Protein AF-A0A7X4JNE8-F1 (afdb_monomer)

Radius of gyration: 28.45 Å; Cα contacts (8 Å, |Δi|>4): 620; chains: 1; bounding box: 69×61×79 Å

Solvent-accessible surface area (backbone atoms only — not comparable to full-atom values): 20840 Å² total; per-residue (Å²): 111,81,77,52,62,75,78,47,98,62,65,51,73,46,78,48,75,60,56,24,43,82,74,23,54,50,46,55,52,49,50,57,49,57,77,69,54,55,97,28,32,35,36,36,18,43,23,61,52,49,35,55,59,56,32,74,79,49,92,69,51,84,39,48,39,70,47,43,67,52,39,62,65,87,68,25,31,64,50,63,44,66,60,24,14,46,50,52,12,61,75,68,74,37,67,64,54,52,79,44,72,29,39,25,37,67,55,74,59,38,69,49,50,11,37,65,42,52,54,50,26,41,64,73,39,68,94,43,39,34,40,31,43,39,80,54,51,80,92,48,68,88,50,90,71,54,91,40,55,43,80,36,69,63,62,57,79,87,52,33,26,42,57,51,19,33,29,61,30,32,57,45,55,51,22,39,44,46,47,34,51,43,67,56,56,42,41,37,14,22,16,36,20,20,39,37,34,36,59,48,74,14,41,46,72,65,43,57,88,22,38,50,71,41,84,41,51,73,51,86,87,60,47,57,53,60,35,32,48,63,56,38,66,63,53,39,53,53,49,49,55,43,68,76,34,58,68,60,33,52,55,33,3,52,40,11,22,58,54,29,68,72,31,25,47,68,54,29,51,51,47,51,51,51,49,53,56,52,25,46,53,47,41,58,55,49,64,76,62,71,78,83,73,65,65,57,71,52,77,44,76,38,80,91,77,74,43,80,43,74,49,86,48,90,56,87,80,58,101,84,62,94,69,71,99,53,95,90,54,83,81,68,47,72,66,43,52,49,46,61,57,44,53,77,81,42,54,72,68,60,47,46,56,55,35,34,74,74,59,36,64,77,54,30,52,64,42,47,56,56,47,50,55,49,52,55,71,72,74,109

pLDDT: mean 79.16, std 19.92, range [30.95, 98.62]

Sequence (380 aa):
ILSILRYVDAPFVVPIYSARGHNGDVINAGLLWYAAMRPFDAFFVPTNSVGDLYGRFVSNKNIFHTVSLGVNANKFRPFDKQEAKNEVARMLNRPEIASSPVVGFFSRFQPEKGAGIYIKIAKRLPDVYFLLTAPTLNFYEYQQLPPNLICAPQQPRDQLARFLSAFDVYCFPSMVGEETFGLALLETMACGVPPIVPRLDGLPEVVADAGLIVQAQAFDNEIGSFAGTVSPDIMADAVNTLLTDEKARLALGQKARERALTFTWDKTAQNVIALFKKLKRIQQLENGYKRHFAISFSPYLNNRRRQIESRSILNNITFEKERPLMKDRYAQSIAEGLSLTLLRKHSHHEVEAVLHHLYGQDRTEVILEKVFGFEESVSG

Nearest PDB structures (foldseek):
  3e3n-assembly2_D  TM=7.154E-01  e=1.037E-05  Oryctolagus cuniculus
  3e3n-assembly1_B  TM=7.447E-01  e=4.264E-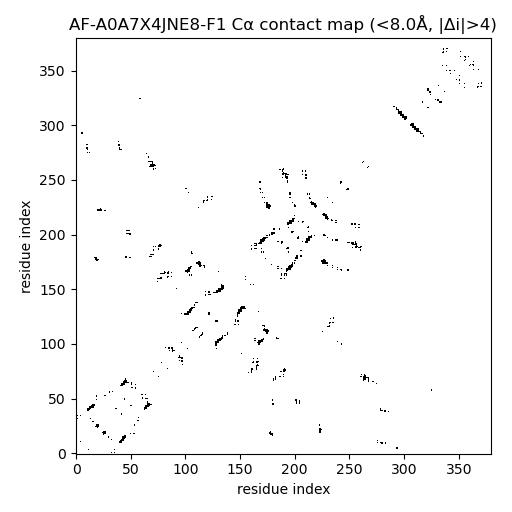05  Oryctolagus cuniculus
  2ieg-assembly1_B  TM=6.595E-01  e=1.541E-05  Oryctolagus cuniculus
  5lr8-assembly1_A  TM=6.938E-01  e=5.346E-05  Hordeum vulgare subsp. vulgare
  1ygp-assembly1_B  TM=4.754E-01  e=1.631E-05  Saccharomyces cerevisiae

Mean predicted aligned error: 13.39 Å

Secondary structure (DSSP, 8-state):
-TTGGGT--S--EEE---SS-GGGHHHHHHHHHHHH--TT-EEEESSHHHHHHHHTT-S-GGGEEE----B-TTTS----HHHHHHHHHHHHT-THHHHS-EEEEES--STTTTHHHHHHHHHH-TTSEEEEE-S--GGGTTS---TTEEEEPPPPTTTHHHHHHT-SEEE-----TT-SS-HHHHHHHHTTPPEEEES-TTHHHHHTTSSEEE--EEPP--TTS-SEE--HHHHHHHHHHHHH-HHHHHHHHHHHHHHHHTSBHHHHHHHHHHHHHHHHHHHHHHHTT-------EEEEEETTTTEEEEEE------SS----SSTTS----HHHHHHHHHHTTS-HHHHHHHHHHHH-HHHHHHHHHHHHHHHHHHH-

Foldseek 3Di:
DLVCVQVDLAEAEAEDLFQQPAQRPSLVVVVVVVLSHDPLYAYEAQAVLSLVSSVVVDDDSVRYDHQHAADPLVQQAADPQLVLQVVVCVQQVNCCLNVAAEEEEEDACDVQQCNVLLQVLCVVCVVYAYEYEYQDDPVCPVPDGRPSDHYDYHDDSSCVSSNLNNHLEYEGQHQASGPRAPPVLLSSLSNLHAYEYEPFGNPCVLCVVLHHYWYWAADDDRSRDGRTGDHSVRSNVRVVVSRVDVPVSNVSSVSSNVSSVVGHNVSSVVSVVVSSVVSSVVSVVVVVVDDNFDWDWDWDQPPVVRDTDTDTDGDDDDPPDQADPDDPDDSQDPLLVQLLVCVVPDDLVVSLVVCCVVPNDVVSVVSSVVNVVVVVVVVD

Structure (mmCIF, N/CA/C/O backbone):
data_AF-A0A7X4JNE8-F1
#
_entry.id   AF-A0A7X4JNE8-F1
#
loop_
_atom_site.group_PDB
_atom_site.id
_atom_site.type_symbol
_atom_site.label_atom_id
_atom_site.label_alt_id
_atom_site.label_comp_id
_atom_site.label_asym_id
_atom_site.label_entity_id
_atom_site.label_seq_id
_atom_site.pdbx_PDB_ins_code
_atom_site.Cartn_x
_atom_site.Cartn_y
_atom_site.Cartn_z
_atom_site.occupancy
_atom_site.B_iso_or_equiv
_atom_site.auth_seq_id
_atom_site.auth_comp_id
_atom_site.auth_asym_id
_atom_site.auth_atom_id
_atom_site.pdbx_PDB_model_num
ATOM 1 N N . ILE A 1 1 ? 28.632 1.189 -13.970 1.00 49.75 1 ILE A N 1
ATOM 2 C CA . ILE A 1 1 ? 27.511 0.307 -14.390 1.00 49.75 1 ILE A CA 1
ATOM 3 C C . ILE A 1 1 ? 26.984 0.694 -15.771 1.00 49.75 1 ILE A C 1
ATOM 5 O O . ILE A 1 1 ? 27.020 -0.153 -16.646 1.00 49.75 1 ILE A O 1
ATOM 9 N N . LEU A 1 2 ? 26.589 1.950 -16.025 1.00 52.19 2 LEU A N 1
ATOM 10 C CA . LEU A 1 2 ? 26.028 2.357 -17.332 1.00 52.19 2 LEU A CA 1
ATOM 11 C C . LEU A 1 2 ? 26.953 2.099 -18.543 1.00 52.19 2 LEU A C 1
ATOM 13 O O . LEU A 1 2 ? 26.482 1.806 -19.634 1.00 52.19 2 LEU A O 1
ATOM 17 N N . SER A 1 3 ? 28.276 2.139 -18.360 1.00 48.94 3 SER A N 1
ATOM 18 C CA . SER A 1 3 ? 29.249 1.760 -19.396 1.00 48.94 3 SER A CA 1
ATOM 19 C C . SER A 1 3 ? 29.241 0.265 -19.744 1.00 48.94 3 SER A C 1
ATOM 21 O O . SER A 1 3 ? 29.579 -0.087 -20.868 1.00 48.94 3 SER A O 1
ATOM 23 N N . ILE A 1 4 ? 28.838 -0.601 -18.807 1.00 53.12 4 ILE A N 1
ATOM 24 C CA . ILE A 1 4 ? 28.792 -2.065 -18.966 1.00 53.12 4 ILE A CA 1
ATOM 25 C C . ILE A 1 4 ? 27.610 -2.479 -19.850 1.00 53.12 4 ILE A C 1
ATOM 27 O O . ILE A 1 4 ? 27.727 -3.448 -20.595 1.00 53.12 4 ILE A O 1
ATOM 31 N N . LEU A 1 5 ? 26.514 -1.707 -19.846 1.00 58.31 5 LEU A N 1
ATOM 32 C CA . LEU A 1 5 ? 25.321 -1.957 -20.671 1.00 58.31 5 LEU A CA 1
ATOM 33 C C . LEU A 1 5 ? 25.649 -2.096 -22.167 1.00 58.31 5 LEU A C 1
ATOM 35 O O . LEU A 1 5 ? 24.934 -2.769 -22.897 1.00 58.31 5 LEU A O 1
ATOM 39 N N . ARG A 1 6 ? 26.755 -1.504 -22.631 1.00 55.16 6 ARG A N 1
ATOM 40 C CA . ARG A 1 6 ? 27.207 -1.606 -24.025 1.00 55.16 6 ARG A CA 1
ATOM 41 C C . ARG A 1 6 ? 27.844 -2.932 -24.407 1.00 55.16 6 ARG A C 1
ATOM 43 O O . ARG A 1 6 ? 27.865 -3.258 -25.586 1.00 55.16 6 ARG A O 1
ATOM 50 N N . TYR A 1 7 ? 28.361 -3.673 -23.437 1.00 58.94 7 TYR A N 1
ATOM 51 C CA . TYR A 1 7 ? 29.080 -4.923 -23.682 1.00 58.94 7 TYR A CA 1
ATOM 52 C C . TYR A 1 7 ? 28.241 -6.157 -23.350 1.00 58.94 7 TYR A C 1
ATOM 54 O O . TYR A 1 7 ? 28.637 -7.274 -23.666 1.00 58.94 7 TYR A O 1
ATOM 62 N N . VAL A 1 8 ? 27.084 -5.964 -22.712 1.00 69.06 8 VAL A N 1
ATOM 63 C CA . VAL A 1 8 ? 26.203 -7.052 -22.292 1.00 69.06 8 VAL A CA 1
ATOM 64 C C . VAL A 1 8 ? 25.046 -7.180 -23.268 1.00 69.06 8 VAL A C 1
ATOM 66 O O . VAL A 1 8 ? 24.150 -6.338 -23.300 1.00 69.06 8 VAL A O 1
ATOM 69 N N . ASP A 1 9 ? 25.035 -8.268 -24.028 1.00 75.00 9 ASP A N 1
ATOM 70 C CA . ASP A 1 9 ? 23.973 -8.599 -24.979 1.00 75.00 9 ASP A CA 1
ATOM 71 C C . ASP A 1 9 ? 22.778 -9.290 -24.292 1.00 75.00 9 ASP A C 1
ATOM 73 O O . ASP A 1 9 ? 22.400 -10.421 -24.592 1.00 75.00 9 ASP A O 1
ATOM 77 N N . ALA A 1 10 ? 22.219 -8.620 -23.286 1.00 80.38 10 ALA A N 1
ATOM 78 C CA . ALA A 1 10 ? 21.033 -9.059 -22.562 1.00 80.38 10 ALA A CA 1
ATOM 79 C C . ALA A 1 10 ? 20.187 -7.847 -22.135 1.00 80.38 10 ALA A C 1
ATOM 81 O O . ALA A 1 10 ? 20.761 -6.785 -21.871 1.00 80.38 10 ALA A O 1
ATOM 82 N N . PRO A 1 11 ? 18.850 -7.988 -22.043 1.00 85.69 11 PRO A N 1
ATOM 83 C CA . PRO A 1 11 ? 17.975 -6.961 -21.482 1.00 85.69 11 PRO A CA 1
ATOM 84 C C . PRO A 1 11 ? 18.330 -6.585 -20.044 1.00 85.69 11 PRO A C 1
ATOM 86 O O . PRO A 1 11 ? 18.476 -7.465 -19.191 1.00 85.69 11 PRO A O 1
ATOM 89 N N . PHE A 1 12 ? 18.370 -5.286 -19.756 1.00 87.25 12 PHE A N 1
ATOM 90 C CA . PHE A 1 12 ? 18.374 -4.766 -18.392 1.00 87.25 12 PHE A CA 1
ATOM 91 C C . PHE A 1 12 ? 16.989 -4.259 -18.023 1.00 87.25 12 PHE A C 1
ATOM 93 O O . PHE A 1 12 ? 16.364 -3.488 -18.751 1.00 87.25 12 PHE A O 1
ATOM 100 N N . VAL A 1 13 ? 16.532 -4.680 -16.848 1.00 89.25 13 VAL A N 1
ATOM 101 C CA . VAL A 1 13 ? 15.301 -4.192 -16.238 1.00 89.25 13 VAL A CA 1
ATOM 102 C C . VAL A 1 13 ? 15.676 -3.458 -14.962 1.00 89.25 13 VAL A C 1
ATOM 104 O O . VAL A 1 13 ? 16.275 -4.047 -14.062 1.00 89.25 13 VAL A O 1
ATOM 107 N N . VAL A 1 14 ? 15.338 -2.173 -14.888 1.00 89.12 14 VAL A N 1
ATOM 108 C CA . VAL A 1 14 ? 15.621 -1.330 -13.725 1.00 89.12 14 VAL A CA 1
ATOM 109 C C . VAL A 1 14 ? 14.343 -1.182 -12.895 1.00 89.12 14 VAL A C 1
ATOM 111 O O . VAL A 1 14 ? 13.357 -0.636 -13.395 1.00 89.12 14 VAL A O 1
ATOM 114 N N . PRO A 1 15 ? 14.317 -1.669 -11.645 1.00 88.38 15 PRO A N 1
ATOM 115 C CA . PRO A 1 15 ? 13.164 -1.498 -10.772 1.00 88.38 15 PRO A CA 1
ATOM 116 C C . PRO A 1 15 ? 13.060 -0.061 -10.253 1.00 88.38 15 PRO A C 1
ATOM 118 O O . PRO A 1 15 ? 14.044 0.500 -9.770 1.00 88.38 15 PRO A O 1
ATOM 121 N N . ILE A 1 16 ? 11.854 0.506 -10.273 1.00 85.44 16 ILE A N 1
ATOM 122 C CA . ILE A 1 16 ? 11.533 1.786 -9.630 1.00 85.44 16 ILE A CA 1
ATOM 123 C C . ILE A 1 16 ? 10.550 1.517 -8.487 1.00 85.44 16 ILE A C 1
ATOM 125 O O . ILE A 1 16 ? 9.348 1.380 -8.701 1.00 85.44 16 ILE A O 1
ATOM 129 N N . TYR A 1 17 ? 11.067 1.437 -7.258 1.00 79.62 17 TYR A N 1
ATOM 130 C CA . TYR A 1 17 ? 10.253 1.204 -6.054 1.00 79.62 17 TYR A CA 1
ATOM 131 C C . TYR A 1 17 ? 9.919 2.466 -5.260 1.00 79.62 17 TYR A C 1
ATOM 133 O O . TYR A 1 17 ? 9.032 2.428 -4.410 1.00 79.62 17 TYR A O 1
ATOM 141 N N . SER A 1 18 ? 10.608 3.572 -5.534 1.00 71.44 18 SER A N 1
ATOM 142 C CA . SER A 1 18 ? 10.297 4.884 -4.971 1.00 71.44 18 SER A CA 1
ATOM 143 C C . SER A 1 18 ? 9.844 5.792 -6.102 1.00 71.44 18 SER A C 1
ATOM 145 O O . SER A 1 18 ? 10.432 5.759 -7.180 1.00 71.44 18 SER A O 1
ATOM 147 N N . ALA A 1 19 ? 8.773 6.550 -5.873 1.00 62.22 19 ALA A N 1
ATOM 148 C CA . ALA A 1 19 ? 8.182 7.375 -6.916 1.00 62.22 19 ALA A CA 1
ATOM 149 C C . ALA A 1 19 ? 8.883 8.732 -7.085 1.00 62.22 19 ALA A C 1
ATOM 151 O O . ALA A 1 19 ? 9.022 9.197 -8.210 1.00 62.22 19 ALA A O 1
ATOM 152 N N . ARG A 1 20 ? 9.309 9.384 -5.995 1.00 61.62 20 ARG A N 1
ATOM 153 C CA . ARG A 1 20 ? 9.889 10.742 -6.055 1.00 61.62 20 ARG A CA 1
ATOM 154 C C . ARG A 1 20 ? 11.289 10.822 -5.442 1.00 61.62 20 ARG A C 1
ATOM 156 O O . ARG A 1 20 ? 12.188 11.362 -6.083 1.00 61.62 20 ARG A O 1
ATOM 163 N N . GLY A 1 21 ? 11.512 10.183 -4.289 1.00 55.97 21 GLY A N 1
ATOM 164 C CA . GLY A 1 21 ? 12.787 10.224 -3.569 1.00 55.97 21 GLY A CA 1
ATOM 165 C C . GLY A 1 21 ? 13.097 11.605 -2.985 1.00 55.97 21 GLY A C 1
ATOM 166 O O . GLY A 1 21 ? 12.703 12.623 -3.541 1.00 55.97 21 GLY A O 1
ATOM 167 N N . HIS A 1 22 ? 13.815 11.649 -1.862 1.00 52.75 22 HIS A N 1
ATOM 168 C CA . HIS A 1 22 ? 14.229 12.883 -1.183 1.00 52.75 22 HIS A CA 1
ATOM 169 C C . HIS A 1 22 ? 14.812 13.906 -2.184 1.00 52.75 22 HIS A C 1
ATOM 171 O O . HIS A 1 22 ? 15.871 13.671 -2.755 1.00 52.75 22 HIS A O 1
ATOM 177 N N . ASN A 1 23 ? 14.104 15.019 -2.419 1.00 55.47 23 ASN A N 1
ATOM 178 C CA . ASN A 1 23 ? 14.482 16.094 -3.354 1.00 55.47 23 ASN A CA 1
ATOM 179 C C . ASN A 1 23 ? 14.722 15.676 -4.822 1.00 55.47 23 ASN A C 1
ATOM 181 O O . ASN A 1 23 ? 15.417 16.372 -5.561 1.00 55.47 23 ASN A O 1
ATOM 185 N N . GLY A 1 24 ? 14.131 14.570 -5.276 1.00 60.97 24 GLY A N 1
ATOM 186 C CA . GLY A 1 24 ? 14.165 14.171 -6.681 1.00 60.97 24 GLY A CA 1
ATOM 187 C C . GLY A 1 24 ? 15.376 13.370 -7.132 1.00 60.97 24 GLY A C 1
ATOM 188 O O . GLY A 1 24 ? 15.503 13.077 -8.323 1.00 60.97 24 GLY A O 1
ATOM 189 N N . ASP A 1 25 ? 16.227 12.939 -6.202 1.00 62.09 25 ASP A N 1
ATOM 190 C CA . ASP A 1 25 ? 17.401 12.112 -6.500 1.00 62.09 25 ASP A CA 1
ATOM 191 C C . ASP A 1 25 ? 17.041 10.814 -7.237 1.00 62.09 25 ASP A C 1
ATOM 193 O O . ASP A 1 25 ? 17.741 10.397 -8.163 1.00 62.09 25 ASP A O 1
ATOM 197 N N . VAL A 1 26 ? 15.915 10.189 -6.879 1.00 66.94 26 VAL A N 1
ATOM 198 C CA . VAL A 1 26 ? 15.462 8.939 -7.509 1.00 66.94 26 VAL A CA 1
ATOM 199 C C . VAL A 1 26 ? 14.964 9.192 -8.932 1.00 66.94 26 VAL A C 1
ATOM 201 O O . VAL A 1 26 ? 15.221 8.385 -9.827 1.00 66.94 26 VAL A O 1
ATOM 204 N N . ILE A 1 27 ? 14.296 10.322 -9.174 1.00 67.25 27 ILE A N 1
ATOM 205 C CA . ILE A 1 27 ? 13.882 10.718 -10.524 1.00 67.25 27 ILE A CA 1
ATOM 206 C C . ILE A 1 27 ? 15.104 11.042 -11.386 1.00 67.25 27 ILE A C 1
ATOM 208 O O . ILE A 1 27 ? 15.213 10.514 -12.491 1.00 67.25 27 ILE A O 1
ATOM 212 N N . ASN A 1 28 ? 16.075 11.796 -10.864 1.00 66.00 28 ASN A N 1
ATOM 213 C CA . ASN A 1 28 ? 17.333 12.079 -11.562 1.00 66.00 28 ASN A CA 1
ATOM 214 C C . ASN A 1 28 ? 18.096 10.793 -11.913 1.00 66.00 28 ASN A C 1
ATOM 216 O O . ASN A 1 28 ? 18.539 10.623 -13.051 1.00 66.00 28 ASN A O 1
ATOM 220 N N . ALA A 1 29 ? 18.199 9.850 -10.973 1.00 70.50 29 ALA A N 1
ATOM 221 C CA . ALA A 1 29 ? 18.788 8.540 -11.232 1.00 70.50 29 ALA A CA 1
ATOM 222 C C . ALA A 1 29 ? 18.011 7.769 -12.313 1.00 70.50 29 ALA A C 1
ATOM 224 O O . ALA A 1 29 ? 18.622 7.203 -13.221 1.00 70.50 29 ALA A O 1
ATOM 225 N N . GLY A 1 30 ? 16.676 7.785 -12.261 1.00 70.44 30 GLY A N 1
ATOM 226 C CA . GLY A 1 30 ? 15.812 7.191 -13.282 1.00 70.44 30 GLY A CA 1
ATOM 227 C C . GLY A 1 30 ? 16.040 7.789 -14.673 1.00 70.44 30 GLY A C 1
ATOM 228 O O . GLY A 1 30 ? 16.172 7.051 -15.644 1.00 70.44 30 GLY A O 1
ATOM 229 N N . LEU A 1 31 ? 16.185 9.111 -14.783 1.00 70.56 31 LEU A N 1
ATOM 230 C CA . LEU A 1 31 ? 16.461 9.783 -16.057 1.00 70.56 31 LEU A CA 1
ATOM 231 C C . LEU A 1 31 ? 17.854 9.460 -16.613 1.00 70.56 31 LEU A C 1
ATOM 233 O O . LEU A 1 31 ? 18.009 9.310 -17.826 1.00 70.56 31 LEU A O 1
ATOM 237 N N . LEU A 1 32 ? 18.857 9.283 -15.747 1.00 68.69 32 LEU A N 1
ATOM 238 C CA . LEU A 1 32 ? 20.181 8.805 -16.161 1.00 68.69 32 LEU A CA 1
ATOM 239 C C . LEU A 1 32 ? 20.127 7.378 -16.713 1.00 68.69 32 LEU A C 1
ATOM 241 O O . LEU A 1 32 ? 20.776 7.084 -17.717 1.00 68.69 32 LEU A O 1
ATOM 245 N N . TRP A 1 33 ? 19.337 6.500 -16.088 1.00 75.94 33 TRP A N 1
ATOM 246 C CA . TRP A 1 33 ? 19.076 5.166 -16.624 1.00 75.94 33 TRP A CA 1
ATOM 247 C C . TRP A 1 33 ? 18.358 5.242 -17.968 1.00 75.94 33 TRP A C 1
ATOM 249 O O . TRP A 1 33 ? 18.814 4.615 -18.918 1.00 75.94 33 TRP A O 1
ATOM 259 N N . TYR A 1 34 ? 17.312 6.062 -18.080 1.00 75.31 34 TYR A N 1
ATOM 260 C CA . TYR A 1 34 ? 16.560 6.249 -19.321 1.00 75.31 34 TYR A CA 1
ATOM 261 C C . TYR A 1 34 ? 17.469 6.679 -20.478 1.00 75.31 34 TYR A C 1
ATOM 263 O O . TYR A 1 34 ? 17.418 6.091 -21.555 1.00 75.31 34 TYR A O 1
ATOM 271 N N . ALA A 1 35 ? 18.356 7.651 -20.243 1.00 69.06 35 ALA A N 1
ATOM 272 C CA . ALA A 1 35 ? 19.301 8.135 -21.249 1.00 69.06 35 ALA A CA 1
ATOM 273 C C . ALA A 1 35 ? 20.298 7.063 -21.732 1.00 69.06 35 ALA A C 1
ATOM 275 O O . ALA A 1 35 ? 20.872 7.201 -22.811 1.00 69.06 35 ALA A O 1
ATOM 276 N N . ALA A 1 36 ? 20.519 6.010 -20.940 1.00 69.12 36 ALA A N 1
ATOM 277 C CA . ALA A 1 36 ? 21.422 4.909 -21.257 1.00 69.12 36 ALA A CA 1
ATOM 278 C C . ALA A 1 36 ? 20.705 3.638 -21.749 1.00 69.12 36 ALA A C 1
ATOM 280 O O . ALA A 1 36 ? 21.382 2.690 -22.156 1.00 69.12 36 ALA A O 1
ATOM 281 N N . MET A 1 37 ? 19.370 3.590 -21.689 1.00 76.94 37 MET A N 1
ATOM 282 C CA . MET A 1 37 ? 18.591 2.407 -22.050 1.00 76.94 37 MET A CA 1
ATOM 283 C C . MET A 1 37 ? 18.554 2.183 -23.561 1.00 76.94 37 MET A C 1
ATOM 285 O O . MET A 1 37 ? 18.389 3.106 -24.359 1.00 76.94 37 MET A O 1
ATOM 289 N N . ARG A 1 38 ? 18.677 0.915 -23.951 1.00 81.62 38 ARG A N 1
ATOM 290 C CA . ARG A 1 38 ? 18.530 0.439 -25.330 1.00 81.62 38 ARG A CA 1
ATOM 291 C C . ARG A 1 38 ? 17.062 0.083 -25.609 1.00 81.62 38 ARG A C 1
ATOM 293 O O . ARG A 1 38 ? 16.278 -0.046 -24.670 1.00 81.62 38 ARG A O 1
ATOM 300 N N . PRO A 1 39 ? 16.670 -0.150 -26.877 1.00 81.06 39 PRO A N 1
ATOM 301 C CA . PRO A 1 39 ? 15.284 -0.486 -27.234 1.00 81.06 39 PRO A CA 1
ATOM 302 C C . PRO A 1 39 ? 14.717 -1.739 -26.547 1.00 81.06 39 PRO A C 1
ATOM 304 O O . PRO A 1 39 ? 13.503 -1.908 -26.470 1.00 81.06 39 PRO A O 1
ATOM 307 N N . PHE A 1 40 ? 15.594 -2.619 -26.064 1.00 85.12 40 PHE A N 1
ATOM 308 C CA . PHE A 1 40 ? 15.258 -3.854 -25.361 1.00 85.12 40 PHE A CA 1
ATOM 309 C C . PHE A 1 40 ? 15.577 -3.808 -23.858 1.00 85.12 40 PHE A C 1
ATOM 311 O O . PHE A 1 40 ? 15.601 -4.851 -23.206 1.00 85.12 40 PHE A O 1
ATOM 318 N N . ASP A 1 41 ? 15.815 -2.620 -23.306 1.00 88.50 41 ASP A N 1
ATOM 319 C CA . ASP A 1 41 ? 15.864 -2.387 -21.865 1.00 88.50 41 ASP A CA 1
ATOM 320 C C . ASP A 1 41 ? 14.538 -1.778 -21.387 1.00 88.50 41 ASP A C 1
ATOM 322 O O . ASP A 1 41 ? 13.731 -1.286 -22.179 1.00 88.50 41 ASP A O 1
ATOM 326 N N . ALA A 1 42 ? 14.293 -1.837 -20.083 1.00 92.50 42 ALA A N 1
ATOM 327 C CA . ALA A 1 42 ? 13.024 -1.425 -19.502 1.00 92.50 42 ALA A CA 1
ATOM 328 C C . ALA A 1 42 ? 13.166 -0.907 -18.076 1.00 92.50 42 ALA A C 1
ATOM 330 O O . ALA A 1 42 ? 14.033 -1.341 -17.315 1.00 92.50 42 ALA A O 1
ATOM 331 N N . PHE A 1 43 ? 12.214 -0.075 -17.673 1.00 92.56 43 PHE A N 1
ATOM 332 C CA . PHE A 1 43 ? 11.870 0.081 -16.270 1.00 92.56 43 PHE A CA 1
ATOM 333 C C . PHE A 1 43 ? 10.738 -0.865 -15.911 1.00 92.56 43 PHE A C 1
ATOM 335 O O . PHE A 1 43 ? 9.800 -1.057 -16.688 1.00 92.56 43 PHE A O 1
ATOM 342 N N . PHE A 1 44 ? 10.790 -1.399 -14.699 1.00 92.19 44 PHE A N 1
ATOM 343 C CA . PHE A 1 44 ? 9.607 -1.976 -14.087 1.00 92.19 44 PHE A CA 1
ATOM 344 C C . PHE A 1 44 ? 9.132 -1.076 -12.948 1.00 92.19 44 PHE A C 1
ATOM 346 O O . PHE A 1 44 ? 9.925 -0.640 -12.111 1.00 92.19 44 PHE A O 1
ATOM 353 N N . VAL A 1 45 ? 7.829 -0.814 -12.933 1.00 92.44 45 VAL A N 1
ATOM 354 C CA . VAL A 1 45 ? 7.137 0.007 -11.935 1.00 92.44 45 VAL A CA 1
ATOM 355 C C . VAL A 1 45 ? 6.036 -0.825 -11.269 1.00 92.44 45 VAL A C 1
ATOM 357 O O . VAL A 1 45 ? 5.457 -1.689 -11.925 1.00 92.44 45 VAL A O 1
ATOM 360 N N . PRO A 1 46 ? 5.723 -0.625 -9.982 1.00 91.56 46 PRO A N 1
ATOM 361 C CA . PRO A 1 46 ? 4.760 -1.479 -9.287 1.00 91.56 46 PRO A CA 1
ATOM 362 C C . PRO A 1 46 ? 3.292 -1.129 -9.580 1.00 91.56 46 PRO A C 1
ATOM 364 O O . PRO A 1 46 ? 2.423 -1.986 -9.421 1.00 91.56 46 PRO A O 1
ATOM 367 N N . THR A 1 47 ? 3.016 0.100 -10.020 1.00 91.31 47 THR A N 1
ATOM 368 C CA . THR A 1 47 ? 1.685 0.585 -10.420 1.00 91.31 47 THR A CA 1
ATOM 369 C C . THR A 1 47 ? 1.779 1.446 -11.672 1.00 91.31 47 THR A C 1
ATOM 371 O O . THR A 1 47 ? 2.831 2.034 -11.957 1.00 91.31 47 THR A O 1
ATOM 374 N N . ASN A 1 48 ? 0.669 1.567 -12.402 1.00 91.25 48 ASN A N 1
ATOM 375 C CA . ASN A 1 48 ? 0.578 2.474 -13.547 1.00 91.25 48 ASN A CA 1
ATOM 376 C C . ASN A 1 48 ? 0.768 3.928 -13.113 1.00 91.25 48 ASN A C 1
ATOM 378 O O . ASN A 1 48 ? 1.435 4.675 -13.817 1.00 91.25 48 ASN A O 1
ATOM 382 N N . SER A 1 49 ? 0.294 4.304 -11.919 1.00 86.88 49 SER A N 1
ATOM 383 C CA . SER A 1 49 ? 0.506 5.652 -11.369 1.00 86.88 49 SER A CA 1
ATOM 384 C C . SER A 1 49 ? 1.989 6.047 -11.313 1.00 86.88 49 SER A C 1
ATOM 386 O O . SER A 1 49 ? 2.330 7.201 -11.576 1.00 86.88 49 SER A O 1
ATOM 388 N N . VAL A 1 50 ? 2.885 5.111 -10.980 1.00 86.00 50 VAL A N 1
ATOM 389 C CA . VAL A 1 50 ? 4.336 5.368 -10.987 1.00 86.00 50 VAL A CA 1
ATOM 390 C C . VAL A 1 50 ? 4.850 5.488 -12.422 1.00 86.00 50 VAL A C 1
ATOM 392 O O . VAL A 1 50 ? 5.617 6.402 -12.721 1.00 86.00 50 VAL A O 1
ATOM 395 N N . GLY A 1 51 ? 4.401 4.615 -13.327 1.00 88.12 51 GLY A N 1
ATOM 396 C CA . GLY A 1 51 ? 4.734 4.707 -14.752 1.00 88.12 51 GLY A CA 1
ATOM 397 C C . GLY A 1 51 ? 4.311 6.040 -15.374 1.00 88.12 51 GLY A C 1
ATOM 398 O O . GLY A 1 51 ? 5.095 6.663 -16.085 1.00 88.12 51 GLY A O 1
ATOM 399 N N . ASP A 1 52 ? 3.116 6.525 -15.043 1.00 86.12 52 ASP A N 1
ATOM 400 C C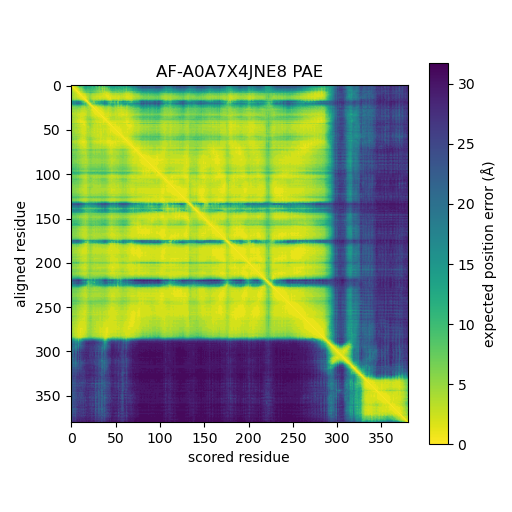A . ASP A 1 52 ? 2.584 7.804 -15.511 1.00 86.12 52 ASP A CA 1
ATOM 401 C C . ASP A 1 52 ? 3.359 8.990 -14.942 1.00 86.12 52 ASP A C 1
ATOM 403 O O . ASP A 1 52 ? 3.631 9.942 -15.675 1.00 86.12 52 ASP A O 1
ATOM 407 N N . LEU A 1 53 ? 3.751 8.933 -13.663 1.00 80.88 53 LEU A N 1
ATOM 408 C CA . LEU A 1 53 ? 4.587 9.954 -13.030 1.00 80.88 53 LEU A CA 1
ATOM 409 C C . LEU A 1 53 ? 5.927 10.094 -13.760 1.00 80.88 53 LEU A C 1
ATOM 411 O O . LEU A 1 53 ? 6.266 11.188 -14.210 1.00 80.88 53 LEU A O 1
ATOM 415 N N . TYR A 1 54 ? 6.665 8.995 -13.926 1.00 79.00 54 TYR A N 1
ATOM 416 C CA . TYR A 1 54 ? 7.953 9.019 -14.624 1.00 79.00 54 TYR A CA 1
ATOM 417 C C . TYR A 1 54 ? 7.800 9.297 -16.123 1.00 79.00 54 TYR A C 1
ATOM 419 O O . TYR A 1 54 ? 8.639 9.966 -16.730 1.00 79.00 54 TYR A O 1
ATOM 427 N N . GLY A 1 55 ? 6.691 8.853 -16.715 1.00 80.50 55 GLY A N 1
ATOM 428 C CA . GLY A 1 55 ? 6.328 9.096 -18.105 1.00 80.50 55 GLY A CA 1
ATOM 429 C C . GLY A 1 55 ? 6.181 10.577 -18.457 1.00 80.50 55 GLY A C 1
ATOM 430 O O . GLY A 1 55 ? 6.288 10.923 -19.630 1.00 80.50 55 GLY A O 1
ATOM 431 N N . ARG A 1 56 ? 5.975 11.470 -17.478 1.00 78.69 56 ARG A N 1
ATOM 432 C CA . ARG A 1 56 ? 5.956 12.931 -17.697 1.00 78.69 56 ARG A CA 1
ATOM 433 C C . ARG A 1 56 ? 7.324 13.493 -18.088 1.00 78.69 56 ARG A C 1
ATOM 435 O O . ARG A 1 56 ? 7.377 14.534 -18.732 1.00 78.69 56 ARG A O 1
ATOM 442 N N . PHE A 1 57 ? 8.410 12.816 -17.715 1.00 73.56 57 PHE A N 1
ATOM 443 C CA . PHE A 1 57 ? 9.777 13.317 -17.879 1.00 73.56 57 PHE A CA 1
ATOM 444 C C . PHE A 1 57 ? 10.521 12.715 -19.077 1.00 73.56 57 PHE A C 1
ATOM 446 O O . PHE A 1 57 ? 11.667 13.083 -19.334 1.00 73.56 57 PHE A O 1
ATOM 453 N N . VAL A 1 58 ? 9.904 11.785 -19.813 1.00 69.50 58 VAL A N 1
ATOM 454 C CA . VAL A 1 58 ? 10.553 11.071 -20.920 1.00 69.50 58 VAL A CA 1
ATOM 455 C C . VAL A 1 58 ? 9.714 11.096 -22.194 1.00 69.50 58 VAL A C 1
ATOM 457 O O . VAL A 1 58 ? 8.492 11.215 -22.159 1.00 69.50 58 VAL A O 1
ATOM 460 N N . SER A 1 59 ? 10.372 10.935 -23.342 1.00 74.69 59 SER A N 1
ATOM 461 C CA . SER A 1 59 ? 9.704 10.914 -24.648 1.00 74.69 59 SER A CA 1
ATOM 462 C C . SER A 1 59 ? 9.061 9.566 -24.986 1.00 74.69 59 SER A C 1
ATOM 464 O O . SER A 1 59 ? 8.024 9.536 -25.645 1.00 74.69 59 SER A O 1
ATOM 466 N N . ASN A 1 60 ? 9.641 8.449 -24.534 1.00 76.81 60 ASN A N 1
ATOM 467 C CA . ASN A 1 60 ? 9.095 7.112 -24.748 1.00 76.81 60 ASN A CA 1
ATOM 468 C C . ASN A 1 60 ? 8.557 6.525 -23.438 1.00 76.81 60 ASN A C 1
ATOM 470 O O . ASN A 1 60 ? 9.313 5.963 -22.652 1.00 76.81 60 ASN A O 1
ATOM 474 N N . LYS A 1 61 ? 7.240 6.604 -23.229 1.00 83.75 61 LYS A N 1
ATOM 475 C CA . LYS A 1 61 ? 6.578 6.049 -22.035 1.00 83.75 61 LYS A CA 1
ATOM 476 C C . LYS A 1 61 ? 6.480 4.520 -22.044 1.00 83.75 61 LYS A C 1
ATOM 478 O O . LYS A 1 61 ? 6.345 3.917 -20.987 1.00 83.75 61 LYS A O 1
ATOM 483 N N . ASN A 1 62 ? 6.604 3.882 -23.211 1.00 86.75 62 ASN A N 1
ATOM 484 C CA . ASN A 1 62 ? 6.450 2.427 -23.352 1.00 86.75 62 ASN A CA 1
ATOM 485 C C . ASN A 1 62 ? 7.579 1.626 -22.689 1.00 86.75 62 ASN A C 1
ATOM 487 O O . ASN A 1 62 ? 7.505 0.401 -22.650 1.00 86.75 62 ASN A O 1
ATOM 491 N N . ILE A 1 63 ? 8.615 2.312 -22.203 1.00 87.88 63 ILE A N 1
ATOM 492 C CA . ILE A 1 63 ? 9.732 1.728 -21.466 1.00 87.88 63 ILE A CA 1
ATOM 493 C C . ILE A 1 63 ? 9.368 1.366 -20.021 1.00 87.88 63 ILE A C 1
ATOM 495 O O . ILE A 1 63 ? 10.055 0.551 -19.410 1.00 87.88 63 ILE A O 1
ATOM 499 N N . PHE A 1 64 ? 8.302 1.958 -19.468 1.00 92.69 64 PHE A N 1
ATOM 500 C CA . PHE A 1 64 ? 7.792 1.609 -18.146 1.00 92.69 64 PHE A CA 1
ATOM 501 C C . PHE A 1 64 ? 6.804 0.454 -18.271 1.00 92.69 64 PHE A C 1
ATOM 503 O O . PHE A 1 64 ? 5.778 0.553 -18.944 1.00 92.69 64 PHE A O 1
ATOM 510 N N . HIS A 1 65 ? 7.113 -0.652 -17.604 1.00 95.00 65 HIS A N 1
ATOM 511 C CA . HIS A 1 65 ? 6.255 -1.825 -17.549 1.00 95.00 65 HIS A CA 1
ATOM 512 C C . HIS A 1 65 ? 5.749 -2.052 -16.132 1.00 95.00 65 HIS A C 1
ATOM 514 O O . HIS A 1 65 ? 6.533 -2.220 -15.197 1.00 95.00 65 HIS A O 1
ATOM 520 N N . THR A 1 66 ? 4.429 -2.095 -15.981 1.00 94.88 66 THR A N 1
ATOM 521 C CA . THR A 1 66 ? 3.808 -2.344 -14.684 1.00 94.88 66 THR A CA 1
ATOM 522 C C . THR A 1 66 ? 3.948 -3.812 -14.304 1.00 94.88 66 THR A C 1
ATOM 524 O O . THR A 1 66 ? 3.420 -4.701 -14.973 1.00 94.88 66 THR A O 1
ATOM 527 N N . VAL A 1 67 ? 4.671 -4.064 -13.218 1.00 94.38 67 VAL A N 1
ATOM 528 C CA . VAL A 1 67 ? 4.804 -5.373 -12.584 1.00 94.38 67 VAL A CA 1
ATOM 529 C C . VAL A 1 67 ? 4.506 -5.191 -11.104 1.00 94.38 67 VAL A C 1
ATOM 531 O O . VAL A 1 67 ? 5.364 -4.806 -10.314 1.00 94.38 67 VAL A O 1
ATOM 534 N N . SER A 1 68 ? 3.255 -5.452 -10.741 1.00 94.44 68 SER A N 1
ATOM 535 C CA . SER A 1 68 ? 2.775 -5.332 -9.368 1.00 94.44 68 SER A CA 1
ATOM 536 C C . SER A 1 68 ? 3.541 -6.234 -8.403 1.00 94.44 68 SER A C 1
ATOM 538 O O . SER A 1 68 ? 3.929 -7.355 -8.751 1.00 94.44 68 SER A O 1
ATOM 540 N N . LEU A 1 69 ? 3.731 -5.747 -7.174 1.00 94.50 69 LEU A N 1
ATOM 541 C CA . LEU A 1 69 ? 4.325 -6.534 -6.094 1.00 94.50 69 LEU A CA 1
ATOM 542 C C . LEU A 1 69 ? 3.352 -7.610 -5.597 1.00 94.50 69 LEU A C 1
ATOM 544 O O . LEU A 1 69 ? 2.188 -7.651 -5.998 1.00 94.50 69 LEU A O 1
ATOM 548 N N . GLY A 1 70 ? 3.850 -8.485 -4.723 1.00 95.44 70 GLY A N 1
ATOM 549 C CA . GLY A 1 70 ? 3.109 -9.640 -4.241 1.00 95.44 70 GLY A CA 1
ATOM 550 C C . GLY A 1 70 ? 2.910 -9.678 -2.729 1.00 95.44 70 GLY A C 1
ATOM 551 O O . GLY A 1 70 ? 3.678 -9.106 -1.955 1.00 95.44 70 GLY A O 1
ATOM 552 N N . VAL A 1 71 ? 1.909 -10.445 -2.303 1.00 96.75 71 VAL A N 1
ATOM 553 C CA . VAL A 1 71 ? 1.733 -10.911 -0.925 1.00 96.75 71 VAL A CA 1
ATOM 554 C C . VAL A 1 71 ? 1.982 -12.415 -0.832 1.00 96.75 71 VAL A C 1
ATOM 556 O O . VAL A 1 71 ? 1.706 -13.179 -1.761 1.00 96.75 71 VAL A O 1
ATOM 559 N N . ASN A 1 72 ? 2.503 -12.865 0.312 1.00 96.44 72 ASN A N 1
ATOM 560 C CA . ASN A 1 72 ? 2.530 -14.286 0.647 1.00 96.44 72 ASN A CA 1
ATOM 561 C C . ASN A 1 72 ? 1.150 -14.700 1.183 1.00 96.44 72 ASN A C 1
ATOM 563 O O . ASN A 1 72 ? 0.852 -14.498 2.360 1.00 96.44 72 ASN A O 1
ATOM 567 N N . ALA A 1 73 ? 0.328 -15.281 0.310 1.00 92.75 73 ALA A N 1
ATOM 568 C CA . ALA A 1 73 ? -1.057 -15.657 0.597 1.00 92.75 73 ALA A CA 1
ATOM 569 C C . ALA A 1 73 ? -1.219 -16.755 1.665 1.00 92.75 73 ALA A C 1
ATOM 571 O O . ALA A 1 73 ? -2.283 -16.837 2.282 1.00 92.75 73 ALA A O 1
ATOM 572 N N . ASN A 1 74 ? -0.184 -17.577 1.882 1.00 92.25 74 ASN A N 1
ATOM 573 C CA . ASN A 1 74 ? -0.179 -18.631 2.903 1.00 92.25 74 ASN A CA 1
ATOM 574 C C . ASN A 1 74 ? 0.063 -18.050 4.299 1.00 92.25 74 ASN A C 1
ATOM 576 O O . ASN A 1 74 ? -0.482 -18.534 5.289 1.00 92.25 74 ASN A O 1
ATOM 580 N N . LYS A 1 75 ? 0.889 -17.001 4.364 1.00 94.56 75 LYS A N 1
ATOM 581 C CA . LYS A 1 75 ? 1.253 -16.316 5.602 1.00 94.56 75 LYS A CA 1
ATOM 582 C C . LYS A 1 75 ? 0.220 -15.269 6.005 1.00 94.56 75 LYS A C 1
ATOM 584 O O . LYS A 1 75 ? -0.239 -15.273 7.141 1.00 94.56 75 LYS A O 1
ATOM 589 N N . PHE A 1 76 ? -0.140 -14.388 5.077 1.00 96.62 76 PHE A N 1
ATOM 590 C CA . PHE A 1 76 ? -1.177 -13.382 5.272 1.00 96.62 76 PHE A CA 1
ATOM 591 C C . PHE A 1 76 ? -2.493 -13.962 4.789 1.00 96.62 76 PHE A C 1
ATOM 593 O O . PHE A 1 76 ? -2.735 -14.066 3.585 1.00 96.62 76 PHE A O 1
ATOM 600 N N . ARG A 1 77 ? -3.302 -14.398 5.747 1.00 96.06 77 ARG A N 1
ATOM 601 C CA . ARG A 1 77 ? -4.620 -14.988 5.549 1.00 96.06 77 ARG A CA 1
ATOM 602 C C . ARG A 1 77 ? -5.517 -14.593 6.720 1.00 96.06 77 ARG A C 1
ATOM 604 O O . ARG A 1 77 ? -4.981 -14.295 7.787 1.00 96.06 77 ARG A O 1
ATOM 611 N N . PRO A 1 78 ? -6.844 -14.630 6.549 1.00 96.44 78 PRO A N 1
ATOM 612 C CA . PRO A 1 78 ? -7.757 -14.421 7.660 1.00 96.44 78 PRO A CA 1
ATOM 613 C C . PRO A 1 78 ? -7.534 -15.461 8.767 1.00 96.44 78 PRO A C 1
ATOM 615 O O . PRO A 1 78 ? -7.334 -16.652 8.492 1.00 96.44 78 PRO A O 1
ATOM 618 N N . PHE A 1 79 ? -7.568 -14.992 10.010 1.00 96.25 79 PHE A N 1
ATOM 619 C CA . PHE A 1 79 ? -7.702 -15.805 11.219 1.00 96.25 79 PHE A CA 1
ATOM 620 C C . PHE A 1 79 ? -9.075 -15.555 11.847 1.00 96.25 79 PHE A C 1
ATOM 622 O O . PHE A 1 79 ? -9.770 -14.619 11.446 1.00 96.25 79 PHE A O 1
ATOM 629 N N . ASP A 1 80 ? -9.466 -16.380 12.823 1.00 96.75 80 ASP A N 1
ATOM 630 C CA . ASP A 1 80 ? -10.658 -16.080 13.609 1.00 96.75 80 ASP A CA 1
ATOM 631 C C . ASP A 1 80 ? -10.488 -14.718 14.293 1.00 96.75 80 ASP A C 1
ATOM 633 O O . ASP A 1 80 ? -9.492 -14.449 14.975 1.00 96.75 80 ASP A O 1
ATOM 637 N N . LYS A 1 81 ? -11.447 -13.830 14.043 1.00 95.38 81 LYS A N 1
ATOM 638 C CA . LYS A 1 81 ? -11.367 -12.439 14.475 1.00 95.38 81 LYS A CA 1
ATOM 639 C C . LYS A 1 81 ? -11.465 -12.316 15.990 1.00 95.38 81 LYS A C 1
ATOM 641 O O . LYS A 1 81 ? -10.740 -11.509 16.575 1.00 95.38 81 LYS A O 1
ATOM 646 N N . GLN A 1 82 ? -12.339 -13.095 16.623 1.00 97.12 82 GLN A N 1
ATOM 647 C CA . GLN A 1 82 ? -12.534 -13.010 18.063 1.00 97.12 82 GLN A CA 1
ATOM 648 C C . GLN A 1 82 ? -11.318 -13.571 18.802 1.00 97.12 82 GLN A C 1
ATOM 650 O O . GLN A 1 82 ? -10.849 -12.953 19.757 1.00 97.12 82 GLN A O 1
ATOM 655 N N . GLU A 1 83 ? -10.746 -14.681 18.333 1.00 97.44 83 GLU A N 1
ATOM 656 C CA . GLU A 1 83 ? -9.483 -15.216 18.850 1.00 97.44 83 GLU A CA 1
ATOM 657 C C . GLU A 1 83 ? -8.342 -14.207 18.702 1.00 97.44 83 GLU A C 1
ATOM 659 O O . GLU A 1 83 ? -7.650 -13.920 19.682 1.00 97.44 83 GLU A O 1
ATOM 664 N N . ALA A 1 84 ? -8.180 -13.614 17.512 1.00 96.88 84 ALA A N 1
ATOM 665 C CA . ALA A 1 84 ? -7.155 -12.604 17.257 1.00 96.88 84 ALA A CA 1
ATOM 666 C C . ALA A 1 84 ? -7.300 -11.394 18.194 1.00 96.88 84 ALA A C 1
ATOM 668 O O . ALA A 1 84 ? -6.325 -10.965 18.813 1.00 96.88 84 ALA A O 1
ATOM 669 N N . LYS A 1 85 ? -8.521 -10.876 18.368 1.00 97.44 85 LYS A N 1
ATOM 670 C CA . LYS A 1 85 ? -8.795 -9.788 19.313 1.00 97.44 85 LYS A CA 1
ATOM 671 C C . LYS A 1 85 ? -8.510 -10.180 20.761 1.00 97.44 85 LYS A C 1
ATOM 673 O O . LYS A 1 85 ? -7.885 -9.403 21.478 1.00 97.44 85 LYS A O 1
ATOM 678 N N . ASN A 1 86 ? -8.906 -11.379 21.187 1.00 97.81 86 ASN A N 1
ATOM 679 C CA . ASN A 1 86 ? -8.647 -11.885 22.538 1.00 97.81 86 ASN A CA 1
ATOM 680 C C . ASN A 1 86 ? -7.143 -12.048 22.816 1.00 97.81 86 ASN A C 1
ATOM 682 O O . ASN A 1 86 ? -6.686 -11.843 23.941 1.00 97.81 86 ASN A O 1
ATOM 686 N N . GLU A 1 87 ? -6.358 -12.449 21.818 1.00 96.06 87 GLU A N 1
ATOM 687 C CA . GLU A 1 87 ? -4.897 -12.506 21.916 1.00 96.06 87 GLU A CA 1
ATOM 688 C C . GLU A 1 87 ? -4.283 -11.111 22.057 1.00 96.06 87 GLU A C 1
ATOM 690 O O . GLU A 1 87 ? -3.490 -10.890 22.972 1.00 96.06 87 GLU A O 1
ATOM 695 N N . VAL A 1 88 ? -4.691 -10.153 21.220 1.00 95.94 88 VAL A N 1
ATOM 696 C CA . VAL A 1 88 ? -4.194 -8.771 21.298 1.00 95.94 88 VAL A CA 1
ATOM 697 C C . VAL A 1 88 ? -4.599 -8.102 22.616 1.00 95.94 88 VAL A C 1
ATOM 699 O O . VAL A 1 88 ? -3.771 -7.451 23.251 1.00 95.94 88 VAL A O 1
ATOM 702 N N . ALA A 1 89 ? -5.838 -8.305 23.069 1.00 96.81 89 ALA A N 1
ATOM 703 C CA . ALA A 1 89 ? -6.332 -7.801 24.347 1.00 96.81 89 ALA A CA 1
ATOM 704 C C . ALA A 1 89 ? -5.494 -8.317 25.527 1.00 96.81 89 ALA A C 1
ATOM 706 O O . ALA A 1 89 ? -5.099 -7.534 26.392 1.00 96.81 89 ALA A O 1
ATOM 707 N N . ARG A 1 90 ? -5.162 -9.619 25.538 1.00 96.88 90 ARG A N 1
ATOM 708 C CA . ARG A 1 90 ? -4.271 -10.222 26.545 1.00 96.88 90 ARG A CA 1
ATOM 709 C C . ARG A 1 90 ? -2.848 -9.683 26.450 1.00 96.88 90 ARG A C 1
ATOM 711 O O . ARG A 1 90 ? -2.273 -9.336 27.474 1.00 96.88 90 ARG A O 1
ATOM 718 N N . MET A 1 91 ? -2.300 -9.580 25.238 1.00 94.25 91 MET A N 1
ATOM 719 C CA . MET A 1 91 ? -0.945 -9.072 25.001 1.00 94.25 91 MET A CA 1
ATOM 720 C C . MET A 1 91 ? -0.761 -7.648 25.534 1.00 94.25 91 MET A C 1
ATOM 722 O O . MET A 1 91 ? 0.295 -7.324 26.068 1.00 94.25 91 MET A O 1
ATOM 726 N N . LEU A 1 92 ? -1.775 -6.796 25.374 1.00 94.19 92 LEU A N 1
ATOM 727 C CA . LEU A 1 92 ? -1.703 -5.384 25.750 1.00 94.19 92 LEU A CA 1
ATOM 728 C C . LEU A 1 92 ? -2.276 -5.094 27.140 1.00 94.19 92 LEU A C 1
ATOM 730 O O . LEU A 1 92 ? -2.180 -3.959 27.596 1.00 94.19 92 LEU A O 1
ATOM 734 N N . ASN A 1 93 ? -2.862 -6.095 27.807 1.00 95.81 93 ASN A N 1
ATOM 735 C CA . ASN A 1 93 ? -3.652 -5.927 29.029 1.00 95.81 93 ASN A CA 1
ATOM 736 C C . ASN A 1 93 ? -4.782 -4.886 28.858 1.00 95.81 93 ASN A C 1
ATOM 738 O O . ASN A 1 93 ? -4.945 -3.974 29.668 1.00 95.81 93 ASN A O 1
ATOM 742 N N . ARG A 1 94 ? -5.529 -4.998 27.749 1.00 95.06 94 ARG A N 1
ATOM 743 C CA . ARG A 1 94 ? -6.611 -4.085 27.336 1.00 95.06 94 ARG A CA 1
ATOM 744 C C . ARG A 1 94 ? -7.851 -4.886 26.909 1.00 95.06 94 ARG A C 1
ATOM 746 O O . ARG A 1 94 ? -7.987 -5.191 25.720 1.00 95.06 94 ARG A O 1
ATOM 753 N N . PRO A 1 95 ? -8.732 -5.291 27.847 1.00 95.44 95 PRO A N 1
ATOM 754 C CA . PRO A 1 95 ? -9.900 -6.122 27.542 1.00 95.44 95 PRO A CA 1
ATOM 755 C C . PRO A 1 95 ? -10.878 -5.469 26.556 1.00 95.44 95 PRO A C 1
ATOM 757 O O . PRO A 1 95 ? -11.548 -6.179 25.811 1.00 95.44 95 PRO A O 1
ATOM 760 N N . GLU A 1 96 ? -10.919 -4.139 26.479 1.00 94.31 96 GLU A N 1
ATOM 761 C CA . GLU A 1 96 ? -11.781 -3.402 25.546 1.00 94.31 96 GLU A CA 1
ATOM 762 C C . GLU A 1 96 ? -11.530 -3.736 24.063 1.00 94.31 96 GLU A C 1
ATOM 764 O O . GLU A 1 96 ? -12.444 -3.651 23.246 1.00 94.31 96 GLU A O 1
ATOM 769 N N . ILE A 1 97 ? -10.315 -4.174 23.704 1.00 95.19 97 ILE A N 1
ATOM 770 C CA . ILE A 1 97 ? -9.963 -4.586 22.334 1.00 95.19 97 ILE A CA 1
ATOM 771 C C . ILE A 1 97 ? -10.763 -5.829 21.923 1.00 95.19 97 ILE A C 1
ATOM 773 O O . ILE A 1 97 ? -11.101 -5.990 20.751 1.00 95.19 97 ILE A O 1
ATOM 777 N N . ALA A 1 98 ? -11.076 -6.704 22.884 1.00 95.56 98 ALA A N 1
ATOM 778 C CA . ALA A 1 98 ? -11.838 -7.923 22.648 1.00 95.56 98 ALA A CA 1
ATOM 779 C C . ALA A 1 98 ? -13.326 -7.657 22.401 1.00 95.56 98 ALA A C 1
ATOM 781 O O . ALA A 1 98 ? -13.950 -8.389 21.633 1.00 95.56 98 ALA A O 1
ATOM 782 N N . SER A 1 99 ? -13.887 -6.630 23.047 1.00 93.31 99 SER A N 1
ATOM 783 C CA . SER A 1 99 ? -15.327 -6.347 23.051 1.00 93.31 99 SER A CA 1
ATOM 784 C C . SER A 1 99 ? -15.761 -5.279 22.052 1.00 93.31 99 SER A C 1
ATOM 786 O O . SER A 1 99 ? -16.943 -5.206 21.727 1.00 93.31 99 SER A O 1
ATOM 788 N N . SER A 1 100 ? -14.836 -4.445 21.577 1.00 93.12 100 SER A N 1
ATOM 789 C CA . SER A 1 100 ? -15.165 -3.245 20.805 1.00 93.12 100 SER A CA 1
ATOM 790 C C . SER A 1 100 ? -14.581 -3.289 19.393 1.00 93.12 100 SER A C 1
ATOM 792 O O . SER A 1 100 ? -13.589 -3.987 19.156 1.00 93.12 100 SER A O 1
ATOM 794 N N . PRO A 1 101 ? -15.160 -2.563 18.421 1.00 93.19 101 PRO A N 1
ATOM 795 C CA . PRO A 1 101 ? -14.555 -2.433 17.105 1.00 93.19 101 PRO A CA 1
ATOM 796 C C . PRO A 1 101 ? -13.189 -1.732 17.159 1.00 93.19 101 PRO A C 1
ATOM 798 O O . PRO A 1 101 ? -13.013 -0.750 17.882 1.00 93.19 101 PRO A O 1
ATOM 801 N N . VAL A 1 102 ? -12.226 -2.232 16.382 1.00 96.44 102 VAL A N 1
ATOM 802 C CA . VAL A 1 102 ? -10.836 -1.756 16.385 1.00 96.44 102 VAL A CA 1
ATOM 803 C C . VAL A 1 102 ? -10.444 -1.240 15.007 1.00 96.44 102 VAL A C 1
ATOM 805 O O . VAL A 1 102 ? -10.477 -1.972 14.015 1.00 96.44 102 VAL A O 1
ATOM 808 N N . VAL A 1 103 ? -10.007 0.015 14.951 1.00 98.25 103 VAL A N 1
ATOM 809 C CA . VAL A 1 103 ? -9.410 0.609 13.753 1.00 98.25 103 VAL A CA 1
ATOM 810 C C . VAL A 1 103 ? -7.905 0.407 13.823 1.00 98.25 103 VAL A C 1
ATOM 812 O O . VAL A 1 103 ? -7.270 0.781 14.803 1.00 98.25 103 VAL A O 1
ATOM 815 N N . GLY A 1 104 ? -7.339 -0.228 12.805 1.00 97.38 104 GLY A N 1
ATOM 816 C CA . GLY A 1 104 ? -5.938 -0.608 12.761 1.00 97.38 104 GLY A CA 1
ATOM 817 C C . GLY A 1 104 ? -5.065 0.316 11.922 1.00 97.38 104 GLY A C 1
ATOM 818 O O . GLY A 1 104 ? -5.471 0.756 10.843 1.00 97.38 104 GLY A O 1
ATOM 819 N N . PHE A 1 105 ? -3.824 0.511 12.368 1.00 95.31 105 PHE A N 1
ATOM 820 C CA . PHE A 1 105 ? -2.731 1.115 11.608 1.00 95.31 105 PHE A CA 1
ATOM 821 C C . PHE A 1 105 ? -1.497 0.210 11.640 1.00 95.31 105 PHE A C 1
ATOM 823 O O . PHE A 1 105 ? -0.998 -0.190 12.693 1.00 95.31 105 PHE A O 1
ATOM 830 N N . PHE A 1 106 ? -0.972 -0.088 10.458 1.00 92.69 106 PHE A N 1
ATOM 831 C CA . PHE A 1 106 ? 0.195 -0.937 10.250 1.00 92.69 106 PHE A CA 1
ATOM 832 C C . PHE A 1 106 ? 1.051 -0.317 9.157 1.00 92.69 106 PHE A C 1
ATOM 834 O O . PHE A 1 106 ? 0.696 -0.342 7.980 1.00 92.69 106 PHE A O 1
ATOM 841 N N . SER A 1 107 ? 2.133 0.321 9.589 1.00 88.75 107 SER A N 1
ATOM 842 C CA . SER A 1 107 ? 3.118 1.037 8.783 1.00 88.75 107 SER A CA 1
ATOM 843 C C . SER A 1 107 ? 4.118 1.682 9.753 1.00 88.75 107 SER A C 1
ATOM 845 O O . SER A 1 107 ? 3.862 1.763 10.955 1.00 88.75 107 SER A O 1
ATOM 847 N N . ARG A 1 108 ? 5.233 2.218 9.242 1.00 87.19 108 ARG A N 1
ATOM 848 C CA . ARG A 1 108 ? 6.017 3.208 9.995 1.00 87.19 108 ARG A CA 1
ATOM 849 C C . ARG A 1 108 ? 5.085 4.334 10.466 1.00 87.19 108 ARG A C 1
ATOM 851 O O . ARG A 1 108 ? 4.294 4.845 9.671 1.00 87.19 108 ARG A O 1
ATOM 858 N N . PHE A 1 109 ? 5.162 4.699 11.744 1.00 88.50 109 PHE A N 1
ATOM 859 C CA . PHE A 1 109 ? 4.320 5.741 12.336 1.00 88.50 109 PHE A CA 1
ATOM 860 C C . PHE A 1 109 ? 4.970 7.118 12.164 1.00 88.50 109 PHE A C 1
ATOM 862 O O . PHE A 1 109 ? 5.473 7.727 13.105 1.00 88.50 109 PHE A O 1
ATOM 869 N N . GLN A 1 110 ? 5.024 7.572 10.913 1.00 87.25 110 GLN A N 1
ATOM 870 C CA . GLN A 1 110 ? 5.696 8.806 10.511 1.00 87.25 110 GLN A CA 1
ATOM 871 C C . GLN A 1 110 ? 4.726 9.753 9.784 1.00 87.25 110 GLN A C 1
ATOM 873 O O . GLN A 1 110 ? 3.678 9.294 9.304 1.00 87.25 110 GLN A O 1
ATOM 878 N N . PRO A 1 111 ? 5.035 11.065 9.708 1.00 86.44 111 PRO A N 1
ATOM 879 C CA . PRO A 1 111 ? 4.152 12.054 9.093 1.00 86.44 111 PRO A CA 1
ATOM 880 C C . PRO A 1 111 ? 3.709 11.673 7.683 1.00 86.44 111 PRO A C 1
ATOM 882 O O . PRO A 1 111 ? 2.525 11.769 7.365 1.00 86.44 111 PRO A O 1
ATOM 885 N N . GLU A 1 112 ? 4.626 11.159 6.867 1.00 82.75 112 GLU A N 1
ATOM 886 C CA . GLU A 1 112 ? 4.355 10.802 5.482 1.00 82.75 112 GLU A CA 1
ATOM 887 C C . GLU A 1 112 ? 3.345 9.646 5.387 1.00 82.75 112 GLU A C 1
ATOM 889 O O . GLU A 1 112 ? 2.448 9.649 4.544 1.00 82.75 112 GLU A O 1
ATOM 894 N N . LYS A 1 113 ? 3.401 8.697 6.323 1.00 87.50 113 LYS A N 1
ATOM 895 C CA . LYS A 1 113 ? 2.467 7.568 6.400 1.00 87.50 113 LYS A CA 1
ATOM 896 C C . LYS A 1 113 ? 1.111 7.939 7.002 1.00 87.50 113 LYS A C 1
ATOM 898 O O . LYS A 1 113 ? 0.277 7.063 7.211 1.00 87.50 113 LYS A O 1
ATOM 903 N N . GLY A 1 114 ? 0.877 9.223 7.273 1.00 90.38 114 GLY A N 1
ATOM 904 C CA . GLY A 1 114 ? -0.399 9.707 7.779 1.00 90.38 114 GLY A CA 1
ATOM 905 C C . GLY A 1 114 ? -0.550 9.630 9.293 1.00 90.38 114 GLY A C 1
ATOM 906 O O . GLY A 1 114 ? -1.663 9.801 9.782 1.00 90.38 114 GLY A O 1
ATOM 907 N N . ALA A 1 115 ? 0.524 9.406 10.058 1.00 91.62 115 ALA A N 1
ATOM 908 C CA . ALA A 1 115 ? 0.444 9.245 11.514 1.00 91.62 115 ALA A CA 1
ATOM 909 C C . ALA A 1 115 ? -0.258 10.430 12.210 1.00 91.62 115 ALA A C 1
ATOM 911 O O . ALA A 1 115 ? -1.151 10.241 13.035 1.00 91.62 115 ALA A O 1
ATOM 912 N N . GLY A 1 116 ? 0.060 11.663 11.803 1.00 92.25 116 GLY A N 1
ATOM 913 C CA . GLY A 1 116 ? -0.604 12.863 12.320 1.00 92.25 116 GLY A CA 1
ATOM 914 C C . GLY A 1 116 ? -2.100 12.929 11.988 1.00 92.25 116 GLY A C 1
ATOM 915 O O . GLY A 1 116 ? -2.886 13.409 12.804 1.00 92.25 116 GLY A O 1
ATOM 916 N N . ILE A 1 117 ? -2.515 12.426 10.821 1.00 94.50 117 ILE A N 1
ATOM 917 C CA . ILE A 1 117 ? -3.935 12.318 10.453 1.00 94.50 117 ILE A CA 1
ATOM 918 C C . ILE A 1 117 ? -4.603 11.228 11.286 1.00 94.50 117 ILE A C 1
ATOM 920 O O . ILE A 1 117 ? -5.669 11.469 11.839 1.00 94.50 117 ILE A O 1
ATOM 924 N N . TYR A 1 118 ? -3.953 10.078 11.453 1.00 95.81 118 TYR A N 1
ATOM 925 C CA . TYR A 1 118 ? -4.455 8.978 12.272 1.00 95.81 118 TYR A CA 1
ATOM 926 C C . TYR A 1 118 ? -4.748 9.415 13.716 1.00 95.81 118 TYR A C 1
ATOM 928 O O . TYR A 1 118 ? -5.835 9.165 14.232 1.00 95.81 118 TYR A O 1
ATOM 936 N N . ILE A 1 119 ? -3.844 10.187 14.332 1.00 95.31 119 ILE A N 1
ATOM 937 C CA . ILE A 1 119 ? -4.068 10.795 15.657 1.00 95.31 119 ILE A CA 1
ATOM 938 C C . ILE A 1 119 ? -5.282 11.737 15.641 1.00 95.31 119 ILE A C 1
ATOM 940 O O . ILE A 1 119 ? -6.077 11.751 16.580 1.00 95.31 119 ILE A O 1
ATOM 944 N N . LYS A 1 120 ? -5.434 12.555 14.591 1.00 96.50 120 LYS A N 1
ATOM 945 C CA . LYS A 1 120 ? -6.567 13.486 14.455 1.00 96.50 120 LYS A CA 1
ATOM 946 C C . LYS A 1 120 ? -7.903 12.763 14.268 1.00 96.50 120 LYS A C 1
ATOM 948 O O . LYS A 1 120 ? -8.905 13.295 14.740 1.00 96.50 120 LYS A O 1
ATOM 953 N N . ILE A 1 121 ? -7.916 11.596 13.619 1.00 97.56 121 ILE A N 1
ATOM 954 C CA . ILE A 1 121 ? -9.094 10.721 13.508 1.00 97.56 121 ILE A CA 1
ATOM 955 C C . ILE A 1 121 ? -9.427 10.141 14.887 1.00 97.56 121 ILE A C 1
ATOM 957 O O . ILE A 1 121 ? -10.566 10.256 15.328 1.00 97.56 121 ILE A O 1
ATOM 961 N N . ALA A 1 122 ? -8.432 9.626 15.617 1.00 96.88 122 ALA A N 1
ATOM 962 C CA . ALA A 1 122 ? -8.638 9.091 16.965 1.00 96.88 122 ALA A CA 1
ATOM 963 C C . ALA A 1 122 ? -9.236 10.125 17.934 1.00 96.88 122 ALA A C 1
ATOM 965 O O . ALA A 1 122 ? -10.137 9.805 18.703 1.00 96.88 122 ALA A O 1
ATOM 966 N N . LYS A 1 123 ? -8.812 11.394 17.843 1.00 96.88 123 LYS A N 1
ATOM 967 C CA . LYS A 1 123 ? -9.403 12.503 18.619 1.00 96.88 123 LYS A CA 1
ATOM 968 C C . LYS A 1 123 ? -10.860 12.816 18.254 1.00 96.88 123 LYS A C 1
ATOM 970 O O . LYS A 1 123 ? -11.582 13.334 19.096 1.00 96.88 123 LYS A O 1
ATOM 975 N N . ARG A 1 124 ? -11.269 12.563 17.008 1.00 97.00 124 ARG A N 1
ATOM 976 C CA . ARG A 1 124 ? -12.637 12.812 16.516 1.00 97.00 124 ARG A CA 1
ATOM 977 C C . ARG A 1 124 ? -13.604 11.692 16.879 1.00 97.00 124 ARG A C 1
ATOM 979 O O . ARG A 1 124 ? -14.794 11.951 16.986 1.00 97.00 124 ARG A O 1
ATOM 986 N N . LEU A 1 125 ? -13.089 10.477 17.061 1.00 96.75 125 LEU A N 1
ATOM 987 C CA . LEU A 1 125 ? -13.862 9.277 17.377 1.00 96.75 125 LEU A CA 1
ATOM 988 C C . LEU A 1 125 ? -13.443 8.722 18.750 1.00 96.75 125 LEU A C 1
ATOM 990 O O . LEU A 1 125 ? -12.815 7.664 18.806 1.00 96.75 125 LEU A O 1
ATOM 994 N N . PRO A 1 126 ? -13.740 9.432 19.859 1.00 95.56 126 PRO A N 1
ATOM 995 C CA . PRO A 1 126 ? -13.262 9.065 21.195 1.00 95.56 126 PRO A CA 1
ATOM 996 C C . PRO A 1 126 ? -13.786 7.706 21.687 1.00 95.56 126 PRO A C 1
ATOM 998 O O . PRO A 1 126 ? -13.105 7.054 22.473 1.00 95.56 126 PRO A O 1
ATOM 1001 N N . ASP A 1 127 ? -14.940 7.260 21.183 1.00 93.38 127 ASP A N 1
ATOM 1002 C CA . ASP A 1 127 ? -15.578 5.987 21.551 1.00 93.38 127 ASP A CA 1
ATOM 1003 C C . ASP A 1 127 ? -15.051 4.780 20.749 1.00 93.38 127 ASP A C 1
ATOM 1005 O O . ASP A 1 127 ? -15.459 3.640 20.973 1.00 93.38 127 ASP A O 1
ATOM 1009 N N . VAL A 1 128 ? -14.143 5.017 19.796 1.00 96.19 128 VAL A N 1
ATOM 1010 C CA . VAL A 1 128 ? -13.538 3.986 18.944 1.00 96.19 128 VAL A CA 1
ATOM 1011 C C . VAL A 1 128 ? -12.094 3.755 19.368 1.00 96.19 128 VAL A C 1
ATOM 1013 O O . VAL A 1 128 ? -11.350 4.708 19.598 1.00 96.19 128 VAL A O 1
ATOM 1016 N N . TYR A 1 129 ? -11.665 2.493 19.415 1.00 96.75 129 TYR A N 1
ATOM 1017 C CA . TYR A 1 129 ? -10.284 2.141 19.735 1.00 96.75 129 TYR A CA 1
ATOM 1018 C C . TYR A 1 129 ? -9.418 2.078 18.478 1.00 96.75 129 TYR A C 1
ATOM 1020 O O . TYR A 1 129 ? -9.715 1.359 17.521 1.00 96.75 129 TYR A O 1
ATOM 1028 N N . PHE A 1 130 ? -8.309 2.811 18.508 1.00 97.19 130 PHE A N 1
ATOM 1029 C CA . PHE A 1 130 ? -7.332 2.879 17.430 1.00 97.19 130 PHE A CA 1
ATOM 1030 C C . PHE A 1 130 ? -6.091 2.105 17.838 1.00 97.19 130 PHE A C 1
ATOM 1032 O O . PHE A 1 130 ? -5.368 2.507 18.741 1.00 97.19 130 PHE A O 1
ATOM 1039 N N . LEU A 1 131 ? -5.821 1.001 17.159 1.00 95.88 131 LEU A N 1
ATOM 1040 C CA . LEU A 1 131 ? -4.689 0.131 17.430 1.00 95.88 131 LEU A CA 1
ATOM 1041 C C . LEU A 1 131 ? -3.609 0.361 16.378 1.00 95.88 131 LEU A C 1
ATOM 1043 O O . LEU A 1 131 ? -3.865 0.241 15.183 1.00 95.88 131 LEU A O 1
ATOM 1047 N N . LEU A 1 132 ? -2.391 0.675 16.805 1.00 91.94 132 LEU A N 1
ATOM 1048 C CA . LEU A 1 132 ? -1.248 0.785 15.902 1.00 91.94 132 LEU A CA 1
ATOM 1049 C C . LEU A 1 132 ? -0.164 -0.215 16.288 1.00 91.94 132 LEU A C 1
ATOM 1051 O O . LEU A 1 132 ? 0.116 -0.412 17.468 1.00 91.94 132 LEU A O 1
ATOM 1055 N N . THR A 1 133 ? 0.472 -0.824 15.291 1.00 85.06 133 THR A N 1
ATOM 1056 C CA . THR A 1 133 ? 1.702 -1.601 15.491 1.00 85.06 133 THR A CA 1
ATOM 1057 C C . THR A 1 133 ? 2.891 -0.766 15.024 1.00 85.06 133 THR A C 1
ATOM 1059 O O . THR A 1 133 ? 3.155 -0.619 13.829 1.00 85.06 133 THR A O 1
ATOM 1062 N N . ALA A 1 134 ? 3.590 -0.155 15.979 1.00 69.31 134 ALA A N 1
ATOM 1063 C CA . ALA A 1 134 ? 4.784 0.629 15.700 1.00 69.31 134 ALA A CA 1
ATOM 1064 C C . ALA A 1 134 ? 5.787 0.468 16.847 1.00 69.31 134 ALA A C 1
ATOM 1066 O O . ALA A 1 134 ? 5.439 0.736 17.995 1.00 69.31 134 ALA A O 1
ATOM 1067 N N . PRO A 1 135 ? 7.044 0.089 16.560 1.00 64.44 135 PRO A N 1
ATOM 1068 C CA . PRO A 1 135 ? 8.079 0.010 17.589 1.00 64.44 135 PRO A CA 1
ATOM 1069 C C . PRO A 1 135 ? 8.511 1.386 18.113 1.00 64.44 135 PRO A C 1
ATOM 1071 O O . PRO A 1 135 ? 9.272 1.457 19.072 1.00 64.44 135 PRO A O 1
ATOM 1074 N N . THR A 1 136 ? 8.127 2.482 17.448 1.00 66.38 136 THR A N 1
ATOM 1075 C CA . THR A 1 136 ? 8.801 3.769 17.627 1.00 66.38 136 THR A CA 1
ATOM 1076 C C . THR A 1 136 ? 7.861 4.944 17.364 1.00 66.38 136 THR A C 1
ATOM 1078 O O . THR A 1 136 ? 7.284 5.049 16.282 1.00 66.38 136 THR A O 1
ATOM 1081 N N . LEU A 1 137 ? 7.741 5.841 18.349 1.00 77.44 137 LEU A N 1
ATOM 1082 C CA . LEU A 1 137 ? 6.913 7.052 18.299 1.00 77.44 137 LEU A CA 1
ATOM 1083 C C . LEU A 1 137 ? 7.729 8.338 18.085 1.00 77.44 137 LEU A C 1
ATOM 1085 O O . LEU A 1 137 ? 7.150 9.401 18.217 1.00 77.44 137 LEU A O 1
ATOM 1089 N N . ASN A 1 138 ? 9.024 8.268 17.743 1.00 73.81 138 ASN A N 1
ATOM 1090 C CA . ASN A 1 138 ? 9.994 9.387 17.728 1.00 73.81 138 ASN A CA 1
ATOM 1091 C C . ASN A 1 138 ? 9.440 10.785 17.368 1.00 73.81 138 ASN A C 1
ATOM 1093 O O . ASN A 1 138 ? 9.725 11.752 18.060 1.00 73.81 138 ASN A O 1
ATOM 1097 N N . PHE A 1 139 ? 8.639 10.924 16.303 1.00 76.38 139 PHE A N 1
ATOM 1098 C CA . PHE A 1 139 ? 8.081 12.223 15.876 1.00 76.38 139 PHE A CA 1
ATOM 1099 C C . PHE A 1 139 ? 6.980 12.788 16.790 1.00 76.38 139 PHE A C 1
ATOM 1101 O O . PHE A 1 139 ? 6.628 13.960 16.688 1.00 76.38 139 PHE A O 1
ATOM 1108 N N . TYR A 1 140 ? 6.414 11.947 17.645 1.00 82.38 140 TYR A N 1
ATOM 1109 C CA . TYR A 1 140 ? 5.236 12.192 18.472 1.00 82.38 140 TYR A CA 1
ATOM 1110 C C . TYR A 1 140 ? 5.480 11.863 19.952 1.00 82.38 140 TYR A C 1
ATOM 1112 O O . TYR A 1 140 ? 4.531 11.870 20.727 1.00 82.38 140 TYR A O 1
ATOM 1120 N N . GLU A 1 141 ? 6.725 11.590 20.360 1.00 77.56 141 GLU A N 1
ATOM 1121 C CA . GLU A 1 141 ? 7.082 11.200 21.734 1.00 77.56 141 GLU A CA 1
ATOM 1122 C C . GLU A 1 141 ? 6.688 12.264 22.772 1.00 77.56 141 GLU A C 1
ATOM 1124 O O . GLU A 1 141 ? 6.233 11.939 23.864 1.00 77.56 141 GLU A O 1
ATOM 1129 N N . TYR A 1 142 ? 6.772 13.543 22.396 1.00 77.94 142 TYR A N 1
ATOM 1130 C CA . TYR A 1 142 ? 6.383 14.677 23.243 1.00 77.94 142 TYR A CA 1
ATOM 1131 C C . TYR A 1 142 ? 4.913 15.089 23.091 1.00 77.94 142 TYR A C 1
ATOM 1133 O O . TYR A 1 142 ? 4.462 16.038 23.733 1.00 77.94 142 TYR A O 1
ATOM 1141 N N . GLN A 1 143 ? 4.155 14.423 22.218 1.00 83.25 143 GLN A N 1
ATOM 1142 C CA . GLN A 1 143 ? 2.758 14.755 21.990 1.00 83.25 143 GLN A CA 1
ATOM 1143 C C . GLN A 1 143 ? 1.863 13.964 22.944 1.00 83.25 143 GLN A C 1
ATOM 1145 O O . GLN A 1 143 ? 1.959 12.744 23.046 1.00 83.25 143 GLN A O 1
ATOM 1150 N N . GLN A 1 144 ? 0.897 14.643 23.565 1.00 86.94 144 GLN A N 1
ATOM 1151 C CA . GLN A 1 144 ? -0.179 13.952 24.267 1.00 86.94 144 GLN A CA 1
ATOM 1152 C C . GLN A 1 144 ? -1.068 13.217 23.252 1.00 86.94 144 GLN A C 1
ATOM 1154 O O . GLN A 1 144 ? -1.842 13.825 22.495 1.00 86.94 144 GLN A O 1
ATOM 1159 N N . LEU A 1 145 ? -0.905 11.896 23.206 1.00 91.69 145 LEU A N 1
ATOM 1160 C CA . LEU A 1 145 ? -1.709 10.999 22.387 1.00 91.69 145 LEU A CA 1
ATOM 1161 C C . LEU A 1 145 ? -3.098 10.812 23.019 1.00 91.69 145 LEU A C 1
ATOM 1163 O O . LEU A 1 145 ? -3.223 10.846 24.245 1.00 91.69 145 LEU A O 1
ATOM 1167 N N . PRO A 1 146 ? -4.159 10.656 22.208 1.00 94.31 146 PRO A N 1
ATOM 1168 C CA . PRO A 1 146 ? -5.496 10.456 22.743 1.00 94.31 146 PRO A CA 1
ATOM 1169 C C . PRO A 1 146 ? -5.596 9.071 23.418 1.00 94.31 146 PRO A C 1
ATOM 1171 O O . PRO A 1 146 ? -4.955 8.124 22.965 1.00 94.31 146 PRO A O 1
ATOM 1174 N N . PRO A 1 147 ? -6.381 8.928 24.501 1.00 94.06 147 PRO A N 1
ATOM 1175 C CA . PRO A 1 147 ? -6.380 7.723 25.345 1.00 94.06 147 PRO A CA 1
ATOM 1176 C C . PRO A 1 147 ? -6.920 6.466 24.641 1.00 94.06 147 PRO A C 1
ATOM 1178 O O . PRO A 1 147 ? -6.622 5.340 25.044 1.00 94.06 147 PRO A O 1
ATOM 1181 N N . ASN A 1 148 ? -7.701 6.655 23.578 1.00 95.69 148 ASN A N 1
ATOM 1182 C CA . ASN A 1 148 ? -8.227 5.598 22.720 1.00 95.69 148 ASN A CA 1
ATOM 1183 C C . ASN A 1 148 ? -7.234 5.143 21.630 1.00 95.69 148 ASN A C 1
ATOM 1185 O O . ASN A 1 148 ? -7.544 4.216 20.883 1.00 95.69 148 ASN A O 1
ATOM 1189 N N . LEU A 1 149 ? -6.047 5.756 21.538 1.00 95.00 149 LEU A N 1
ATOM 1190 C CA . LEU A 1 149 ? -4.951 5.313 20.678 1.00 95.00 149 LEU A CA 1
ATOM 1191 C C . LEU A 1 149 ? -4.028 4.365 21.452 1.00 95.00 149 LEU A C 1
ATOM 1193 O O . LEU A 1 149 ? -3.310 4.767 22.365 1.00 95.00 149 LEU A O 1
ATOM 1197 N N . ILE A 1 150 ? -4.045 3.093 21.073 1.00 93.81 150 ILE A N 1
ATOM 1198 C CA . ILE A 1 150 ? -3.329 2.003 21.727 1.00 93.81 150 ILE A CA 1
ATOM 1199 C C . ILE A 1 150 ? -2.116 1.617 20.880 1.00 93.81 150 ILE A C 1
ATOM 1201 O O . ILE A 1 150 ? -2.240 1.172 19.736 1.00 93.81 150 ILE A O 1
ATOM 1205 N N . CYS A 1 151 ? -0.931 1.760 21.468 1.00 91.88 151 CYS A N 1
ATOM 1206 C CA . CYS A 1 151 ? 0.336 1.392 20.848 1.00 91.88 151 CYS A CA 1
ATOM 1207 C C . CYS A 1 151 ? 0.702 -0.048 21.205 1.00 91.88 151 CYS A C 1
ATOM 1209 O O . CYS A 1 151 ? 0.986 -0.352 22.363 1.00 91.88 151 CYS A O 1
ATOM 1211 N N . ALA A 1 152 ? 0.719 -0.928 20.208 1.00 91.25 152 ALA A N 1
ATOM 1212 C CA . ALA A 1 152 ? 1.234 -2.280 20.348 1.00 91.25 152 ALA A CA 1
ATOM 1213 C C . ALA A 1 152 ? 2.723 -2.340 19.976 1.00 91.25 152 ALA A C 1
ATOM 1215 O O . ALA A 1 152 ? 3.148 -1.648 19.041 1.00 91.25 152 ALA A O 1
ATOM 1216 N N . PRO A 1 153 ? 3.512 -3.213 20.632 1.00 87.44 153 PRO A N 1
ATOM 1217 C CA . PRO A 1 153 ? 4.885 -3.461 20.223 1.00 87.44 153 PRO A CA 1
ATOM 1218 C C . PRO A 1 153 ? 4.931 -4.021 18.797 1.00 87.44 153 PRO A C 1
ATOM 1220 O O . PRO A 1 153 ? 3.941 -4.536 18.256 1.00 87.44 153 PRO A O 1
ATOM 1223 N N . GLN A 1 154 ? 6.103 -3.934 18.173 1.00 86.69 154 GLN A N 1
ATOM 1224 C CA . GLN A 1 154 ? 6.313 -4.536 16.863 1.00 86.69 154 GLN A CA 1
ATOM 1225 C C . GLN A 1 154 ? 6.089 -6.046 16.931 1.00 86.69 154 GLN A C 1
ATOM 1227 O O . GLN A 1 154 ? 6.642 -6.735 17.785 1.00 86.69 154 GLN A O 1
ATOM 1232 N N . GLN A 1 155 ? 5.279 -6.548 16.003 1.00 89.31 155 GLN A N 1
ATOM 1233 C CA . GLN A 1 155 ? 4.945 -7.962 15.949 1.00 89.31 155 GLN A CA 1
ATOM 1234 C C . GLN A 1 155 ? 5.983 -8.733 15.128 1.00 89.31 155 GLN A C 1
ATOM 1236 O O . GLN A 1 155 ? 6.363 -8.278 14.038 1.00 89.31 155 GLN A O 1
ATOM 1241 N N . PRO A 1 156 ? 6.410 -9.917 15.597 1.00 89.44 156 PRO A N 1
ATOM 1242 C CA . PRO A 1 156 ? 7.139 -10.867 14.775 1.00 89.44 156 PRO A CA 1
ATOM 1243 C C . PRO A 1 156 ? 6.389 -11.146 13.472 1.00 89.44 156 PRO A C 1
ATOM 1245 O O . PRO A 1 156 ? 5.157 -11.181 13.418 1.00 89.44 156 PRO A O 1
ATOM 1248 N N . ARG A 1 157 ? 7.132 -11.327 12.379 1.00 85.56 157 ARG A N 1
ATOM 1249 C CA . ARG A 1 157 ? 6.539 -11.391 11.037 1.00 85.56 157 ARG A CA 1
ATOM 1250 C C . ARG A 1 157 ? 5.551 -12.553 10.890 1.00 85.56 157 ARG A C 1
ATOM 1252 O O . ARG A 1 157 ? 4.625 -12.458 10.096 1.00 85.56 157 ARG A O 1
ATOM 1259 N N . ASP A 1 158 ? 5.798 -13.665 11.569 1.00 86.69 158 ASP A N 1
ATOM 1260 C CA . ASP A 1 158 ? 4.951 -14.862 11.671 1.00 86.69 158 ASP A CA 1
ATOM 1261 C C . ASP A 1 158 ? 3.652 -14.639 12.464 1.00 86.69 158 ASP A C 1
ATOM 1263 O O . ASP A 1 158 ? 2.626 -15.201 12.091 1.00 86.69 158 ASP A O 1
ATOM 1267 N N . GLN A 1 159 ? 3.664 -13.774 13.478 1.00 90.06 159 GLN A N 1
ATOM 1268 C CA . GLN A 1 159 ? 2.482 -13.438 14.287 1.00 90.06 159 GLN A CA 1
ATOM 1269 C C . GLN A 1 159 ? 1.680 -12.265 13.711 1.00 90.06 159 GLN A C 1
ATOM 1271 O O . GLN A 1 159 ? 0.489 -12.115 13.986 1.00 90.06 159 GLN A O 1
ATOM 1276 N N . LEU A 1 160 ? 2.310 -11.457 12.855 1.00 93.81 160 LEU A N 1
ATOM 1277 C CA . LEU A 1 160 ? 1.725 -10.246 12.292 1.00 93.81 160 LEU A CA 1
ATOM 1278 C C . LEU A 1 160 ? 0.373 -10.489 11.609 1.00 93.81 160 LEU A C 1
ATOM 1280 O O . LEU A 1 160 ? -0.549 -9.717 11.826 1.00 93.81 160 LEU A O 1
ATOM 1284 N N . ALA A 1 161 ? 0.215 -11.553 10.819 1.00 95.50 161 ALA A N 1
ATOM 1285 C CA . ALA A 1 161 ? -1.052 -11.814 10.129 1.00 95.50 161 ALA A CA 1
ATOM 1286 C C . ALA A 1 161 ? -2.224 -12.033 11.105 1.00 95.50 161 ALA A C 1
ATOM 1288 O O . ALA A 1 161 ? -3.344 -11.582 10.847 1.00 95.50 161 ALA A O 1
ATOM 1289 N N . ARG A 1 162 ? -1.949 -12.672 12.248 1.00 95.19 162 ARG A N 1
ATOM 1290 C CA . ARG A 1 162 ? -2.922 -12.870 13.321 1.00 95.19 162 ARG A CA 1
ATOM 1291 C C . ARG A 1 162 ? -3.234 -11.553 14.029 1.00 95.19 162 ARG A C 1
ATOM 1293 O O .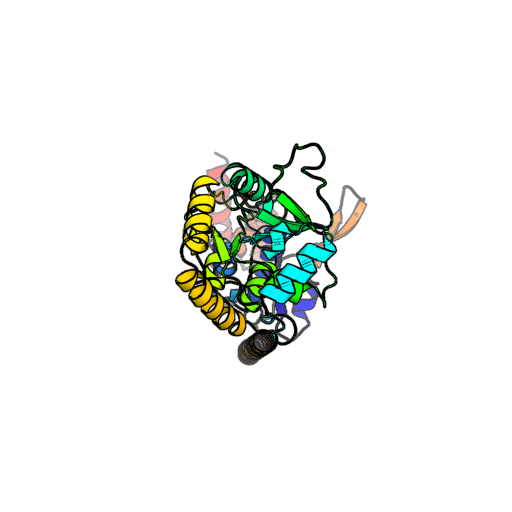 ARG A 1 162 ? -4.403 -11.236 14.197 1.00 95.19 162 ARG A O 1
ATOM 1300 N N . PHE A 1 163 ? -2.217 -10.740 14.325 1.00 96.50 163 PHE A N 1
ATOM 1301 C CA . PHE A 1 163 ? -2.411 -9.391 14.869 1.00 96.50 163 PHE A CA 1
ATOM 1302 C C . PHE A 1 163 ? -3.263 -8.508 13.942 1.00 96.50 163 PHE A C 1
ATOM 1304 O O . PHE A 1 163 ? -4.223 -7.893 14.392 1.00 96.50 163 PHE A O 1
ATOM 1311 N N . LEU A 1 164 ? -2.963 -8.484 12.637 1.00 97.06 164 LEU A N 1
ATOM 1312 C CA . LEU A 1 164 ? -3.737 -7.722 11.650 1.00 97.06 164 LEU A CA 1
ATOM 1313 C C . LEU A 1 164 ? -5.194 -8.193 11.581 1.00 97.06 164 LEU A C 1
ATOM 1315 O O . LEU A 1 164 ? -6.081 -7.373 11.381 1.00 97.06 164 LEU A O 1
ATOM 1319 N N . SER A 1 165 ? -5.462 -9.485 11.797 1.00 96.75 165 SER A N 1
ATOM 1320 C CA . SER A 1 165 ? -6.830 -10.031 11.802 1.00 96.75 165 SER A CA 1
ATOM 1321 C C . SER A 1 165 ? -7.687 -9.521 12.971 1.00 96.75 165 SER A C 1
ATOM 1323 O O . SER A 1 165 ? -8.912 -9.624 12.912 1.00 96.75 165 SER A O 1
ATOM 1325 N N . ALA A 1 166 ? -7.074 -8.933 14.007 1.00 97.12 166 ALA A N 1
ATOM 1326 C CA . ALA A 1 166 ? -7.799 -8.260 15.085 1.00 97.12 166 ALA A CA 1
ATOM 1327 C C . ALA A 1 166 ? -8.413 -6.917 14.643 1.00 97.12 166 ALA A C 1
ATOM 1329 O O . ALA A 1 166 ? -9.285 -6.388 15.331 1.00 97.12 166 ALA A O 1
ATOM 1330 N N . PHE A 1 167 ? -7.978 -6.356 13.509 1.00 97.94 167 PHE A N 1
ATOM 1331 C CA . PHE A 1 167 ? -8.532 -5.117 12.975 1.00 97.94 167 PHE A CA 1
ATOM 1332 C C . PHE A 1 167 ? -9.929 -5.347 12.380 1.00 97.94 167 PHE A C 1
ATOM 1334 O O . PHE A 1 167 ? -10.183 -6.298 11.633 1.00 97.94 167 PHE A O 1
ATOM 1341 N N . ASP A 1 168 ? -10.848 -4.427 12.658 1.00 98.12 168 ASP A N 1
ATOM 1342 C CA . ASP A 1 168 ? -12.136 -4.346 11.967 1.00 98.12 168 ASP A CA 1
ATOM 1343 C C . ASP A 1 168 ? -12.048 -3.552 10.684 1.00 98.12 168 ASP A C 1
ATOM 1345 O O . ASP A 1 168 ? -12.640 -3.934 9.677 1.00 98.12 168 ASP A O 1
ATOM 1349 N N . VAL A 1 169 ? -11.266 -2.485 10.724 1.00 98.19 169 VAL A N 1
ATOM 1350 C CA . VAL A 1 169 ? -11.019 -1.595 9.600 1.00 98.19 169 VA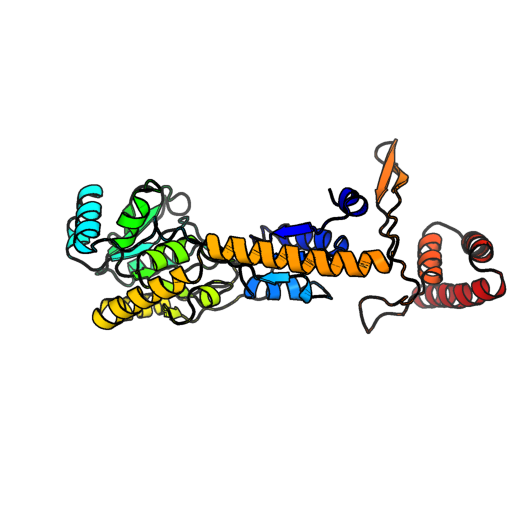L A CA 1
ATOM 1351 C C . VAL A 1 169 ? -9.544 -1.244 9.606 1.00 98.19 169 VAL A C 1
ATOM 1353 O O . VAL A 1 169 ? -8.977 -0.964 10.660 1.00 98.19 169 VAL A O 1
ATOM 1356 N N . TYR A 1 170 ? -8.919 -1.224 8.435 1.00 98.38 170 TYR A N 1
ATOM 1357 C CA . TYR A 1 170 ? -7.558 -0.727 8.280 1.00 98.38 170 TYR A CA 1
ATOM 1358 C C . TYR A 1 170 ? -7.592 0.705 7.762 1.00 98.38 170 TYR A C 1
ATOM 1360 O O . TYR A 1 170 ? -7.956 0.945 6.615 1.00 98.38 170 TYR A O 1
ATOM 1368 N N . CYS A 1 171 ? -7.225 1.670 8.599 1.00 97.69 171 CYS A N 1
ATOM 1369 C CA . CYS A 1 171 ? -7.235 3.078 8.224 1.00 97.69 171 CYS A CA 1
ATOM 1370 C C . CYS A 1 171 ? -5.808 3.528 7.906 1.00 97.69 171 CYS A C 1
ATOM 1372 O O . CYS A 1 171 ? -4.986 3.711 8.806 1.00 97.69 171 CYS A O 1
ATOM 1374 N N . PHE A 1 172 ? -5.524 3.745 6.621 1.00 95.50 172 PHE A N 1
ATOM 1375 C CA . PHE A 1 172 ? -4.191 4.098 6.139 1.00 95.50 172 PHE A CA 1
ATOM 1376 C C . PHE A 1 172 ? -4.197 5.457 5.419 1.00 95.50 172 PHE A C 1
ATOM 1378 O O . PHE A 1 172 ? -4.220 5.511 4.188 1.00 95.50 172 PHE A O 1
ATOM 1385 N N . PRO A 1 173 ? -4.171 6.576 6.176 1.00 94.19 173 PRO A N 1
ATOM 1386 C CA . PRO A 1 173 ? -4.206 7.941 5.643 1.00 94.19 173 PRO A CA 1
ATOM 1387 C C . PRO A 1 173 ? -2.853 8.392 5.058 1.00 94.19 173 PRO A C 1
ATOM 1389 O O . PRO A 1 173 ? -2.389 9.496 5.337 1.00 94.19 173 PRO A O 1
ATOM 1392 N N . SER A 1 174 ? -2.181 7.534 4.286 1.00 89.31 174 SER A N 1
ATOM 1393 C CA . SER A 1 174 ? -0.860 7.830 3.720 1.00 89.31 174 SER A CA 1
ATOM 1394 C C . SER A 1 174 ? -0.901 9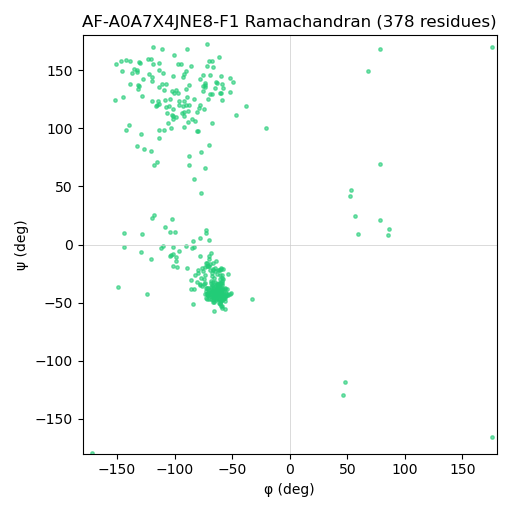.062 2.812 1.00 89.31 174 SER A C 1
ATOM 1396 O O . SER A 1 174 ? -1.732 9.156 1.914 1.00 89.31 174 SER A O 1
ATOM 1398 N N . MET A 1 175 ? 0.030 9.987 3.038 1.00 82.06 175 MET A N 1
ATOM 1399 C CA . MET A 1 175 ? 0.185 11.243 2.295 1.00 82.06 175 MET A CA 1
ATOM 1400 C C . MET A 1 175 ? 1.444 11.251 1.407 1.00 82.06 175 MET A C 1
ATOM 1402 O O . MET A 1 175 ? 1.728 12.243 0.731 1.00 82.06 175 MET A O 1
ATOM 1406 N N . VAL A 1 176 ? 2.251 10.180 1.425 1.00 66.75 176 VAL A N 1
ATOM 1407 C CA . VAL A 1 176 ? 3.523 10.139 0.682 1.00 66.75 176 VAL A CA 1
ATOM 1408 C C . VAL A 1 176 ? 3.312 9.946 -0.808 1.00 66.75 176 VAL A C 1
ATOM 1410 O O . VAL A 1 176 ? 2.681 8.972 -1.200 1.00 66.75 176 VAL A O 1
ATOM 1413 N N . GLY A 1 177 ? 4.061 10.719 -1.599 1.00 59.41 177 GLY A N 1
ATOM 1414 C CA . GLY A 1 177 ? 4.350 10.425 -3.006 1.00 59.41 177 GLY A CA 1
ATOM 1415 C C . GLY A 1 177 ? 5.324 9.277 -3.246 1.00 59.41 177 GLY A C 1
ATOM 1416 O O . GLY A 1 177 ? 5.832 9.139 -4.349 1.00 59.41 177 GLY A O 1
ATOM 1417 N N . GLU A 1 178 ? 5.637 8.481 -2.224 1.00 62.03 178 GLU A N 1
ATOM 1418 C CA . GLU A 1 178 ? 6.471 7.279 -2.321 1.00 62.03 178 GLU A CA 1
ATOM 1419 C C . GLU A 1 178 ? 5.674 5.997 -2.087 1.00 62.03 178 GLU A C 1
ATOM 1421 O O . GLU A 1 178 ? 6.247 4.910 -2.165 1.00 62.03 178 GLU A O 1
ATOM 1426 N N . GLU A 1 179 ? 4.375 6.083 -1.775 1.00 75.50 179 GLU A N 1
ATOM 1427 C CA . GLU A 1 179 ? 3.555 4.884 -1.639 1.00 75.50 179 GLU A CA 1
ATOM 1428 C C . GLU A 1 179 ? 3.202 4.347 -3.027 1.00 75.50 179 GLU A C 1
ATOM 1430 O O . GLU A 1 179 ? 2.140 4.589 -3.596 1.00 75.50 179 GLU A O 1
ATOM 1435 N N . THR A 1 180 ? 4.177 3.646 -3.597 1.00 79.31 180 THR A N 1
ATOM 1436 C CA . THR A 1 180 ? 4.131 3.149 -4.966 1.00 79.31 180 THR A CA 1
ATOM 1437 C C . THR A 1 180 ? 3.184 1.966 -5.119 1.00 79.31 180 THR A C 1
ATOM 1439 O O . THR A 1 180 ? 2.653 1.770 -6.209 1.00 79.31 180 THR A O 1
ATOM 1442 N N . PHE A 1 181 ? 2.949 1.196 -4.048 1.00 88.31 181 PHE A N 1
ATOM 1443 C CA . PHE A 1 181 ? 2.092 0.006 -4.073 1.00 88.31 181 PHE A CA 1
ATOM 1444 C C . PHE A 1 181 ? 1.364 -0.289 -2.751 1.00 88.31 181 PHE A C 1
ATOM 1446 O O . PHE A 1 181 ? 0.227 -0.739 -2.770 1.00 88.31 181 PHE A O 1
ATOM 1453 N N . GLY A 1 182 ? 1.978 -0.059 -1.587 1.00 88.94 182 GLY A N 1
ATOM 1454 C CA . GLY A 1 182 ? 1.356 -0.374 -0.297 1.00 88.94 182 GLY A CA 1
ATOM 1455 C C . GLY A 1 182 ? 1.412 -1.856 0.065 1.00 88.94 182 GLY A C 1
ATOM 1456 O O . GLY A 1 182 ? 0.383 -2.517 0.146 1.00 88.94 182 GLY A O 1
ATOM 1457 N N . LEU A 1 183 ? 2.600 -2.394 0.367 1.00 92.69 183 LEU A N 1
ATOM 1458 C CA . LEU A 1 183 ? 2.715 -3.782 0.849 1.00 92.69 183 LEU A CA 1
ATOM 1459 C C . LEU A 1 183 ? 1.969 -4.010 2.171 1.00 92.69 183 LEU A C 1
ATOM 1461 O O . LEU A 1 183 ? 1.306 -5.029 2.324 1.00 92.69 183 LEU A O 1
ATOM 1465 N N . ALA A 1 184 ? 2.021 -3.053 3.102 1.00 93.00 184 ALA A N 1
ATOM 1466 C CA . ALA A 1 184 ? 1.284 -3.145 4.363 1.00 93.00 184 ALA A CA 1
ATOM 1467 C C . ALA A 1 184 ? -0.240 -3.141 4.147 1.00 93.00 184 ALA A C 1
ATOM 1469 O O . ALA A 1 184 ? -0.962 -3.917 4.775 1.00 93.00 184 ALA A O 1
ATOM 1470 N N . LEU A 1 185 ? -0.709 -2.321 3.199 1.00 95.62 185 LEU A N 1
ATOM 1471 C CA . LEU A 1 185 ? -2.088 -2.334 2.721 1.00 95.62 185 LEU A CA 1
ATOM 1472 C C . LEU A 1 185 ? -2.444 -3.711 2.150 1.00 95.62 185 LEU A C 1
ATOM 1474 O O . LEU A 1 185 ? -3.415 -4.318 2.598 1.00 95.62 185 LEU A O 1
ATOM 1478 N N . LEU A 1 186 ? -1.641 -4.231 1.218 1.00 97.12 186 LEU A N 1
ATOM 1479 C CA . LEU A 1 186 ? -1.903 -5.512 0.567 1.00 97.12 186 LEU A CA 1
ATOM 1480 C C . LEU A 1 186 ? -1.920 -6.678 1.567 1.00 97.12 186 LEU A C 1
ATOM 1482 O O . LEU A 1 186 ? -2.776 -7.555 1.485 1.00 97.12 186 LEU A O 1
ATOM 1486 N N . GLU A 1 187 ? -1.001 -6.686 2.530 1.00 97.38 187 GLU A N 1
ATOM 1487 C CA . GLU A 1 187 ? -0.933 -7.678 3.607 1.00 97.38 187 GLU A CA 1
ATOM 1488 C C . GLU A 1 187 ? -2.161 -7.637 4.514 1.00 97.38 187 GLU A C 1
ATOM 1490 O O . GLU A 1 187 ? -2.681 -8.683 4.896 1.00 97.38 187 GLU A O 1
ATOM 1495 N N . THR A 1 188 ? -2.660 -6.439 4.815 1.00 97.31 188 THR A N 1
ATOM 1496 C CA . THR A 1 188 ? -3.852 -6.261 5.648 1.00 97.31 188 THR A CA 1
ATOM 1497 C C . THR A 1 188 ? -5.122 -6.672 4.899 1.00 97.31 188 THR A C 1
ATOM 1499 O O . THR A 1 188 ? -5.937 -7.427 5.432 1.00 97.31 188 THR A O 1
ATOM 1502 N N . MET A 1 189 ? -5.238 -6.298 3.620 1.00 98.50 189 MET A N 1
ATOM 1503 C CA . MET A 1 189 ? -6.289 -6.791 2.721 1.00 98.50 189 MET A CA 1
ATOM 1504 C C . MET A 1 189 ? -6.246 -8.321 2.600 1.00 98.50 189 MET A C 1
ATOM 1506 O O . MET A 1 189 ? -7.277 -8.987 2.648 1.00 98.50 189 MET A O 1
ATOM 1510 N N . ALA A 1 190 ? -5.049 -8.910 2.522 1.00 98.19 190 ALA A N 1
ATOM 1511 C CA . ALA A 1 190 ? -4.851 -10.355 2.509 1.00 98.19 190 ALA A CA 1
ATOM 1512 C C . ALA A 1 190 ? -5.273 -11.040 3.823 1.00 98.19 190 ALA A C 1
ATOM 1514 O O . ALA A 1 190 ? -5.563 -12.233 3.800 1.00 98.19 190 ALA A O 1
ATOM 1515 N N . CYS A 1 191 ? -5.372 -10.328 4.943 1.00 98.06 191 CYS A N 1
ATOM 1516 C CA . CYS A 1 191 ? -5.987 -10.845 6.167 1.00 98.06 191 CYS A CA 1
ATOM 1517 C C . CYS A 1 191 ? -7.520 -10.693 6.193 1.00 98.06 191 CYS A C 1
ATOM 1519 O O . CYS A 1 191 ? -8.147 -11.069 7.176 1.00 98.06 191 CYS A O 1
ATOM 1521 N N . GLY A 1 192 ? -8.138 -10.189 5.119 1.00 98.00 192 GLY A N 1
ATOM 1522 C CA . GLY A 1 192 ? -9.586 -9.981 5.035 1.00 98.00 192 GLY A CA 1
ATOM 1523 C C . GLY A 1 192 ? -10.070 -8.732 5.769 1.00 98.00 192 GLY A C 1
ATOM 1524 O O . GLY A 1 192 ? -11.241 -8.647 6.131 1.00 98.00 192 GLY A O 1
ATOM 1525 N N . VAL A 1 193 ? -9.176 -7.771 6.015 1.00 98.38 193 VAL A N 1
ATOM 1526 C CA . VAL A 1 193 ? -9.512 -6.512 6.682 1.00 98.38 193 VAL A CA 1
ATOM 1527 C C . VAL A 1 193 ? -9.772 -5.438 5.620 1.00 98.38 193 VAL A C 1
ATOM 1529 O O . VAL A 1 193 ? -8.891 -5.186 4.791 1.00 98.38 193 VAL A O 1
ATOM 1532 N N . PRO A 1 194 ? -10.950 -4.790 5.623 1.00 98.31 194 PRO A N 1
ATOM 1533 C CA . PRO A 1 194 ? -11.273 -3.757 4.648 1.00 98.31 194 PRO A CA 1
ATOM 1534 C C . PRO A 1 194 ? -10.430 -2.490 4.881 1.00 98.31 194 PRO A C 1
ATOM 1536 O O . PRO A 1 194 ? -10.385 -1.982 6.009 1.00 98.31 194 PRO A O 1
ATOM 1539 N N . PRO A 1 195 ? -9.768 -1.954 3.838 1.00 98.25 195 PRO A N 1
ATOM 1540 C CA . PRO A 1 195 ? -8.965 -0.748 3.954 1.00 98.25 195 PRO A CA 1
ATOM 1541 C C . PRO A 1 195 ? -9.770 0.530 3.677 1.00 98.25 195 PRO A C 1
ATOM 1543 O O . PRO A 1 195 ? -10.673 0.551 2.838 1.00 98.25 195 PRO A O 1
ATOM 1546 N N . ILE A 1 196 ? -9.373 1.619 4.333 1.00 98.44 196 ILE A N 1
ATOM 1547 C CA . ILE A 1 196 ? -9.736 2.999 4.008 1.00 98.44 196 ILE A CA 1
ATOM 1548 C C . ILE A 1 196 ? -8.453 3.727 3.624 1.00 98.44 196 ILE A C 1
ATOM 1550 O O . ILE A 1 196 ? -7.528 3.834 4.437 1.00 98.44 196 ILE A O 1
ATOM 1554 N N . VAL A 1 197 ? -8.399 4.228 2.391 1.00 96.38 197 VAL A N 1
ATOM 1555 C CA . VAL A 1 197 ? -7.227 4.915 1.836 1.00 96.38 197 VAL A CA 1
ATOM 1556 C C . VAL A 1 197 ? -7.627 6.223 1.152 1.00 96.38 197 VAL A C 1
ATOM 1558 O O . VAL A 1 197 ? -8.727 6.327 0.607 1.00 96.38 197 VAL A O 1
ATOM 1561 N N . PRO A 1 198 ? -6.745 7.232 1.127 1.00 94.50 198 PRO A N 1
ATOM 1562 C CA . PRO A 1 198 ? -6.955 8.414 0.307 1.00 94.50 198 PRO A CA 1
ATOM 1563 C C . PRO A 1 198 ? -6.775 8.100 -1.185 1.00 94.50 198 PRO A C 1
ATOM 1565 O O . PRO A 1 198 ? -6.023 7.201 -1.570 1.00 94.50 198 PRO A O 1
ATOM 1568 N N . ARG A 1 199 ? -7.430 8.886 -2.046 1.00 91.94 199 ARG A N 1
ATOM 1569 C CA . ARG A 1 199 ? -7.251 8.857 -3.505 1.00 91.94 199 ARG A CA 1
ATOM 1570 C C . ARG A 1 199 ? -5.915 9.489 -3.923 1.00 91.94 199 ARG A C 1
ATOM 1572 O O . ARG A 1 199 ? -5.904 10.540 -4.556 1.00 91.94 199 ARG A O 1
ATOM 1579 N N . LEU A 1 200 ? -4.800 8.862 -3.548 1.00 87.00 200 LEU A N 1
ATOM 1580 C CA . LEU A 1 200 ? -3.435 9.315 -3.841 1.00 87.00 200 LEU A CA 1
ATOM 1581 C C . LEU A 1 200 ? -2.570 8.171 -4.397 1.00 87.00 200 LEU A C 1
ATOM 1583 O O . LEU A 1 200 ? -2.609 7.050 -3.889 1.00 87.00 200 LEU A O 1
ATOM 1587 N N . ASP A 1 201 ? -1.779 8.486 -5.426 1.00 81.69 201 ASP A N 1
ATOM 1588 C CA . ASP A 1 201 ? -0.773 7.619 -6.061 1.00 81.69 201 ASP A CA 1
ATOM 1589 C C . ASP A 1 201 ? -1.258 6.185 -6.369 1.00 81.69 201 ASP A C 1
ATOM 1591 O O . ASP A 1 201 ? -2.297 5.996 -7.002 1.00 81.69 201 ASP A O 1
ATOM 1595 N N . GLY A 1 202 ? -0.497 5.160 -5.961 1.00 86.50 202 GLY A N 1
ATOM 1596 C CA . GLY A 1 202 ? -0.770 3.755 -6.270 1.00 86.50 202 GLY A CA 1
ATOM 1597 C C . GLY A 1 202 ? -1.870 3.110 -5.419 1.00 86.50 202 GLY A C 1
ATOM 1598 O O . GLY A 1 202 ? -2.311 2.005 -5.736 1.00 86.50 202 GLY A O 1
ATOM 1599 N N . LEU A 1 203 ? -2.345 3.770 -4.355 1.00 90.94 203 LEU A N 1
ATOM 1600 C CA . LEU A 1 203 ? -3.308 3.173 -3.420 1.00 90.94 203 LEU A CA 1
ATOM 1601 C C . LEU A 1 203 ? -4.666 2.862 -4.077 1.00 90.94 203 LEU A C 1
ATOM 1603 O O . LEU A 1 203 ? -5.139 1.734 -3.916 1.00 90.94 203 LEU A O 1
ATOM 1607 N N . PRO A 1 204 ? -5.282 3.770 -4.867 1.00 92.62 204 PRO A N 1
ATOM 1608 C CA . PRO A 1 204 ? -6.520 3.472 -5.587 1.00 92.62 204 PRO A CA 1
ATOM 1609 C C . PRO A 1 204 ? -6.396 2.311 -6.568 1.00 92.62 204 PRO A C 1
ATOM 1611 O O . PRO A 1 204 ? -7.360 1.577 -6.760 1.00 92.62 204 PRO A O 1
ATOM 1614 N N . GLU A 1 205 ? -5.226 2.133 -7.184 1.00 93.31 205 GLU A N 1
ATOM 1615 C CA . GLU A 1 205 ? -4.982 1.039 -8.126 1.00 93.31 205 GLU A CA 1
ATOM 1616 C C . GLU A 1 205 ? -4.978 -0.315 -7.407 1.00 93.31 205 GLU A C 1
ATOM 1618 O O . GLU A 1 205 ? -5.593 -1.274 -7.880 1.00 93.31 205 GLU A O 1
ATOM 1623 N N . VAL A 1 206 ? -4.341 -0.397 -6.236 1.00 95.38 206 VAL A N 1
ATOM 1624 C CA . VAL A 1 206 ? -4.284 -1.637 -5.449 1.00 95.38 206 VAL A CA 1
ATOM 1625 C C . VAL A 1 206 ? -5.634 -1.950 -4.802 1.00 95.38 206 VAL A C 1
ATOM 1627 O O . VAL A 1 206 ? -6.117 -3.079 -4.932 1.00 95.38 206 VAL A O 1
ATOM 1630 N N . VAL A 1 207 ? -6.281 -0.956 -4.182 1.00 96.94 207 VAL A N 1
ATOM 1631 C CA . VAL A 1 207 ? -7.585 -1.130 -3.516 1.00 96.94 207 VAL A CA 1
ATOM 1632 C C . VAL A 1 207 ? -8.716 -1.366 -4.515 1.00 96.94 207 VAL A C 1
ATOM 1634 O O . VAL A 1 207 ? -9.534 -2.256 -4.295 1.00 96.94 207 VAL A O 1
ATOM 1637 N N . ALA A 1 208 ? -8.758 -0.611 -5.615 1.00 96.50 208 ALA A N 1
ATOM 1638 C CA . ALA A 1 208 ? -9.858 -0.606 -6.576 1.00 96.50 208 ALA A CA 1
ATOM 1639 C C . ALA A 1 208 ? -11.230 -0.480 -5.879 1.00 96.50 208 ALA A C 1
ATOM 1641 O O . ALA A 1 208 ? -11.499 0.504 -5.197 1.00 96.50 208 ALA A O 1
ATOM 1642 N N . ASP A 1 209 ? -12.101 -1.469 -6.032 1.00 97.19 209 ASP A N 1
ATOM 1643 C CA . ASP A 1 209 ? -13.435 -1.522 -5.441 1.00 97.19 209 ASP A CA 1
ATOM 1644 C C . ASP A 1 209 ? -13.499 -2.387 -4.165 1.00 97.19 209 ASP A C 1
ATOM 1646 O O . ASP A 1 209 ? -14.590 -2.700 -3.683 1.00 97.19 209 ASP A O 1
ATOM 1650 N N . ALA A 1 210 ? -12.341 -2.785 -3.629 1.00 98.00 210 ALA A N 1
ATOM 1651 C CA . ALA A 1 210 ? -12.174 -3.703 -2.502 1.00 98.00 210 ALA A CA 1
ATOM 1652 C C . ALA A 1 210 ? -11.842 -2.995 -1.173 1.00 98.00 210 ALA A C 1
ATOM 1654 O O . ALA A 1 210 ? -11.268 -3.586 -0.260 1.00 98.00 210 ALA A O 1
ATOM 1655 N N . GLY A 1 211 ? -12.182 -1.712 -1.078 1.00 97.81 211 GLY A N 1
ATOM 1656 C CA . GLY A 1 211 ? -12.026 -0.862 0.097 1.00 97.81 211 GLY A CA 1
ATOM 1657 C C . GLY A 1 211 ? -12.717 0.483 -0.115 1.00 97.81 211 GLY A C 1
ATOM 1658 O O . GLY A 1 211 ? -13.294 0.726 -1.177 1.00 97.81 211 GLY A O 1
ATOM 1659 N N . LEU A 1 212 ? -12.646 1.370 0.877 1.00 98.06 212 LEU A N 1
ATOM 1660 C CA . LEU A 1 212 ? -13.120 2.745 0.721 1.00 98.06 212 LEU A CA 1
ATOM 1661 C C . LEU A 1 212 ? -11.968 3.650 0.288 1.00 98.06 212 LEU A C 1
ATOM 1663 O O . LEU A 1 212 ? -10.976 3.807 1.000 1.00 98.06 212 LEU A O 1
ATOM 1667 N N . ILE A 1 213 ? -12.122 4.267 -0.881 1.00 97.38 213 ILE A N 1
ATOM 1668 C CA . ILE A 1 213 ? -11.194 5.275 -1.392 1.00 97.38 213 ILE A CA 1
ATOM 1669 C C . ILE A 1 213 ? -11.829 6.643 -1.178 1.00 97.38 213 ILE A C 1
ATOM 1671 O O . ILE A 1 213 ? -12.816 6.981 -1.835 1.00 97.38 213 ILE A O 1
ATOM 1675 N N . VAL A 1 214 ? -11.259 7.436 -0.276 1.00 96.94 214 VAL A N 1
ATOM 1676 C CA . VAL A 1 214 ? -11.787 8.762 0.052 1.00 96.94 214 VAL A CA 1
ATOM 1677 C C . VAL A 1 214 ? -11.116 9.866 -0.754 1.00 96.94 214 VAL A C 1
ATOM 1679 O O . VAL A 1 214 ? -9.975 9.734 -1.203 1.00 96.94 214 VAL A O 1
ATOM 1682 N N . GLN A 1 215 ? -11.819 10.982 -0.929 1.00 94.50 215 GLN A N 1
ATOM 1683 C CA . GLN A 1 215 ? -11.271 12.128 -1.639 1.00 94.50 215 GLN A CA 1
ATOM 1684 C C . GLN A 1 215 ? -10.086 12.729 -0.874 1.00 94.50 215 GLN A C 1
ATOM 1686 O O . GLN A 1 215 ? -10.151 12.944 0.334 1.00 94.50 215 GLN A O 1
ATOM 1691 N N . ALA A 1 216 ? -9.016 13.028 -1.605 1.00 91.62 216 ALA A N 1
ATOM 1692 C CA . ALA A 1 216 ? -7.819 13.677 -1.097 1.00 91.62 216 ALA A CA 1
ATOM 1693 C C . ALA A 1 216 ? -7.440 14.849 -2.007 1.00 91.62 216 ALA A C 1
ATOM 1695 O O . ALA A 1 216 ? -7.826 14.893 -3.179 1.00 91.62 216 ALA A O 1
ATOM 1696 N N . GLN A 1 217 ? -6.695 15.803 -1.461 1.00 88.00 217 GLN A N 1
ATOM 1697 C CA . GLN A 1 217 ? -6.123 16.903 -2.222 1.00 88.00 217 GLN A CA 1
ATOM 1698 C C . GLN A 1 217 ? -4.710 16.508 -2.640 1.00 88.00 217 GLN A C 1
ATOM 1700 O O . GLN A 1 217 ? -3.837 16.368 -1.787 1.00 88.00 217 GLN A O 1
ATOM 1705 N N . ALA A 1 218 ? -4.489 16.327 -3.939 1.00 79.69 218 ALA A N 1
ATOM 1706 C CA . ALA A 1 218 ? -3.152 16.134 -4.484 1.00 79.69 218 ALA A CA 1
ATOM 1707 C C . ALA A 1 218 ? -2.419 17.482 -4.573 1.00 79.69 218 ALA A C 1
ATOM 1709 O O . ALA A 1 218 ? -3.030 18.504 -4.890 1.00 79.69 218 ALA A O 1
ATOM 1710 N N . PHE A 1 219 ? -1.117 17.478 -4.302 1.00 75.00 219 PHE A N 1
ATOM 1711 C CA . PHE A 1 219 ? -0.246 18.629 -4.526 1.00 75.00 219 PHE A CA 1
ATOM 1712 C C . PHE A 1 219 ? 0.506 18.452 -5.846 1.00 75.00 219 PHE A C 1
ATOM 1714 O O . PHE A 1 219 ? 1.052 17.379 -6.129 1.00 75.00 219 PHE A O 1
ATOM 1721 N N . ASP A 1 220 ? 0.526 19.503 -6.664 1.00 57.94 220 ASP A N 1
ATOM 1722 C CA . ASP A 1 220 ? 1.181 19.467 -7.966 1.00 57.94 220 ASP A CA 1
ATOM 1723 C C . ASP A 1 220 ? 2.717 19.429 -7.835 1.00 57.94 220 ASP A C 1
ATOM 1725 O O . ASP A 1 220 ? 3.347 20.287 -7.229 1.00 57.94 220 ASP A O 1
ATOM 1729 N N . ASN A 1 221 ? 3.298 18.411 -8.473 1.00 49.97 221 ASN A N 1
ATOM 1730 C CA . ASN A 1 221 ? 4.572 18.403 -9.207 1.00 49.97 221 ASN A CA 1
ATOM 1731 C C . ASN A 1 221 ? 5.904 18.767 -8.525 1.00 49.97 221 ASN A C 1
ATOM 1733 O O . ASN A 1 221 ? 6.913 18.794 -9.229 1.00 49.97 221 ASN A O 1
ATOM 1737 N N . GLU A 1 222 ? 5.996 18.941 -7.207 1.00 48.56 222 GLU A N 1
ATOM 1738 C CA . GLU A 1 222 ? 7.322 18.993 -6.574 1.00 48.56 222 GLU A CA 1
ATOM 1739 C C . GLU A 1 222 ? 7.880 17.590 -6.294 1.00 48.56 222 GLU A C 1
ATOM 1741 O O . GLU A 1 222 ? 7.269 16.738 -5.639 1.00 48.56 222 GLU A O 1
ATOM 1746 N N . ILE A 1 223 ? 9.086 17.362 -6.820 1.00 46.62 223 ILE A N 1
ATOM 1747 C CA . ILE A 1 223 ? 9.826 16.092 -6.849 1.00 46.62 223 ILE A CA 1
ATOM 1748 C C . ILE A 1 223 ? 10.384 15.726 -5.446 1.00 46.62 223 ILE A C 1
ATOM 1750 O O . ILE A 1 223 ? 11.137 14.774 -5.296 1.00 46.62 223 ILE A O 1
ATOM 1754 N N . GLY A 1 224 ? 9.988 16.440 -4.386 1.00 45.31 224 GLY A N 1
ATOM 1755 C CA . GLY A 1 224 ? 10.499 16.246 -3.022 1.00 45.31 224 GLY A CA 1
ATOM 1756 C C . GLY A 1 224 ? 9.488 16.425 -1.884 1.00 45.31 224 GLY A C 1
ATOM 1757 O O . GLY A 1 224 ? 9.908 16.450 -0.733 1.00 45.31 224 GLY A O 1
ATOM 1758 N N . SER A 1 225 ? 8.185 16.549 -2.168 1.00 53.69 225 SER A N 1
ATOM 1759 C CA . SER A 1 225 ? 7.154 16.823 -1.149 1.00 53.69 225 SER A CA 1
ATOM 1760 C C . SER A 1 225 ? 6.098 15.712 -1.049 1.00 53.69 225 SER A C 1
ATOM 1762 O O . SER A 1 225 ? 6.045 14.803 -1.884 1.00 53.69 225 SER A O 1
ATOM 1764 N N . PHE A 1 226 ? 5.253 15.774 -0.012 1.00 62.97 226 PHE A N 1
ATOM 1765 C CA . PHE A 1 226 ? 4.058 14.933 0.116 1.00 62.97 226 PHE A CA 1
ATOM 1766 C C . PHE A 1 226 ? 3.247 14.973 -1.190 1.00 62.97 226 PHE A C 1
ATOM 1768 O O . PHE A 1 226 ? 3.109 16.031 -1.804 1.00 62.97 226 PHE A O 1
ATOM 1775 N N . ALA A 1 227 ? 2.701 13.835 -1.630 1.00 67.31 227 ALA A N 1
ATOM 1776 C CA . ALA A 1 227 ? 1.893 13.805 -2.855 1.00 67.31 227 ALA A CA 1
ATOM 1777 C C . ALA A 1 227 ? 0.538 14.488 -2.681 1.00 67.31 227 ALA A C 1
ATOM 1779 O O . ALA A 1 227 ? -0.108 14.846 -3.664 1.00 67.31 227 ALA A O 1
ATOM 1780 N N . GLY A 1 228 ? 0.109 14.673 -1.437 1.00 81.50 228 GLY A N 1
ATOM 1781 C CA . GLY A 1 228 ? -1.143 15.318 -1.117 1.00 81.50 228 GLY A CA 1
ATOM 1782 C C . GLY A 1 228 ? -1.431 15.302 0.372 1.00 81.50 228 GLY A C 1
ATOM 1783 O O . GLY A 1 228 ? -0.571 15.000 1.199 1.00 81.50 228 GLY A O 1
ATOM 1784 N N . THR A 1 229 ? -2.676 15.603 0.703 1.00 87.88 229 THR A N 1
ATOM 1785 C CA . THR A 1 229 ? -3.229 15.503 2.050 1.00 87.88 229 THR A CA 1
ATOM 1786 C C . THR A 1 229 ? -4.670 15.010 1.989 1.00 87.88 229 THR A C 1
ATOM 1788 O O . THR A 1 229 ? -5.348 15.130 0.966 1.00 87.88 229 THR A O 1
ATOM 1791 N N . VAL A 1 230 ? -5.160 14.462 3.095 1.00 92.12 230 VAL A N 1
ATOM 1792 C CA . VAL A 1 230 ? -6.555 14.050 3.252 1.00 92.12 230 VAL A CA 1
ATOM 1793 C C . VAL A 1 230 ? -7.127 14.665 4.523 1.00 92.12 230 VAL A C 1
ATOM 1795 O O . VAL A 1 230 ? -6.436 14.791 5.535 1.00 92.12 230 VAL A O 1
ATOM 1798 N N . SER A 1 231 ? -8.393 15.079 4.475 1.00 95.19 231 SER A N 1
ATOM 1799 C CA . SER A 1 231 ? -9.061 15.608 5.662 1.00 95.19 231 SER A CA 1
ATOM 1800 C C . SER A 1 231 ? -9.257 14.493 6.699 1.00 95.19 231 SER A C 1
ATOM 1802 O O . SER A 1 231 ? -9.807 13.441 6.358 1.00 95.19 231 SER A O 1
ATOM 1804 N N . PRO A 1 232 ? -8.871 14.707 7.972 1.00 96.88 232 PRO A N 1
ATOM 1805 C CA . PRO A 1 232 ? -9.205 13.779 9.046 1.00 96.88 232 PRO A CA 1
ATOM 1806 C C . PRO A 1 232 ? -10.715 13.583 9.225 1.00 96.88 232 PRO A C 1
ATOM 1808 O O . PRO A 1 232 ? -11.112 12.506 9.653 1.00 96.88 232 PRO A O 1
ATOM 1811 N N . ASP A 1 233 ? -11.542 14.584 8.894 1.00 97.56 233 ASP A N 1
ATOM 1812 C CA . ASP A 1 233 ? -13.008 14.484 8.978 1.00 97.56 233 ASP A CA 1
ATOM 1813 C C . ASP A 1 233 ? -13.541 13.453 7.974 1.00 97.56 233 ASP A C 1
ATOM 1815 O O . ASP A 1 233 ? -14.208 12.501 8.358 1.00 97.56 233 ASP A O 1
ATOM 1819 N N . ILE A 1 234 ? -13.112 13.547 6.710 1.00 97.31 234 ILE A N 1
ATOM 1820 C CA . ILE A 1 234 ? -13.505 12.602 5.652 1.00 97.31 234 ILE A CA 1
ATOM 1821 C C . ILE A 1 234 ? -13.075 11.167 6.000 1.00 97.31 234 ILE A C 1
ATOM 1823 O O . ILE A 1 234 ? -13.820 10.211 5.780 1.00 97.31 234 ILE A O 1
ATOM 1827 N N . MET A 1 235 ? -11.865 10.998 6.544 1.00 98.00 235 MET A N 1
ATOM 1828 C CA . MET A 1 235 ? -11.396 9.680 6.980 1.00 98.00 235 MET A CA 1
ATOM 1829 C C . MET A 1 235 ? -12.212 9.149 8.168 1.00 98.00 235 MET A C 1
ATOM 1831 O O . MET A 1 235 ? -12.511 7.958 8.205 1.00 98.00 235 MET A O 1
ATOM 1835 N N . ALA A 1 236 ? -12.575 10.007 9.128 1.00 98.06 236 ALA A N 1
ATOM 1836 C CA . ALA A 1 236 ? -13.394 9.629 10.278 1.00 98.06 236 ALA A CA 1
ATOM 1837 C C . ALA A 1 236 ? -14.814 9.211 9.859 1.00 98.06 236 ALA A C 1
ATOM 1839 O O . ALA A 1 236 ? -15.310 8.192 10.337 1.00 98.06 236 ALA A O 1
ATOM 1840 N N . ASP A 1 237 ? -15.428 9.920 8.911 1.00 98.19 237 ASP A N 1
ATOM 1841 C CA . ASP A 1 237 ? -16.743 9.564 8.363 1.00 98.19 237 ASP A CA 1
ATOM 1842 C C . ASP A 1 237 ? -16.715 8.197 7.664 1.00 98.19 237 ASP A C 1
ATOM 1844 O O . ASP A 1 237 ? -17.613 7.368 7.847 1.00 98.19 237 ASP A O 1
ATOM 1848 N N . ALA A 1 238 ? -15.648 7.914 6.911 1.00 98.06 238 ALA A N 1
ATOM 1849 C CA . ALA A 1 238 ? -15.448 6.610 6.282 1.00 98.06 238 ALA A CA 1
ATOM 1850 C C . ALA A 1 238 ? -15.242 5.490 7.317 1.00 98.06 238 ALA A C 1
ATOM 1852 O O . ALA A 1 238 ? -15.778 4.393 7.149 1.00 98.06 238 ALA A O 1
ATOM 1853 N N . VAL A 1 239 ? -14.504 5.765 8.402 1.00 98.25 239 VAL A N 1
ATOM 1854 C CA . VAL A 1 239 ? -14.366 4.836 9.535 1.00 98.25 239 VAL A CA 1
ATOM 18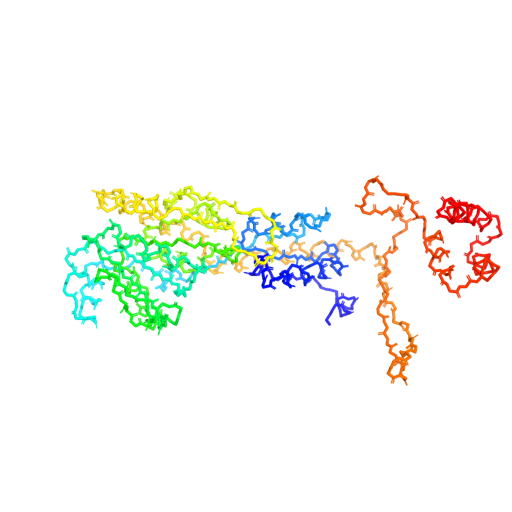55 C C . VAL A 1 239 ? -15.738 4.545 10.135 1.00 98.25 239 VAL A C 1
ATOM 1857 O O . VAL A 1 239 ? -16.122 3.380 10.206 1.00 98.25 239 VAL A O 1
ATOM 1860 N N . ASN A 1 240 ? -16.507 5.577 10.489 1.00 97.12 240 ASN A N 1
ATOM 1861 C CA . ASN A 1 240 ? -17.849 5.415 11.051 1.00 97.12 240 ASN A CA 1
ATOM 1862 C C . ASN A 1 240 ? -18.760 4.601 10.133 1.00 97.12 240 ASN A C 1
ATOM 1864 O O . ASN A 1 240 ? -19.413 3.679 10.608 1.00 97.12 240 ASN A O 1
ATOM 1868 N N . THR A 1 241 ? -18.742 4.875 8.828 1.00 96.94 241 THR A N 1
ATOM 1869 C CA . THR A 1 241 ? -19.540 4.143 7.831 1.00 96.94 241 THR A CA 1
ATOM 1870 C C . THR A 1 241 ? -19.277 2.634 7.872 1.00 96.94 241 THR A C 1
ATOM 1872 O O . THR A 1 241 ? -20.215 1.843 7.837 1.00 96.94 241 THR A O 1
ATOM 1875 N N . LEU A 1 242 ? -18.012 2.209 7.975 1.00 97.12 242 LEU A N 1
ATOM 1876 C CA . LEU A 1 242 ? -17.687 0.781 8.079 1.00 97.12 242 LEU A CA 1
ATOM 1877 C C . LEU A 1 242 ? -17.938 0.211 9.477 1.00 97.12 242 LEU A C 1
ATOM 1879 O O . LEU A 1 242 ? -18.189 -0.985 9.614 1.00 97.12 242 LEU A O 1
ATOM 1883 N N . LEU A 1 243 ? -17.831 1.017 10.532 1.00 96.44 243 LEU A N 1
ATOM 1884 C CA . LEU A 1 243 ? -18.066 0.538 11.892 1.00 96.44 243 LEU A CA 1
ATOM 1885 C C . LEU A 1 243 ? -19.557 0.323 12.188 1.00 96.44 243 LEU A C 1
ATOM 1887 O O . LEU A 1 243 ? -19.880 -0.635 12.891 1.00 96.44 243 LEU A O 1
ATOM 1891 N N . THR A 1 244 ? -20.444 1.139 11.614 1.00 96.25 244 THR A N 1
ATOM 1892 C CA . THR A 1 244 ? -21.900 1.063 11.828 1.00 96.25 244 THR A CA 1
ATOM 1893 C C . THR A 1 244 ? -22.598 -0.022 11.007 1.00 96.25 244 THR A C 1
ATOM 1895 O O . THR A 1 244 ? -23.637 -0.515 11.440 1.00 96.25 244 THR A O 1
ATOM 1898 N N . ASP A 1 245 ? -22.031 -0.443 9.872 1.00 96.56 245 ASP A N 1
ATOM 1899 C CA . ASP A 1 245 ? -22.561 -1.541 9.052 1.00 96.56 245 ASP A CA 1
ATOM 1900 C C . ASP A 1 245 ? -21.603 -2.741 9.041 1.00 96.56 245 ASP A C 1
ATOM 1902 O O . ASP A 1 245 ? -20.696 -2.866 8.212 1.00 96.56 245 ASP A O 1
ATOM 1906 N N . GLU A 1 246 ? -21.815 -3.663 9.983 1.00 95.38 246 GLU A N 1
ATOM 1907 C CA . GLU A 1 246 ? -21.025 -4.891 10.082 1.00 95.38 246 GLU A CA 1
ATOM 1908 C C . GLU A 1 246 ? -21.131 -5.764 8.828 1.00 95.38 246 GLU A C 1
ATOM 1910 O O . GLU A 1 246 ? -20.125 -6.315 8.374 1.00 95.38 246 GLU A O 1
ATOM 1915 N N . LYS A 1 247 ? -22.324 -5.876 8.235 1.00 97.12 247 LYS A N 1
ATOM 1916 C CA . LYS A 1 247 ? -22.536 -6.728 7.063 1.00 97.12 247 LYS A CA 1
ATOM 1917 C C . LYS A 1 247 ? -21.750 -6.194 5.869 1.00 97.12 247 LYS A C 1
ATOM 1919 O O . LYS A 1 247 ? -21.057 -6.968 5.203 1.00 97.12 247 LYS A O 1
ATOM 1924 N N . ALA A 1 248 ? -21.816 -4.886 5.620 1.00 96.50 248 ALA A N 1
ATOM 1925 C CA . ALA A 1 248 ? -21.033 -4.241 4.573 1.00 96.50 248 ALA A CA 1
ATOM 1926 C C . ALA A 1 248 ? -19.528 -4.358 4.843 1.00 96.50 248 ALA A C 1
ATOM 1928 O O . ALA A 1 248 ? -18.769 -4.686 3.930 1.00 96.50 248 ALA A O 1
ATOM 1929 N N . ARG A 1 249 ? -19.090 -4.171 6.096 1.00 97.69 249 ARG A N 1
ATOM 1930 C CA . ARG A 1 249 ? -17.682 -4.318 6.496 1.00 97.69 249 ARG A CA 1
ATOM 1931 C C . ARG A 1 249 ? -17.145 -5.723 6.221 1.00 97.69 249 ARG A C 1
ATOM 1933 O O . ARG A 1 249 ? -16.060 -5.855 5.656 1.00 97.69 249 ARG A O 1
ATOM 1940 N N . LEU A 1 250 ? -17.891 -6.768 6.581 1.00 96.94 250 LEU A N 1
ATOM 1941 C CA . LEU A 1 250 ? -17.490 -8.161 6.351 1.00 96.94 250 LEU A CA 1
ATOM 1942 C C . LEU A 1 250 ? -17.447 -8.506 4.857 1.00 96.94 250 LEU A C 1
ATOM 1944 O O . LEU A 1 250 ? -16.474 -9.108 4.401 1.00 96.94 250 LEU A O 1
ATOM 1948 N N . ALA A 1 251 ? -18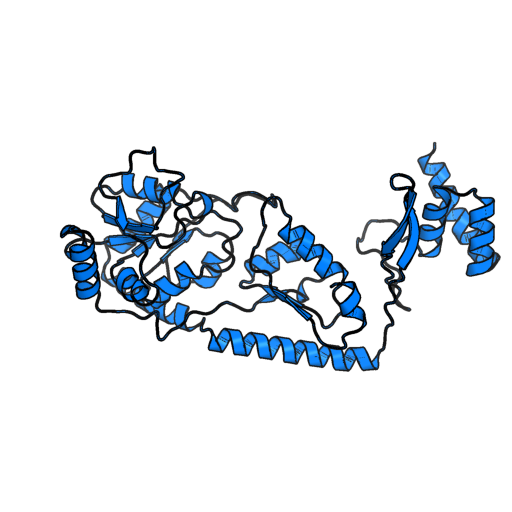.449 -8.075 4.085 1.00 98.12 251 ALA A N 1
ATOM 1949 C CA . ALA A 1 251 ? -18.461 -8.257 2.633 1.00 98.12 251 ALA A CA 1
ATOM 1950 C C . ALA A 1 251 ? -17.274 -7.540 1.960 1.00 98.12 251 ALA A C 1
ATOM 1952 O O . ALA A 1 251 ? -16.602 -8.106 1.096 1.00 98.12 251 ALA A O 1
ATOM 1953 N N . LEU A 1 252 ? -16.959 -6.317 2.399 1.00 98.44 252 LEU A N 1
ATOM 1954 C CA . LEU A 1 252 ? -15.812 -5.564 1.897 1.00 98.44 252 LEU A CA 1
ATOM 1955 C C . LEU A 1 252 ? -14.481 -6.217 2.291 1.00 98.44 252 LEU A C 1
ATOM 1957 O O . LEU A 1 252 ? -13.553 -6.224 1.489 1.00 98.44 252 LEU A O 1
ATOM 1961 N N . GLY A 1 253 ? -14.390 -6.817 3.481 1.00 98.44 253 GLY A N 1
ATOM 1962 C CA . GLY A 1 253 ? -13.226 -7.595 3.914 1.00 98.44 253 GLY A CA 1
ATOM 1963 C C . GLY A 1 253 ? -12.977 -8.842 3.057 1.00 98.44 253 GLY A C 1
ATOM 1964 O O . GLY A 1 253 ? -11.840 -9.114 2.667 1.00 98.44 253 GLY A O 1
ATOM 1965 N N . GLN A 1 254 ? -14.037 -9.566 2.683 1.00 98.38 254 GLN A N 1
ATOM 1966 C CA . GLN A 1 254 ? -13.942 -10.687 1.735 1.00 98.38 254 GLN A CA 1
ATOM 1967 C C . GLN A 1 254 ? -13.433 -10.212 0.371 1.00 98.38 254 GLN A C 1
ATOM 1969 O O . GLN A 1 254 ? -12.468 -10.762 -0.162 1.00 98.38 254 GLN A O 1
ATOM 1974 N N . LYS A 1 255 ? -14.002 -9.118 -0.138 1.00 98.62 255 LYS A N 1
ATOM 1975 C CA . LYS A 1 255 ? -13.567 -8.502 -1.393 1.00 98.62 255 LYS A CA 1
ATOM 1976 C C . LYS A 1 255 ? -12.113 -8.021 -1.337 1.00 98.62 255 LYS A C 1
ATOM 1978 O O . LYS A 1 255 ? -11.360 -8.219 -2.290 1.00 98.62 255 LYS A O 1
ATOM 1983 N N . ALA A 1 256 ? -11.686 -7.448 -0.209 1.00 98.62 256 ALA A N 1
ATOM 1984 C CA . ALA A 1 256 ? -10.299 -7.053 0.042 1.00 98.62 256 ALA A CA 1
ATOM 1985 C C . ALA A 1 256 ? -9.351 -8.254 -0.062 1.00 98.62 256 ALA A C 1
ATOM 1987 O O . ALA A 1 256 ? -8.318 -8.170 -0.732 1.00 98.62 256 ALA A O 1
ATOM 1988 N N . ARG A 1 257 ? -9.728 -9.399 0.524 1.00 98.31 257 ARG A N 1
ATOM 1989 C CA . ARG A 1 257 ? -8.960 -10.646 0.413 1.00 98.31 257 ARG A CA 1
ATOM 1990 C C . ARG A 1 257 ? -8.864 -11.120 -1.030 1.00 98.31 257 ARG A C 1
ATOM 1992 O O . ARG A 1 257 ? -7.759 -11.409 -1.490 1.00 98.31 257 ARG A O 1
ATOM 1999 N N . GLU A 1 258 ? -9.987 -11.202 -1.734 1.00 98.44 258 GLU A N 1
ATOM 2000 C CA . GLU A 1 258 ? -10.028 -11.632 -3.136 1.00 98.44 258 GLU A CA 1
ATOM 2001 C C . GLU A 1 258 ? -9.138 -10.749 -4.012 1.00 98.44 258 GLU A C 1
ATOM 2003 O O . GLU A 1 258 ? -8.293 -11.257 -4.755 1.00 98.44 258 GLU A O 1
ATOM 2008 N N . ARG A 1 259 ? -9.240 -9.424 -3.841 1.00 98.19 259 ARG A N 1
ATOM 2009 C CA . ARG A 1 259 ? -8.377 -8.452 -4.515 1.00 98.19 259 ARG A CA 1
ATOM 2010 C C . ARG A 1 259 ? -6.909 -8.683 -4.176 1.00 98.19 259 ARG A C 1
ATOM 2012 O O . ARG A 1 259 ? -6.088 -8.742 -5.088 1.00 98.19 259 ARG A O 1
ATOM 2019 N N . ALA A 1 260 ? -6.556 -8.878 -2.907 1.00 98.19 260 ALA A N 1
ATOM 2020 C CA . ALA A 1 260 ? -5.168 -9.102 -2.512 1.00 98.19 260 ALA A CA 1
ATOM 2021 C C . ALA A 1 260 ? -4.569 -10.383 -3.117 1.00 98.19 260 ALA A C 1
ATOM 2023 O O . ALA A 1 260 ? -3.413 -10.398 -3.536 1.00 98.19 260 ALA A O 1
ATOM 2024 N N . LEU A 1 261 ? -5.372 -11.442 -3.256 1.00 97.62 261 LEU A N 1
ATOM 2025 C CA . LEU A 1 261 ? -4.976 -12.692 -3.918 1.00 97.62 261 LEU A CA 1
ATOM 2026 C C . LEU A 1 261 ? -4.797 -12.555 -5.441 1.00 97.62 261 LEU A C 1
ATOM 2028 O O . LEU A 1 261 ? -4.238 -13.442 -6.103 1.00 97.62 261 LEU A O 1
ATOM 2032 N N . THR A 1 262 ? -5.203 -11.424 -6.025 1.00 97.31 262 THR A N 1
ATOM 2033 C CA . THR A 1 262 ? -4.801 -11.077 -7.392 1.00 97.31 262 THR A CA 1
ATOM 2034 C C . THR A 1 262 ? -3.326 -10.676 -7.496 1.00 97.31 262 THR A C 1
ATOM 2036 O O . THR A 1 262 ? -2.750 -10.829 -8.570 1.00 97.31 262 THR A O 1
ATOM 2039 N N . PHE A 1 263 ? -2.689 -10.313 -6.378 1.00 97.12 263 PHE A N 1
ATOM 2040 C CA . PHE A 1 263 ? -1.305 -9.848 -6.278 1.00 97.12 263 PHE A CA 1
ATOM 2041 C C . PHE A 1 263 ? -0.433 -10.816 -5.460 1.00 97.12 263 PHE A C 1
ATOM 2043 O O . PHE A 1 263 ? -0.041 -10.523 -4.334 1.00 97.12 263 PHE A O 1
ATOM 2050 N N . THR A 1 264 ? -0.116 -11.999 -5.989 1.00 96.94 264 THR A N 1
ATOM 2051 C CA . THR A 1 264 ? 0.797 -12.946 -5.317 1.00 96.94 264 THR A CA 1
ATOM 2052 C C . THR A 1 264 ? 2.222 -12.826 -5.844 1.00 96.94 264 THR A C 1
ATOM 2054 O O . THR A 1 264 ? 2.431 -12.452 -6.997 1.00 96.94 264 THR A O 1
ATOM 2057 N N . TRP A 1 265 ? 3.214 -13.210 -5.033 1.00 96.12 265 TRP A N 1
ATOM 2058 C CA . TRP A 1 265 ? 4.610 -13.258 -5.492 1.00 96.12 265 TRP A CA 1
ATOM 2059 C C . TRP A 1 265 ? 4.814 -14.196 -6.688 1.00 96.12 265 TRP A C 1
ATOM 2061 O O . TRP A 1 265 ? 5.624 -13.887 -7.558 1.00 96.12 265 TRP A O 1
ATOM 2071 N N . ASP A 1 266 ? 4.034 -15.276 -6.792 1.00 95.75 266 ASP A N 1
ATOM 2072 C CA . ASP A 1 266 ? 4.057 -16.163 -7.961 1.00 95.75 266 ASP A CA 1
ATOM 2073 C C . ASP A 1 266 ? 3.612 -15.431 -9.234 1.00 95.75 266 ASP A C 1
ATOM 2075 O O . ASP A 1 266 ? 4.260 -15.542 -10.276 1.00 95.75 266 ASP A O 1
ATOM 2079 N N . LYS A 1 267 ? 2.545 -14.622 -9.151 1.00 95.38 267 LYS A N 1
ATOM 2080 C CA . LYS A 1 267 ? 2.079 -13.788 -10.271 1.00 95.38 267 LYS A CA 1
ATOM 2081 C C . LYS A 1 267 ? 3.095 -12.700 -10.613 1.00 95.38 267 LYS A C 1
ATOM 2083 O O . LYS A 1 267 ? 3.384 -12.491 -11.789 1.00 95.38 267 LYS A O 1
ATOM 2088 N N . THR A 1 268 ? 3.694 -12.053 -9.611 1.00 95.44 268 THR A N 1
ATOM 2089 C CA . THR A 1 268 ? 4.797 -11.102 -9.818 1.00 95.44 268 THR A CA 1
ATOM 2090 C C . THR A 1 268 ? 5.953 -11.767 -10.568 1.00 95.44 268 THR A C 1
ATOM 2092 O O . THR A 1 268 ? 6.401 -11.239 -11.583 1.00 95.44 268 THR A O 1
ATOM 2095 N N . ALA A 1 269 ? 6.395 -12.954 -10.141 1.00 95.88 269 ALA A N 1
ATOM 2096 C CA . ALA A 1 269 ? 7.474 -13.693 -10.795 1.00 95.88 269 ALA A CA 1
ATOM 2097 C C . ALA A 1 269 ? 7.131 -14.060 -12.248 1.00 95.88 269 ALA A C 1
ATOM 2099 O O . ALA A 1 269 ? 7.953 -13.867 -13.146 1.00 95.88 269 ALA A O 1
ATOM 2100 N N . GLN A 1 270 ? 5.904 -14.522 -12.506 1.00 96.31 270 GLN A N 1
ATOM 2101 C CA . GLN A 1 270 ? 5.421 -14.803 -13.863 1.00 96.31 270 GLN A CA 1
ATOM 2102 C C . GLN A 1 270 ? 5.453 -13.552 -14.752 1.00 96.31 270 GLN A C 1
ATOM 2104 O O . GLN A 1 270 ? 5.931 -13.623 -15.888 1.00 96.31 270 GLN A O 1
ATOM 2109 N N . ASN A 1 271 ? 5.022 -12.402 -14.229 1.00 95.19 271 ASN A N 1
ATOM 2110 C CA . ASN A 1 271 ? 5.035 -11.127 -14.947 1.00 95.19 271 ASN A CA 1
ATOM 2111 C C . ASN A 1 271 ? 6.462 -10.638 -15.237 1.00 95.19 271 ASN A C 1
ATOM 2113 O O . ASN A 1 271 ? 6.739 -10.197 -16.354 1.00 95.19 271 ASN A O 1
ATOM 2117 N N . VAL A 1 272 ? 7.393 -10.787 -14.287 1.00 94.75 272 VAL A N 1
ATOM 2118 C CA . VAL A 1 272 ? 8.822 -10.502 -14.509 1.00 94.75 272 VAL A CA 1
ATOM 2119 C C . VAL A 1 272 ? 9.379 -11.390 -15.627 1.00 94.75 272 VAL A C 1
ATOM 2121 O O . VAL A 1 272 ? 9.999 -10.889 -16.566 1.00 94.75 272 VAL A O 1
ATOM 2124 N N . ILE A 1 273 ? 9.125 -12.702 -15.584 1.00 95.25 273 ILE A N 1
ATOM 2125 C CA . ILE A 1 273 ? 9.582 -13.641 -16.622 1.00 95.25 273 ILE A CA 1
ATOM 2126 C C . ILE A 1 273 ? 8.991 -13.271 -17.989 1.00 95.25 273 ILE A C 1
ATOM 2128 O O . ILE A 1 273 ? 9.699 -13.302 -18.998 1.00 95.25 273 ILE A O 1
ATOM 2132 N N . ALA A 1 274 ? 7.704 -12.919 -18.043 1.00 95.81 274 ALA A N 1
ATOM 2133 C CA . ALA A 1 274 ? 7.042 -12.489 -19.270 1.00 95.81 274 ALA A CA 1
ATOM 2134 C C . ALA A 1 274 ? 7.677 -11.213 -19.844 1.00 95.81 274 ALA A C 1
ATOM 2136 O O . ALA A 1 274 ? 7.925 -11.150 -21.053 1.00 95.81 274 ALA A O 1
ATOM 2137 N N . LEU A 1 275 ? 8.015 -10.242 -18.988 1.00 94.62 275 LEU A N 1
ATOM 2138 C CA . LEU A 1 275 ? 8.730 -9.030 -19.381 1.00 94.62 275 LEU A CA 1
ATOM 2139 C C . LEU A 1 275 ? 10.104 -9.363 -19.975 1.00 94.62 275 LEU A C 1
ATOM 2141 O O . LEU A 1 275 ? 10.388 -8.965 -21.102 1.00 94.62 275 LEU A O 1
ATOM 2145 N N . PHE A 1 276 ? 10.925 -10.166 -19.295 1.00 94.62 276 PHE A N 1
ATOM 2146 C CA . PHE A 1 276 ? 12.230 -10.569 -19.834 1.00 94.62 276 PHE A CA 1
ATOM 2147 C C . PHE A 1 276 ? 12.111 -11.326 -21.165 1.00 94.62 276 PHE A C 1
ATOM 2149 O O . PHE A 1 276 ? 12.884 -11.067 -22.086 1.00 94.62 276 PHE A O 1
ATOM 2156 N N . LYS A 1 277 ? 11.120 -12.219 -21.316 1.00 94.56 277 LYS A N 1
ATOM 2157 C CA . LYS A 1 277 ? 10.845 -12.905 -22.594 1.00 94.56 277 LYS A CA 1
ATOM 2158 C C . LYS A 1 277 ? 10.487 -11.918 -23.705 1.00 94.56 277 LYS A C 1
ATOM 2160 O O . LYS A 1 277 ? 10.973 -12.071 -24.825 1.00 94.56 277 LYS A O 1
ATOM 2165 N N . LYS A 1 278 ? 9.657 -10.914 -23.407 1.00 94.50 278 LYS A N 1
ATOM 2166 C CA . LYS A 1 278 ? 9.302 -9.843 -24.348 1.00 94.50 278 LYS A CA 1
ATOM 2167 C C . LYS A 1 278 ? 10.544 -9.059 -24.773 1.00 94.50 278 LYS A C 1
ATOM 2169 O O . LYS A 1 278 ? 10.781 -8.919 -25.969 1.00 94.50 278 LYS A O 1
ATOM 2174 N N . LEU A 1 279 ? 11.352 -8.608 -23.818 1.00 92.44 279 LEU A N 1
ATOM 2175 C CA . LEU A 1 279 ? 12.555 -7.821 -24.097 1.00 92.44 279 LEU A CA 1
ATOM 2176 C C . LEU A 1 279 ? 13.604 -8.622 -24.871 1.00 92.44 279 LEU A C 1
ATOM 2178 O O . LEU A 1 279 ? 14.189 -8.107 -25.817 1.00 92.44 279 LEU A O 1
ATOM 2182 N N . LYS A 1 280 ? 13.779 -9.910 -24.554 1.00 90.50 280 LYS A N 1
ATOM 2183 C CA . LYS A 1 280 ? 14.672 -10.803 -25.304 1.00 90.50 280 LYS A CA 1
ATOM 2184 C C . LYS A 1 280 ? 14.262 -10.933 -26.774 1.00 90.50 280 LYS A C 1
ATOM 2186 O O . LYS A 1 280 ? 15.124 -10.949 -27.642 1.00 90.50 280 LYS A O 1
ATOM 2191 N N . ARG A 1 281 ? 12.960 -10.988 -27.078 1.00 90.75 281 ARG A N 1
ATOM 2192 C CA . ARG A 1 281 ? 12.481 -11.000 -28.474 1.00 90.75 281 ARG A CA 1
ATOM 2193 C C . ARG A 1 281 ? 12.832 -9.704 -29.203 1.00 90.75 281 ARG A C 1
ATOM 2195 O O . ARG A 1 281 ? 13.291 -9.763 -30.335 1.00 90.75 281 ARG A O 1
ATOM 2202 N N . ILE A 1 282 ? 12.651 -8.554 -28.550 1.00 87.75 282 ILE A N 1
ATOM 2203 C CA . ILE A 1 282 ? 13.031 -7.248 -29.114 1.00 87.75 282 ILE A CA 1
ATOM 2204 C C . ILE A 1 282 ? 14.543 -7.210 -29.366 1.00 87.75 282 ILE A C 1
ATOM 2206 O O . ILE A 1 282 ? 14.969 -6.866 -30.461 1.00 87.75 282 ILE A O 1
ATOM 2210 N N . GLN A 1 283 ? 15.348 -7.647 -28.397 1.00 84.25 283 GLN A N 1
ATOM 2211 C CA . GLN A 1 283 ? 16.806 -7.733 -28.514 1.00 84.25 283 GLN A CA 1
ATOM 2212 C C . GLN A 1 283 ? 17.253 -8.603 -29.699 1.00 84.25 283 GLN A C 1
ATOM 2214 O O . GLN A 1 283 ? 18.125 -8.200 -30.462 1.00 84.25 283 GLN A O 1
ATOM 2219 N N . GLN A 1 284 ? 16.637 -9.771 -29.894 1.00 81.31 284 GLN A N 1
ATOM 2220 C CA . GLN A 1 284 ? 16.939 -10.655 -31.025 1.00 81.31 284 GLN A CA 1
ATOM 2221 C C . GLN A 1 284 ? 16.630 -10.010 -32.381 1.00 81.31 284 GLN A C 1
ATOM 2223 O O . GLN A 1 284 ? 17.393 -10.203 -33.326 1.00 81.31 284 GLN A O 1
ATOM 2228 N N . LEU A 1 285 ? 15.542 -9.240 -32.470 1.00 79.56 285 LEU A N 1
ATOM 2229 C CA . LEU A 1 285 ? 15.208 -8.481 -33.674 1.00 79.56 285 LEU A CA 1
ATOM 2230 C C . LEU A 1 285 ? 16.240 -7.370 -33.909 1.00 79.56 285 LEU A C 1
ATOM 2232 O O . LEU A 1 285 ? 16.813 -7.302 -34.990 1.00 79.56 285 LEU A O 1
ATOM 2236 N N . GLU A 1 286 ? 16.550 -6.567 -32.889 1.00 68.62 286 GLU A N 1
ATOM 2237 C CA . GLU A 1 286 ? 17.517 -5.457 -32.960 1.00 68.62 286 GLU A CA 1
ATOM 2238 C C . GLU A 1 286 ? 18.946 -5.911 -33.310 1.00 68.62 286 GLU A C 1
ATOM 2240 O O . GLU A 1 286 ? 19.640 -5.238 -34.072 1.00 68.62 286 GLU A O 1
ATOM 2245 N N . ASN A 1 287 ? 19.393 -7.074 -32.825 1.00 59.22 287 ASN A N 1
ATOM 2246 C CA . ASN A 1 287 ? 20.703 -7.637 -33.178 1.00 59.22 287 ASN A CA 1
ATOM 2247 C C . ASN A 1 287 ? 20.811 -8.049 -34.653 1.00 59.22 287 ASN A C 1
ATOM 2249 O O . ASN A 1 287 ? 21.920 -8.087 -35.192 1.00 59.22 287 ASN A O 1
ATOM 2253 N N . GLY A 1 288 ? 19.683 -8.293 -35.325 1.00 49.00 288 GLY A N 1
ATOM 2254 C CA . GLY A 1 288 ? 19.628 -8.418 -36.782 1.00 49.00 288 G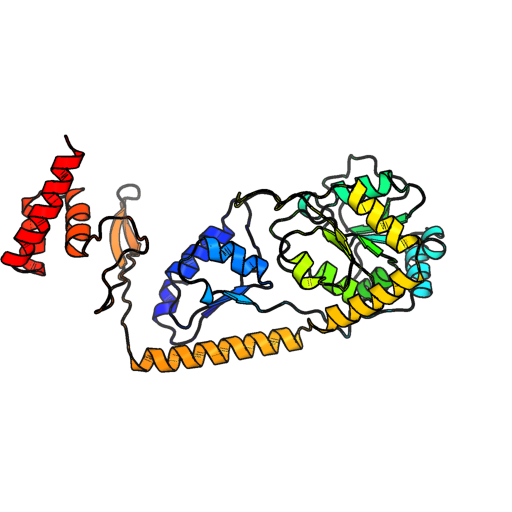LY A CA 1
ATOM 2255 C C . GLY A 1 288 ? 19.879 -7.096 -37.525 1.00 49.00 288 GLY A C 1
ATOM 2256 O O . GLY A 1 288 ? 20.215 -7.127 -38.705 1.00 49.00 288 GLY A O 1
ATOM 2257 N N . TYR A 1 289 ? 19.783 -5.947 -36.840 1.00 45.22 289 TYR A N 1
ATOM 2258 C CA . TYR A 1 289 ? 19.871 -4.584 -37.389 1.00 45.22 289 TYR A CA 1
ATOM 2259 C C . TYR A 1 289 ? 21.036 -3.744 -36.809 1.00 45.22 289 TYR A C 1
ATOM 2261 O O . TYR A 1 289 ? 20.960 -2.516 -36.818 1.00 45.22 289 TYR A O 1
ATOM 2269 N N . LYS A 1 290 ? 22.097 -4.380 -36.273 1.00 42.81 290 LYS A N 1
ATOM 2270 C CA . LYS A 1 290 ? 23.210 -3.775 -35.491 1.00 42.81 290 LYS A CA 1
ATOM 2271 C C . LYS A 1 290 ? 23.421 -2.255 -35.672 1.00 42.81 290 LYS A C 1
ATOM 2273 O O . LYS A 1 290 ? 24.134 -1.809 -36.570 1.00 42.81 290 LYS A O 1
ATOM 2278 N N . ARG A 1 291 ? 22.926 -1.464 -34.712 1.00 43.53 291 ARG A N 1
ATOM 2279 C CA . ARG A 1 291 ? 23.390 -0.089 -34.447 1.00 43.53 291 ARG A CA 1
ATOM 2280 C C . ARG A 1 291 ? 24.527 -0.129 -33.424 1.00 43.53 291 ARG A C 1
ATOM 2282 O O . ARG A 1 291 ? 24.338 -0.595 -32.304 1.00 43.53 291 ARG A O 1
ATOM 2289 N N . HIS A 1 292 ? 25.708 0.365 -33.792 1.00 36.00 292 HIS A N 1
ATOM 2290 C CA . HIS A 1 292 ? 26.841 0.478 -32.872 1.00 36.00 292 HIS A CA 1
ATOM 2291 C C . HIS A 1 292 ? 26.738 1.784 -32.074 1.00 36.00 292 HIS A C 1
ATOM 2293 O O . HIS A 1 292 ? 26.983 2.863 -32.606 1.00 36.00 292 HIS A O 1
ATOM 2299 N N . PHE A 1 293 ? 26.410 1.695 -30.783 1.00 42.22 293 PHE A N 1
ATOM 2300 C CA . PHE A 1 293 ? 26.573 2.811 -29.847 1.00 42.22 293 PHE A CA 1
ATOM 2301 C C . PHE A 1 293 ? 27.976 2.769 -29.235 1.00 42.22 293 PHE A C 1
ATOM 2303 O O . PHE A 1 293 ? 28.249 1.963 -28.345 1.00 42.22 293 PHE A O 1
ATOM 2310 N N . ALA A 1 294 ? 28.869 3.657 -29.670 1.00 35.09 294 ALA A N 1
ATOM 2311 C CA . ALA A 1 294 ? 30.178 3.842 -29.050 1.00 35.09 294 ALA A CA 1
ATOM 2312 C C . ALA A 1 294 ? 30.192 5.143 -28.236 1.00 35.09 294 ALA A C 1
ATOM 2314 O O . ALA A 1 294 ? 30.280 6.232 -28.790 1.00 35.09 294 ALA A O 1
ATOM 2315 N N . ILE A 1 295 ? 30.129 5.049 -26.908 1.00 38.84 295 ILE A N 1
ATOM 2316 C CA . ILE A 1 295 ? 30.568 6.155 -26.037 1.00 38.84 295 ILE A CA 1
ATOM 2317 C C . ILE A 1 295 ? 32.061 5.931 -25.806 1.00 38.84 295 ILE A C 1
ATOM 2319 O O . ILE A 1 295 ? 32.472 4.934 -25.195 1.00 38.84 295 ILE A O 1
ATOM 2323 N N . SER A 1 296 ? 32.846 6.863 -26.318 1.00 38.16 296 SER A N 1
ATOM 2324 C CA . SER A 1 296 ? 34.269 6.986 -26.063 1.00 38.16 296 SER A CA 1
ATOM 2325 C C . SER A 1 296 ? 34.507 7.787 -24.780 1.00 38.16 296 SER A C 1
ATOM 2327 O O . SER A 1 296 ? 33.680 8.596 -24.349 1.00 38.16 296 SER A O 1
ATOM 2329 N N . PHE A 1 297 ? 35.646 7.529 -24.147 1.00 38.66 297 PHE A N 1
ATOM 2330 C CA . PHE A 1 297 ? 36.161 8.340 -23.053 1.00 38.66 297 PHE A CA 1
ATOM 2331 C C . PHE A 1 297 ? 37.346 9.118 -23.601 1.00 38.66 297 PHE A C 1
ATOM 2333 O O . PHE A 1 297 ? 38.313 8.510 -24.055 1.00 38.66 297 PHE A O 1
ATOM 2340 N N . SER A 1 298 ? 37.252 10.446 -23.590 1.00 39.25 298 SER A N 1
ATOM 2341 C CA . SER A 1 298 ? 38.395 11.287 -23.933 1.00 39.25 298 SER A CA 1
ATOM 2342 C C . SER A 1 298 ? 39.080 11.737 -22.645 1.00 39.25 298 SER A C 1
ATOM 2344 O O . SER A 1 298 ? 38.386 12.226 -21.740 1.00 39.25 298 SER A O 1
ATOM 2346 N N . PRO A 1 299 ? 40.412 11.589 -22.536 1.00 36.62 299 PRO A N 1
ATOM 2347 C CA . PRO A 1 299 ? 41.153 12.203 -21.452 1.00 36.62 299 PRO A CA 1
ATOM 2348 C C . PRO A 1 299 ? 41.045 13.725 -21.573 1.00 36.62 299 PRO A C 1
ATOM 2350 O O . PRO A 1 299 ? 41.107 14.283 -22.669 1.00 36.62 299 PRO A O 1
ATOM 2353 N N . TYR A 1 300 ? 40.882 14.401 -20.443 1.00 50.88 300 TYR A N 1
ATOM 2354 C CA . TYR A 1 300 ? 41.002 15.848 -20.344 1.00 50.88 300 TYR A CA 1
ATOM 2355 C C . TYR A 1 300 ? 41.793 16.205 -19.084 1.00 50.88 300 TYR A C 1
ATOM 2357 O O . TYR A 1 300 ? 41.736 15.504 -18.072 1.00 50.88 300 TYR A O 1
ATOM 2365 N N . LEU A 1 301 ? 42.549 17.299 -19.139 1.00 48.31 301 LEU A N 1
ATOM 2366 C CA . LEU A 1 301 ? 43.300 17.784 -17.988 1.00 48.31 301 LEU A CA 1
ATOM 2367 C C . LEU A 1 301 ? 42.358 18.557 -17.056 1.00 48.31 301 LEU A C 1
ATOM 2369 O O . LEU A 1 301 ? 41.836 19.618 -17.406 1.00 48.31 301 LEU A O 1
ATOM 2373 N N . ASN A 1 302 ? 42.131 18.033 -15.853 1.00 57.25 302 ASN A N 1
ATOM 2374 C CA . ASN A 1 302 ? 41.377 18.734 -14.824 1.00 57.25 302 ASN A CA 1
ATOM 2375 C C . ASN A 1 302 ? 42.289 19.770 -14.151 1.00 57.25 302 ASN A C 1
ATOM 2377 O O . ASN A 1 302 ? 43.053 19.450 -13.241 1.00 57.25 302 ASN A O 1
ATOM 2381 N N . ASN A 1 303 ? 42.194 21.030 -14.580 1.00 52.66 303 ASN A N 1
ATOM 2382 C CA . ASN A 1 303 ? 43.077 22.110 -14.119 1.00 52.66 303 ASN A CA 1
ATOM 2383 C C . ASN A 1 303 ? 42.998 22.398 -12.609 1.00 52.66 303 ASN A C 1
ATOM 2385 O O . ASN A 1 303 ? 43.956 22.924 -12.047 1.00 52.66 303 ASN A O 1
ATOM 2389 N N . ARG A 1 304 ? 41.901 22.033 -11.927 1.00 54.66 304 ARG A N 1
ATOM 2390 C CA . ARG A 1 304 ? 41.777 22.207 -10.466 1.00 54.66 304 ARG A CA 1
ATOM 2391 C C . ARG A 1 304 ? 42.538 21.144 -9.682 1.00 54.66 304 ARG A C 1
ATOM 2393 O O . ARG A 1 304 ? 43.041 21.434 -8.604 1.00 54.66 304 ARG A O 1
ATOM 2400 N N . ARG A 1 305 ? 42.606 19.922 -10.212 1.00 54.41 305 ARG A N 1
ATOM 2401 C CA . ARG A 1 305 ? 43.277 18.783 -9.566 1.00 54.41 305 ARG A CA 1
ATOM 2402 C C . ARG A 1 305 ? 44.645 18.464 -10.167 1.00 54.41 305 ARG A C 1
ATOM 2404 O O . ARG A 1 305 ? 45.368 17.660 -9.595 1.00 54.41 305 ARG A O 1
ATOM 2411 N N . ARG A 1 306 ? 44.999 19.106 -11.288 1.00 71.06 306 ARG A N 1
ATOM 2412 C CA . ARG A 1 306 ? 46.221 18.885 -12.083 1.00 71.06 306 ARG A CA 1
ATOM 2413 C C . ARG A 1 306 ? 46.433 17.413 -12.454 1.00 71.06 306 ARG A C 1
ATOM 2415 O O . ARG A 1 306 ? 47.544 16.902 -12.380 1.00 71.06 306 ARG A O 1
ATOM 2422 N N . GLN A 1 307 ? 45.359 16.729 -12.840 1.00 51.94 307 GLN A N 1
ATOM 2423 C CA . GLN A 1 307 ? 45.385 15.316 -13.226 1.00 51.94 307 GLN A CA 1
ATOM 2424 C C . GLN A 1 307 ? 44.563 15.094 -14.493 1.00 51.94 307 GLN A C 1
ATOM 2426 O O . GLN A 1 307 ? 43.617 15.838 -14.765 1.00 51.94 307 GLN A O 1
ATOM 2431 N N . ILE A 1 308 ? 44.940 14.081 -15.275 1.00 48.59 308 ILE A N 1
ATOM 2432 C CA . ILE A 1 308 ? 44.176 13.655 -16.447 1.00 48.59 308 ILE A CA 1
ATOM 2433 C C . ILE A 1 308 ? 42.998 12.814 -15.956 1.00 48.59 308 ILE A C 1
ATOM 2435 O O . ILE A 1 308 ? 43.184 11.756 -15.361 1.00 48.59 308 ILE A O 1
ATOM 2439 N N . GLU A 1 309 ? 41.784 13.289 -16.212 1.00 49.91 309 GLU A N 1
ATOM 2440 C CA . GLU A 1 309 ? 40.544 12.583 -15.900 1.00 49.91 309 GLU A CA 1
ATOM 2441 C C . GLU A 1 309 ? 39.827 12.197 -17.204 1.00 49.91 309 GLU A C 1
ATOM 2443 O O . GLU A 1 309 ? 40.032 12.804 -18.253 1.00 49.91 309 GLU A O 1
ATOM 2448 N N . SER A 1 310 ? 38.974 11.173 -17.159 1.00 39.94 310 SER A N 1
ATOM 2449 C CA . SER A 1 310 ? 38.147 10.767 -18.305 1.00 39.94 310 SER A CA 1
ATOM 2450 C C . SER A 1 310 ? 36.725 11.294 -18.141 1.00 39.94 310 SER A C 1
ATOM 2452 O O . SER A 1 310 ? 36.111 11.080 -17.096 1.00 39.94 310 SER A O 1
ATOM 2454 N N . ARG A 1 311 ? 36.167 11.944 -19.171 1.00 38.44 311 ARG A N 1
ATOM 2455 C CA . ARG A 1 311 ? 34.750 12.351 -19.192 1.00 38.44 311 ARG A CA 1
ATOM 2456 C C . ARG A 1 311 ? 33.983 11.531 -20.227 1.00 38.44 311 ARG A C 1
ATOM 2458 O O . ARG A 1 311 ? 34.492 11.285 -21.318 1.00 38.44 311 ARG A O 1
ATOM 2465 N N . SER A 1 312 ? 32.773 11.090 -19.883 1.00 35.75 312 SER A N 1
ATOM 2466 C CA . SER A 1 312 ? 31.898 10.372 -20.816 1.00 35.75 312 SER A CA 1
ATOM 2467 C C . SER A 1 312 ? 31.264 11.331 -21.823 1.00 35.75 312 SER A C 1
ATOM 2469 O O . SER A 1 312 ? 30.688 12.344 -21.426 1.00 35.75 312 SER A O 1
ATOM 2471 N N . ILE A 1 313 ? 31.322 10.973 -23.107 1.00 46.00 313 ILE A N 1
ATOM 2472 C CA . ILE A 1 313 ? 30.599 11.643 -24.196 1.00 46.00 313 ILE A CA 1
ATOM 2473 C C . ILE A 1 313 ? 29.479 10.702 -24.658 1.00 46.00 313 ILE A C 1
ATOM 2475 O O . ILE A 1 313 ? 29.738 9.545 -24.984 1.00 46.00 313 ILE A O 1
ATOM 2479 N N . LEU A 1 314 ? 28.227 11.168 -24.646 1.00 37.41 314 LEU A N 1
ATOM 2480 C CA . LEU A 1 314 ? 27.074 10.430 -25.175 1.00 37.41 314 LEU A CA 1
ATOM 2481 C C . LEU A 1 314 ? 27.007 10.615 -26.694 1.00 37.41 314 LEU A C 1
ATOM 2483 O O . LEU A 1 314 ? 26.618 11.679 -27.160 1.00 37.41 314 LEU A O 1
ATOM 2487 N N . ASN A 1 315 ? 27.353 9.579 -27.458 1.00 35.53 315 ASN A N 1
ATOM 2488 C CA . ASN A 1 315 ? 27.132 9.559 -28.903 1.00 35.53 315 ASN A CA 1
ATOM 2489 C C . ASN A 1 315 ? 25.817 8.833 -29.207 1.00 35.53 315 ASN A C 1
ATOM 2491 O O . ASN A 1 315 ? 25.672 7.653 -28.885 1.00 35.53 315 ASN A O 1
ATOM 2495 N N . ASN A 1 316 ? 24.874 9.531 -29.839 1.00 34.53 316 ASN A N 1
ATOM 2496 C CA . ASN A 1 316 ? 23.629 8.966 -30.355 1.00 34.53 316 ASN A CA 1
ATOM 2497 C C . ASN A 1 316 ? 23.490 9.341 -31.837 1.00 34.53 316 ASN A C 1
ATOM 2499 O O . ASN A 1 316 ? 22.841 10.328 -32.170 1.00 34.53 316 ASN A O 1
ATOM 2503 N N . ILE A 1 317 ? 24.147 8.586 -32.722 1.00 37.06 317 ILE A N 1
ATOM 2504 C CA . ILE A 1 317 ? 24.048 8.777 -34.174 1.00 37.06 317 ILE A CA 1
ATOM 2505 C C . ILE A 1 317 ? 23.348 7.549 -34.755 1.00 37.06 317 ILE A C 1
ATOM 2507 O O . ILE A 1 317 ? 23.812 6.421 -34.598 1.00 37.06 317 ILE A O 1
ATOM 2511 N N . THR A 1 318 ? 22.219 7.768 -35.425 1.00 39.62 318 THR A N 1
ATOM 2512 C CA . THR A 1 318 ? 21.593 6.776 -36.311 1.00 39.62 318 THR A CA 1
ATOM 2513 C C . THR A 1 318 ? 21.671 7.303 -37.738 1.00 39.62 318 THR A C 1
ATOM 2515 O O . THR A 1 318 ? 21.634 8.513 -37.931 1.00 39.62 318 THR A O 1
ATOM 2518 N N . PHE A 1 319 ? 21.750 6.415 -38.733 1.00 35.22 319 PHE A N 1
ATOM 2519 C CA . PHE A 1 319 ? 21.870 6.800 -40.149 1.00 35.22 319 PHE A CA 1
ATOM 2520 C C . PHE A 1 319 ? 20.641 7.560 -40.697 1.00 35.22 319 PHE A C 1
ATOM 2522 O O . PHE A 1 319 ? 20.725 8.157 -41.761 1.00 35.22 319 PHE A O 1
ATOM 2529 N N . GLU A 1 320 ? 19.500 7.546 -39.990 1.00 38.19 320 GLU A N 1
ATOM 2530 C CA . GLU A 1 320 ? 18.210 7.996 -40.541 1.00 38.19 320 GLU A CA 1
ATOM 2531 C C . GLU A 1 320 ? 17.529 9.157 -39.795 1.00 38.19 320 GLU A C 1
ATOM 2533 O O . GLU A 1 320 ? 16.568 9.719 -40.321 1.00 38.19 320 GLU A O 1
ATOM 2538 N N . LYS A 1 321 ? 17.956 9.548 -38.583 1.00 38.50 321 LYS A N 1
ATOM 2539 C CA . LYS A 1 321 ? 17.291 10.646 -37.847 1.00 38.50 321 LYS A CA 1
ATOM 2540 C C . LYS A 1 321 ? 18.264 11.537 -37.075 1.00 38.50 321 LYS A C 1
ATOM 2542 O O . LYS A 1 321 ? 18.597 11.258 -35.927 1.00 38.50 321 LYS A O 1
ATOM 2547 N N . GLU A 1 322 ? 18.599 12.671 -37.685 1.00 37.00 322 GLU A N 1
ATOM 2548 C CA . GLU A 1 322 ? 19.090 13.890 -37.029 1.00 37.00 322 GLU A CA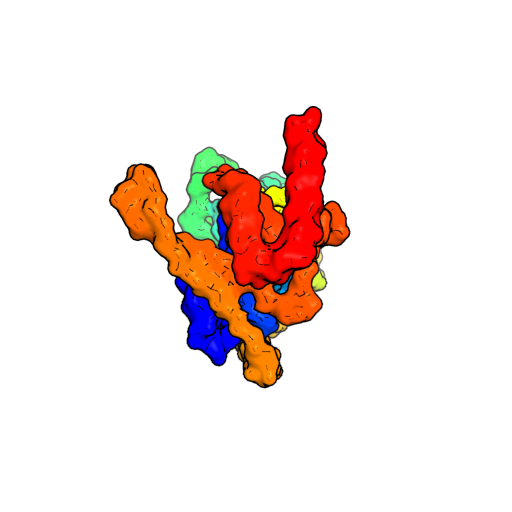 1
ATOM 2549 C C . GLU A 1 322 ? 17.893 14.760 -36.602 1.00 37.00 322 GLU A C 1
ATOM 2551 O O . GLU A 1 322 ? 17.540 15.724 -37.277 1.00 37.00 322 GLU A O 1
ATOM 2556 N N . ARG A 1 323 ? 17.175 14.413 -35.525 1.00 35.28 323 ARG A N 1
ATOM 2557 C CA . ARG A 1 323 ? 16.151 15.328 -34.980 1.00 35.28 323 ARG A CA 1
ATOM 2558 C C . ARG A 1 323 ? 16.275 15.495 -33.466 1.00 35.28 323 ARG A C 1
ATOM 2560 O O . ARG A 1 323 ? 16.368 14.482 -32.770 1.00 35.28 323 ARG A O 1
ATOM 2567 N N . PRO A 1 324 ? 16.211 16.735 -32.940 1.00 34.97 324 PRO A N 1
ATOM 2568 C CA . PRO A 1 324 ? 16.106 16.970 -31.508 1.00 34.97 324 PRO A CA 1
ATOM 2569 C C . PRO A 1 324 ? 14.764 16.467 -30.959 1.00 34.97 324 PRO A C 1
ATOM 2571 O O . PRO A 1 324 ? 13.747 16.441 -31.651 1.00 34.97 324 PRO A O 1
ATOM 2574 N N . LEU A 1 325 ? 14.757 16.112 -29.674 1.00 35.59 325 LEU A N 1
ATOM 2575 C CA . LEU A 1 325 ? 13.609 15.574 -28.932 1.00 35.59 325 LEU A CA 1
ATOM 2576 C C . LEU A 1 325 ? 12.473 16.590 -28.650 1.00 35.59 325 LEU A C 1
ATOM 2578 O O . LEU A 1 325 ? 11.508 16.227 -27.982 1.00 35.59 325 LEU A O 1
ATOM 2582 N N . MET A 1 326 ? 12.543 17.834 -29.141 1.00 32.19 326 MET A N 1
ATOM 2583 C CA . MET A 1 326 ? 11.517 18.872 -28.932 1.00 32.19 326 MET A CA 1
ATOM 2584 C C . MET A 1 326 ? 11.120 19.539 -30.257 1.00 32.19 326 MET A C 1
ATOM 2586 O O . MET A 1 326 ? 11.987 19.860 -31.064 1.00 32.19 326 MET A O 1
ATOM 2590 N N . LYS A 1 327 ? 9.811 19.748 -30.471 1.00 31.25 327 LYS A N 1
ATOM 2591 C CA . LYS A 1 327 ? 9.219 20.220 -31.740 1.00 31.25 327 LYS A CA 1
ATOM 2592 C C . LYS A 1 327 ? 9.536 21.679 -32.107 1.00 31.25 327 LYS A C 1
ATOM 2594 O O . LYS A 1 327 ? 9.499 21.989 -33.290 1.00 31.25 327 LYS A O 1
ATOM 2599 N N . ASP A 1 328 ? 9.904 22.516 -31.135 1.00 30.95 328 ASP A N 1
ATOM 2600 C CA . ASP A 1 328 ? 9.990 23.975 -31.323 1.00 30.95 328 ASP A CA 1
ATOM 2601 C C . ASP A 1 328 ? 11.403 24.544 -31.126 1.00 30.95 328 ASP A C 1
ATOM 2603 O O . ASP A 1 328 ? 11.574 25.707 -30.767 1.00 30.95 328 ASP A O 1
ATOM 2607 N N . ARG A 1 329 ? 12.451 23.737 -31.327 1.00 39.50 329 ARG A N 1
ATOM 2608 C CA . ARG A 1 329 ? 13.829 24.249 -31.337 1.00 39.50 329 ARG A CA 1
ATOM 2609 C C . ARG A 1 329 ? 14.501 23.987 -32.670 1.00 39.50 329 ARG A C 1
ATOM 2611 O O . ARG A 1 329 ? 14.268 22.949 -33.286 1.00 39.50 329 ARG A O 1
ATOM 2618 N N . TYR A 1 330 ? 15.331 24.957 -33.063 1.00 40.62 330 TYR A N 1
ATOM 2619 C CA . TYR A 1 330 ? 16.180 24.944 -34.249 1.00 40.62 330 TYR A CA 1
ATOM 2620 C C . TYR A 1 330 ? 16.745 23.540 -34.473 1.00 40.62 330 TYR A C 1
ATOM 2622 O O . TYR A 1 330 ? 17.388 22.974 -33.584 1.00 40.62 330 TYR A O 1
ATOM 2630 N N . ALA A 1 331 ? 16.424 22.953 -35.627 1.00 43.38 331 ALA A N 1
ATOM 2631 C CA . ALA A 1 331 ? 16.900 21.635 -36.005 1.00 43.38 331 ALA A CA 1
ATOM 2632 C C . ALA A 1 331 ? 18.395 21.743 -36.301 1.00 43.38 331 ALA A C 1
ATOM 2634 O O . ALA A 1 331 ? 18.793 21.978 -37.434 1.00 43.38 331 ALA A O 1
ATOM 2635 N N . GLN A 1 332 ? 19.196 21.638 -35.246 1.00 46.56 332 GLN A N 1
ATOM 2636 C CA . GLN A 1 332 ? 20.633 21.783 -35.338 1.00 46.56 332 GLN A CA 1
ATOM 2637 C C . GLN A 1 332 ? 21.237 20.494 -35.889 1.00 46.56 332 GLN A C 1
ATOM 2639 O O . GLN A 1 332 ? 21.089 19.427 -35.281 1.00 46.56 332 GLN A O 1
ATOM 2644 N N . SER A 1 333 ? 21.914 20.590 -37.031 1.00 48.62 333 SER A N 1
ATOM 2645 C CA . SER A 1 333 ? 22.681 19.463 -37.562 1.00 48.62 333 SER A CA 1
ATOM 2646 C C . SER A 1 333 ? 23.884 19.161 -36.663 1.00 48.62 333 SER A C 1
ATOM 2648 O O . SER A 1 333 ? 24.360 20.014 -35.908 1.00 48.62 333 SER A O 1
ATOM 2650 N N . ILE A 1 334 ? 24.407 17.934 -36.734 1.00 48.06 334 ILE A N 1
ATOM 2651 C CA . ILE A 1 334 ? 25.579 17.527 -35.938 1.00 48.06 334 ILE A CA 1
ATOM 2652 C C . ILE A 1 334 ? 26.763 18.463 -36.198 1.00 48.06 334 ILE A C 1
ATOM 2654 O O . ILE A 1 334 ? 27.489 18.821 -35.269 1.00 48.06 334 ILE A O 1
ATOM 2658 N N . ALA A 1 335 ? 26.926 18.895 -37.448 1.00 51.31 335 ALA A N 1
ATOM 2659 C CA . ALA A 1 335 ? 27.984 19.810 -37.823 1.00 51.31 335 ALA A CA 1
ATOM 2660 C C . ALA A 1 335 ? 27.784 21.199 -37.197 1.00 51.31 335 ALA A C 1
ATOM 2662 O O . ALA A 1 335 ? 28.714 21.708 -36.589 1.00 51.31 335 ALA A O 1
ATOM 2663 N N . GLU A 1 336 ? 26.570 21.757 -37.216 1.00 56.03 336 GLU A N 1
ATOM 2664 C CA . GLU A 1 336 ? 26.261 23.047 -36.574 1.00 56.03 336 GLU A CA 1
ATOM 2665 C C . GLU A 1 336 ? 26.463 23.009 -35.044 1.00 56.03 336 GLU A C 1
ATOM 2667 O O . GLU A 1 336 ? 26.957 23.968 -34.446 1.00 56.03 336 GLU A O 1
ATOM 2672 N N . GLY A 1 337 ? 26.111 21.892 -34.395 1.00 52.88 337 GLY A N 1
ATOM 2673 C CA . GLY A 1 337 ? 26.328 21.685 -32.957 1.00 52.88 337 GLY A CA 1
ATOM 2674 C C . GLY A 1 337 ? 27.803 21.552 -32.584 1.00 52.88 337 GLY A C 1
ATOM 2675 O O . GLY A 1 337 ? 28.239 22.080 -31.553 1.00 52.88 337 GLY A O 1
ATOM 2676 N N . LEU A 1 338 ? 28.583 20.883 -33.437 1.00 53.59 338 LEU A N 1
ATOM 2677 C CA . LEU A 1 338 ? 30.033 20.792 -33.307 1.00 53.59 338 LEU A CA 1
ATOM 2678 C C . LEU A 1 338 ? 30.675 22.175 -33.463 1.00 53.59 338 LEU A C 1
ATOM 2680 O O . LEU A 1 338 ? 31.457 22.563 -32.595 1.00 53.59 338 LEU A O 1
ATOM 2684 N N . SER A 1 339 ? 30.285 22.939 -34.487 1.00 58.31 339 SER A N 1
ATOM 2685 C CA . SER A 1 339 ? 30.782 24.296 -34.730 1.00 58.31 339 SER A CA 1
ATOM 2686 C C . SER A 1 339 ? 30.555 25.202 -33.522 1.00 58.31 339 SER A C 1
ATOM 2688 O O . SER A 1 339 ? 31.521 25.694 -32.947 1.00 58.31 339 SER A O 1
ATOM 2690 N N . LEU A 1 340 ? 29.310 25.338 -33.039 1.00 58.19 340 LEU A N 1
ATOM 2691 C CA . LEU A 1 340 ? 28.997 26.174 -31.867 1.00 58.19 340 LEU A CA 1
ATOM 2692 C C . LEU A 1 340 ? 29.717 25.726 -30.589 1.00 58.19 340 LEU A C 1
ATOM 2694 O O . LEU A 1 340 ? 29.990 26.538 -29.706 1.00 58.19 340 LEU A O 1
ATOM 2698 N N . THR A 1 341 ? 30.013 24.433 -30.455 1.00 55.69 341 THR A N 1
ATOM 2699 C CA . THR A 1 341 ? 30.757 23.920 -29.299 1.00 55.69 341 THR A CA 1
ATOM 2700 C C . THR A 1 341 ? 32.231 24.299 -29.375 1.00 55.69 341 THR A C 1
ATOM 2702 O O . THR A 1 341 ? 32.800 24.704 -28.359 1.00 55.69 341 THR A O 1
ATOM 2705 N N . LEU A 1 342 ? 32.841 24.184 -30.557 1.00 54.78 342 LEU A N 1
ATOM 2706 C CA . LEU A 1 342 ? 34.236 24.556 -30.778 1.00 54.78 342 LEU A CA 1
ATOM 2707 C C . LEU A 1 342 ? 34.431 26.070 -30.636 1.00 54.78 342 LEU A C 1
ATOM 2709 O O . LEU A 1 342 ? 35.366 26.493 -29.959 1.00 54.78 342 LEU A O 1
ATOM 2713 N N . LEU A 1 343 ? 33.494 26.874 -31.142 1.00 62.09 343 LEU A N 1
ATOM 2714 C CA . LEU A 1 343 ? 33.541 28.341 -31.069 1.00 62.09 343 LEU A CA 1
ATOM 2715 C C . LEU A 1 343 ? 33.583 28.904 -29.647 1.00 62.09 343 LEU A C 1
ATOM 2717 O O . LEU A 1 343 ? 34.093 29.994 -29.421 1.00 62.09 343 LEU A O 1
ATOM 2721 N N . ARG A 1 344 ? 33.162 28.132 -28.638 1.00 59.69 344 ARG A N 1
ATOM 2722 C CA . ARG A 1 344 ? 33.305 28.538 -27.228 1.00 59.69 344 ARG A CA 1
ATOM 2723 C C . ARG A 1 344 ? 34.757 28.744 -26.798 1.00 59.69 344 ARG A C 1
ATOM 2725 O O . ARG A 1 344 ? 34.985 29.347 -25.749 1.00 59.69 344 ARG A O 1
ATOM 2732 N N . LYS A 1 345 ? 35.716 28.138 -27.506 1.00 55.19 345 LYS A N 1
ATOM 2733 C CA . LYS A 1 345 ? 37.137 28.107 -27.123 1.00 55.19 345 LYS A CA 1
ATOM 2734 C C . LYS A 1 345 ? 38.124 28.173 -28.292 1.00 55.19 345 LYS A C 1
ATOM 2736 O O . LYS A 1 345 ? 39.323 28.176 -28.030 1.00 55.19 345 LYS A O 1
ATOM 2741 N N . HIS A 1 346 ? 37.640 28.210 -29.528 1.00 59.53 346 HIS A N 1
ATOM 2742 C CA . HIS A 1 346 ? 38.440 28.197 -30.748 1.00 59.53 346 HIS A CA 1
ATOM 2743 C C . HIS A 1 346 ? 37.956 29.288 -31.701 1.00 59.53 346 HIS A C 1
ATOM 2745 O O . HIS A 1 346 ? 36.776 29.636 -31.707 1.00 59.53 346 HIS A O 1
ATOM 2751 N N . SER A 1 347 ? 38.878 29.834 -32.488 1.00 78.06 347 SER A N 1
ATOM 2752 C CA . SER A 1 347 ? 38.588 30.872 -33.478 1.00 78.06 347 SER A CA 1
ATOM 2753 C C . SER A 1 347 ? 37.786 30.324 -34.660 1.00 78.06 347 SER A C 1
ATOM 2755 O O . SER A 1 347 ? 37.839 29.131 -34.963 1.00 78.06 347 SER A O 1
ATOM 2757 N N . HIS A 1 348 ? 37.080 31.208 -35.371 1.00 77.06 348 HIS A N 1
ATOM 2758 C CA . HIS A 1 348 ? 36.293 30.860 -36.562 1.00 77.06 348 HIS A CA 1
ATOM 2759 C C . HIS A 1 348 ? 37.109 30.057 -37.586 1.00 77.06 348 HIS A C 1
ATOM 2761 O O . HIS A 1 348 ? 36.633 29.044 -38.087 1.00 77.06 348 HIS A O 1
ATOM 2767 N N . HIS A 1 349 ? 38.368 30.444 -37.805 1.00 77.31 349 HIS A N 1
ATOM 2768 C CA . HIS A 1 349 ? 39.270 29.796 -38.758 1.00 77.31 349 HIS A CA 1
ATOM 2769 C C . HIS A 1 349 ? 39.687 28.374 -38.339 1.00 77.31 349 HIS A C 1
ATOM 2771 O O . HIS A 1 349 ? 39.799 27.476 -39.170 1.00 77.31 349 HIS A O 1
ATOM 2777 N N . GLU A 1 350 ? 39.882 28.136 -37.038 1.00 65.50 350 GLU A N 1
ATOM 2778 C CA . GLU A 1 350 ? 40.179 26.795 -36.516 1.00 65.50 350 GLU A CA 1
ATOM 2779 C C . GLU A 1 350 ? 38.963 25.872 -36.630 1.00 65.50 350 GLU A C 1
ATOM 2781 O O . GLU A 1 350 ? 39.100 24.697 -36.973 1.00 65.50 350 GLU A O 1
ATOM 2786 N N . VAL A 1 351 ? 37.767 26.405 -36.370 1.00 71.88 351 VAL A N 1
ATOM 2787 C CA . VAL A 1 351 ? 36.514 25.661 -36.540 1.00 71.88 351 VAL A CA 1
ATOM 2788 C C . VAL A 1 351 ? 36.281 25.332 -38.011 1.00 71.88 351 VAL A C 1
ATOM 2790 O O . VAL A 1 351 ? 35.954 24.193 -38.336 1.00 71.88 351 VAL A O 1
ATOM 2793 N N . GLU A 1 352 ? 36.526 26.284 -38.906 1.00 81.81 352 GLU A N 1
ATOM 2794 C CA . GLU A 1 352 ? 36.428 26.093 -40.349 1.00 81.81 352 GLU A CA 1
ATOM 2795 C C . GLU A 1 352 ? 37.377 25.009 -40.869 1.00 81.81 352 GLU A C 1
ATOM 2797 O O . GLU A 1 352 ? 36.936 24.092 -41.562 1.00 81.81 352 GLU A O 1
ATOM 2802 N N . ALA A 1 353 ? 38.653 25.040 -40.478 1.00 72.69 353 ALA A N 1
ATOM 2803 C CA . ALA A 1 353 ? 39.625 24.027 -40.887 1.00 72.69 353 ALA A CA 1
ATOM 2804 C C . ALA A 1 353 ? 39.218 22.607 -40.443 1.00 72.69 353 ALA A C 1
ATOM 2806 O O . ALA A 1 353 ? 39.374 21.641 -41.196 1.00 72.69 353 ALA A O 1
ATOM 2807 N N . VAL A 1 354 ? 38.655 22.477 -39.235 1.00 64.75 354 VAL A N 1
ATOM 2808 C CA . VAL A 1 354 ? 38.141 21.199 -38.717 1.00 64.75 354 VAL A CA 1
ATOM 2809 C C . VAL A 1 354 ? 36.938 20.718 -39.527 1.00 64.75 354 VAL A C 1
ATOM 2811 O O . VAL A 1 354 ? 36.842 19.531 -39.838 1.00 64.75 354 VAL A O 1
ATOM 2814 N N . LEU A 1 355 ? 36.025 21.613 -39.898 1.00 65.25 355 LEU A N 1
ATOM 2815 C CA . LEU A 1 355 ? 34.840 21.242 -40.668 1.00 65.25 355 LEU A CA 1
ATOM 2816 C C . LEU A 1 355 ? 35.172 20.915 -42.125 1.00 65.25 355 LEU A C 1
ATOM 2818 O O . LEU A 1 355 ? 34.671 19.906 -42.618 1.00 65.25 355 LEU A O 1
ATOM 2822 N N . HIS A 1 356 ? 36.075 21.664 -42.767 1.00 75.81 356 HIS A N 1
ATOM 2823 C CA . HIS A 1 356 ? 36.553 21.373 -44.126 1.00 75.81 356 HIS A CA 1
ATOM 2824 C C . HIS A 1 356 ? 37.118 19.960 -44.220 1.00 75.81 356 HIS A C 1
ATOM 2826 O O . HIS A 1 356 ? 36.812 19.224 -45.158 1.00 75.81 356 HIS A O 1
ATOM 2832 N N . HIS A 1 357 ? 37.883 19.547 -43.207 1.00 66.88 357 HIS A N 1
ATOM 2833 C CA . HIS A 1 357 ? 38.421 18.194 -43.126 1.00 66.88 357 HIS A CA 1
ATOM 2834 C C . HIS A 1 357 ? 37.333 17.119 -42.968 1.00 66.88 357 HIS A C 1
ATOM 2836 O O . HIS A 1 357 ? 37.444 16.039 -43.545 1.00 66.88 357 HIS A O 1
ATOM 2842 N N . LEU A 1 358 ? 36.287 17.395 -42.186 1.00 50.47 358 LEU A N 1
ATOM 2843 C CA . LEU A 1 358 ? 35.247 16.415 -41.855 1.00 50.47 358 LEU A CA 1
ATOM 2844 C C . LEU A 1 358 ? 34.128 16.322 -42.899 1.00 50.47 358 LEU A C 1
ATOM 2846 O O . LEU A 1 358 ? 33.524 15.260 -43.053 1.00 50.47 358 LEU A O 1
ATOM 2850 N N . TYR A 1 359 ? 33.828 17.420 -43.592 1.00 66.56 359 TYR A N 1
ATOM 2851 C CA . TYR A 1 359 ? 32.620 17.553 -44.408 1.00 66.56 359 TYR A CA 1
ATOM 2852 C C . TYR A 1 359 ? 32.880 18.040 -45.838 1.00 66.56 359 TYR A C 1
ATOM 2854 O O . TYR A 1 359 ? 31.951 18.010 -46.647 1.00 66.56 359 TYR A O 1
ATOM 2862 N N . GLY A 1 360 ? 34.116 18.423 -46.173 1.00 73.50 360 GLY A N 1
ATOM 2863 C CA . GLY A 1 360 ? 34.469 19.005 -47.467 1.00 73.50 360 GLY A CA 1
ATOM 2864 C C . GLY A 1 360 ? 34.092 20.485 -47.574 1.00 73.50 360 GLY A C 1
ATOM 2865 O O . GLY A 1 360 ? 33.373 21.019 -46.726 1.00 73.50 360 GLY A O 1
ATOM 2866 N N . GLN A 1 361 ? 34.590 21.141 -48.625 1.00 78.50 361 GLN A N 1
ATOM 2867 C CA . GLN A 1 361 ? 34.562 22.600 -48.744 1.00 78.50 361 GLN A CA 1
ATOM 2868 C C . GLN A 1 361 ? 33.145 23.171 -48.862 1.00 78.50 361 GLN A C 1
ATOM 2870 O O . GLN A 1 361 ? 32.691 23.898 -47.978 1.00 78.50 361 GLN A O 1
ATOM 2875 N N . ASP A 1 362 ? 32.401 22.714 -49.869 1.00 72.44 362 ASP A N 1
ATOM 2876 C CA . ASP A 1 362 ? 31.052 23.208 -50.171 1.00 72.44 362 ASP A CA 1
ATOM 2877 C C . ASP A 1 362 ? 30.069 23.016 -49.006 1.00 72.44 362 ASP A C 1
ATOM 2879 O O . ASP A 1 362 ? 29.204 23.850 -48.743 1.00 72.44 362 ASP A O 1
ATOM 2883 N N . ARG A 1 363 ? 30.189 21.902 -48.273 1.00 65.56 363 ARG A N 1
ATOM 2884 C CA . ARG A 1 363 ? 29.289 21.609 -47.150 1.00 65.56 363 ARG A CA 1
ATOM 2885 C C . ARG A 1 363 ? 29.639 22.442 -45.920 1.00 65.56 363 ARG A C 1
ATOM 2887 O O . ARG A 1 363 ? 28.734 22.835 -45.189 1.00 65.56 363 ARG A O 1
ATOM 2894 N N . THR A 1 364 ? 30.925 22.702 -45.697 1.00 80.94 364 THR A N 1
ATOM 2895 C CA . THR A 1 364 ? 31.419 23.497 -44.567 1.00 80.94 364 THR A CA 1
ATOM 2896 C C . THR A 1 364 ? 30.977 24.947 -44.665 1.00 80.94 364 THR A C 1
ATOM 2898 O O . THR A 1 364 ? 30.494 25.483 -43.670 1.00 80.94 364 THR A O 1
ATOM 2901 N N . GLU A 1 365 ? 31.053 25.549 -45.853 1.00 82.06 365 GLU A N 1
ATOM 2902 C CA . GLU A 1 365 ? 30.604 26.930 -46.074 1.00 82.06 365 GLU A CA 1
ATOM 2903 C C . GLU A 1 365 ? 29.122 27.102 -45.706 1.00 82.06 365 GLU A C 1
ATOM 2905 O O . GLU A 1 365 ? 28.783 27.971 -44.905 1.00 82.06 365 GLU A O 1
ATOM 2910 N N . VAL A 1 366 ? 28.254 26.185 -46.151 1.00 77.94 366 VAL A N 1
ATOM 2911 C CA . VAL A 1 366 ? 26.812 26.200 -45.824 1.00 77.94 366 VAL A CA 1
ATOM 2912 C C . VAL A 1 366 ? 26.541 26.036 -44.320 1.00 77.94 366 VAL A C 1
ATOM 2914 O O . VAL A 1 366 ? 25.569 26.581 -43.791 1.00 77.94 366 VAL A O 1
ATOM 2917 N N . ILE A 1 367 ? 27.366 25.256 -43.613 1.00 71.62 367 ILE A N 1
ATOM 2918 C CA . ILE A 1 367 ? 27.247 25.053 -42.160 1.00 71.62 367 ILE A CA 1
ATOM 2919 C C . ILE A 1 367 ? 27.675 26.318 -41.410 1.00 71.62 367 ILE A C 1
ATOM 2921 O O . ILE A 1 367 ? 26.983 26.752 -40.489 1.00 71.62 367 ILE A O 1
ATOM 2925 N N . LEU A 1 368 ? 28.813 26.901 -41.784 1.00 79.06 368 LEU A N 1
ATOM 2926 C CA . LEU A 1 368 ? 29.388 28.056 -41.101 1.00 79.06 368 LEU A CA 1
ATOM 2927 C C . LEU A 1 368 ? 28.588 29.332 -41.336 1.00 79.06 368 LEU A C 1
ATOM 2929 O O . LEU A 1 368 ? 28.393 30.083 -40.385 1.00 79.06 368 LEU A O 1
ATOM 2933 N N . GLU A 1 369 ? 28.043 29.531 -42.537 1.00 78.62 369 GLU A N 1
ATOM 2934 C CA . GLU A 1 369 ? 27.157 30.660 -42.847 1.00 78.62 369 GLU A CA 1
ATOM 2935 C C . GLU A 1 369 ? 25.956 30.705 -41.885 1.00 78.62 369 GLU A C 1
ATOM 2937 O O . GLU A 1 369 ? 25.616 31.752 -41.333 1.00 78.62 369 GLU A O 1
ATOM 2942 N N . LYS A 1 370 ? 25.363 29.542 -41.583 1.00 67.94 370 LYS A N 1
ATOM 2943 C CA . LYS A 1 370 ? 24.265 29.431 -40.609 1.00 67.94 370 LYS A CA 1
ATOM 2944 C C . LYS A 1 370 ? 24.718 29.630 -39.166 1.00 67.94 370 LYS A C 1
ATOM 2946 O O . LYS A 1 370 ? 24.002 30.251 -38.385 1.00 67.94 370 LYS A O 1
ATOM 2951 N N . VAL A 1 371 ? 25.865 29.064 -38.794 1.00 68.06 371 VAL A N 1
ATOM 2952 C CA . VAL A 1 371 ? 26.382 29.093 -37.417 1.00 68.06 371 VAL A CA 1
ATOM 2953 C C . VAL A 1 371 ? 26.835 30.499 -37.024 1.00 68.06 371 VAL A C 1
ATOM 2955 O O . VAL A 1 371 ? 26.456 30.975 -35.954 1.00 68.06 371 VAL A O 1
ATOM 2958 N N . PHE A 1 372 ? 27.595 31.172 -37.887 1.00 75.56 372 PHE A N 1
ATOM 2959 C CA . PHE A 1 372 ? 28.077 32.532 -37.645 1.00 75.56 372 PHE A CA 1
ATOM 2960 C C . PHE A 1 372 ? 26.960 33.565 -37.770 1.00 75.56 372 PHE A C 1
ATOM 2962 O O . PHE A 1 372 ? 26.870 34.446 -36.920 1.00 75.56 372 PHE A O 1
ATOM 2969 N N . GLY A 1 373 ? 26.022 33.388 -38.710 1.00 64.38 373 GLY A N 1
ATOM 2970 C CA . GLY A 1 373 ? 24.821 34.227 -38.771 1.00 64.38 373 GLY A CA 1
ATOM 2971 C C . GLY A 1 373 ? 23.976 34.161 -37.488 1.00 64.38 373 GLY A C 1
ATOM 2972 O O . GLY A 1 373 ? 23.393 35.161 -37.070 1.00 64.38 373 GLY A O 1
ATOM 2973 N N . PHE A 1 374 ? 23.952 33.008 -36.806 1.00 55.00 374 PHE A N 1
ATOM 2974 C CA . PHE A 1 374 ? 23.331 32.874 -35.483 1.00 55.00 374 PHE A CA 1
ATOM 2975 C C . PHE A 1 374 ? 24.124 33.590 -34.382 1.00 55.00 374 PHE A C 1
ATOM 2977 O O . PHE A 1 374 ? 23.518 34.250 -33.540 1.00 55.00 374 PHE A O 1
ATOM 2984 N N . GLU A 1 375 ? 25.453 33.473 -34.372 1.00 51.16 375 GLU A N 1
ATOM 2985 C CA . GLU A 1 375 ? 26.324 34.124 -33.383 1.00 51.16 375 GLU A CA 1
ATOM 2986 C C . GLU A 1 375 ? 26.222 35.657 -33.465 1.00 51.16 375 GLU A C 1
ATOM 2988 O O . GLU A 1 375 ? 26.057 36.318 -32.439 1.00 51.16 375 GLU A O 1
ATOM 2993 N N . GLU A 1 376 ? 26.198 36.216 -34.675 1.00 53.94 376 GLU A N 1
ATOM 2994 C CA . GLU A 1 376 ? 26.022 37.654 -34.912 1.00 53.94 376 GLU A CA 1
ATOM 2995 C C . GLU A 1 376 ? 24.632 38.155 -34.484 1.00 53.94 376 GLU A C 1
ATOM 2997 O O . GLU A 1 376 ? 24.526 39.221 -33.882 1.00 53.94 376 GLU A O 1
ATOM 3002 N N . SER A 1 377 ? 23.571 37.364 -34.692 1.00 47.22 377 SER A N 1
ATOM 3003 C CA . SER A 1 377 ? 22.199 37.719 -34.281 1.00 47.22 377 SER A CA 1
ATOM 3004 C C . SER A 1 377 ? 21.950 37.705 -32.764 1.00 47.22 377 SER A C 1
ATOM 3006 O O . SER A 1 377 ? 20.962 38.268 -32.300 1.00 47.22 377 SER A O 1
ATOM 3008 N N . VAL A 1 378 ? 22.815 37.029 -31.999 1.00 44.84 378 VAL A N 1
ATOM 3009 C CA . VAL A 1 378 ? 22.732 36.893 -30.531 1.00 44.84 378 VAL A CA 1
ATOM 3010 C C . VAL A 1 378 ? 23.706 37.844 -29.819 1.00 44.84 378 VAL A C 1
ATOM 3012 O O . VAL A 1 378 ? 23.547 38.103 -28.626 1.00 44.84 378 VAL A O 1
ATOM 3015 N N . SER A 1 379 ? 24.718 38.343 -30.536 1.00 43.62 379 SER A N 1
ATOM 3016 C CA . SER A 1 379 ? 25.771 39.225 -30.010 1.00 43.62 379 SER A CA 1
ATOM 3017 C C . SER A 1 379 ? 25.534 40.717 -30.288 1.00 43.62 379 SER A C 1
ATOM 3019 O O . SER A 1 379 ? 26.257 41.546 -29.732 1.00 43.62 379 SER A O 1
ATOM 3021 N N . GLY A 1 380 ? 24.559 41.053 -31.141 1.00 35.81 380 GLY A N 1
ATOM 3022 C CA . GLY A 1 380 ? 23.964 42.391 -31.261 1.00 35.81 380 GLY A CA 1
ATOM 3023 C C . GLY A 1 380 ? 22.738 42.534 -30.371 1.00 35.81 380 GLY A C 1
ATOM 3024 O O . GLY A 1 380 ? 22.478 43.675 -29.935 1.00 35.81 380 GLY A O 1
#